Protein AF-A0A9D5TC18-F1 (afdb_monomer)

Foldseek 3Di:
DAPVVLLQVVLVQVCQQQVHHSCQQVDQEAAEDEWADGPQHQQPDPPPAAWKWKHQPRYIYIYHHPVCVVLVCCLRVVDDPVCCLPDVSLVVSQVVCVVVQKGWADKKWKWFFHPVQQDADDFPFDKDKDALVPCPVVPDPQCCQQAPPVCSVQWGIKMFTDDVNDTFKMWIWGCSGDAETEIGIGGHPVCPPRCGLLNRRSVVQVVCVVVNHTYMYMDRPVPVVRVVSCVSNRIDGRMMMIGMDRNQVRCVVVVNDPLKDKDWDDLVCCVVCLVVALVQVCVVCCVQPNPPDDSVVVSVVVSVVVNVVSVDPFKIKMFIGRVPHGFWMWIWGDDPLETETEDTTGHPVCPPVCSVLVVVVVVVVPDDPSHFKYKYKDFPRCVPVVVVLVLLVWDFPAAPPVRGITITMGTPVSNVCSSPVD

Solvent-accessible surface area (backbone atoms only — not comparable to full-atom values): 22722 Å² total; per-residue (Å²): 138,52,58,65,58,51,50,52,52,49,36,45,44,55,12,38,56,35,68,57,56,46,65,57,54,72,31,84,53,70,42,81,36,66,40,55,72,48,95,70,18,47,70,82,59,76,58,52,45,54,38,34,37,40,29,58,76,61,18,40,41,31,20,16,31,85,88,39,41,67,65,49,50,53,51,67,71,71,43,59,64,74,48,57,76,32,69,77,45,41,49,57,49,29,63,58,36,46,80,76,50,24,29,72,66,50,57,35,39,29,26,38,60,36,72,90,62,48,50,79,43,74,45,98,50,54,74,43,82,43,49,64,92,68,43,75,89,51,66,42,82,84,28,50,61,18,42,49,74,94,48,56,90,33,45,61,42,32,16,37,31,29,57,98,84,43,80,45,27,38,20,16,29,28,52,39,29,94,60,38,26,43,48,26,63,29,58,44,80,94,56,58,93,54,42,46,68,35,16,30,43,17,44,40,40,54,53,34,44,75,72,73,27,44,42,33,40,70,34,47,73,84,41,55,71,55,49,51,38,43,46,74,27,19,29,40,88,54,36,38,40,43,34,45,40,48,41,67,60,52,28,47,79,69,71,58,60,55,87,49,49,75,44,73,58,57,75,91,48,42,80,81,45,45,64,64,54,44,52,51,44,48,69,62,34,58,83,68,65,67,83,86,69,54,72,67,58,52,47,49,54,50,51,52,53,50,53,56,48,52,74,37,86,56,42,48,40,38,40,33,16,48,81,91,44,83,45,33,37,38,35,34,35,60,55,94,39,29,40,37,47,68,46,81,39,66,42,74,94,50,62,92,64,56,49,68,59,47,51,52,55,56,45,67,75,70,54,74,91,72,54,53,30,34,34,37,66,35,49,71,79,40,60,66,58,49,53,51,44,46,69,42,53,31,41,80,78,51,57,46,96,84,66,57,23,39,28,33,42,28,49,35,68,43,39,53,48,53,70,70,71,116

Mean predicted aligned error: 11.87 Å

pLDDT: mean 93.14, std 7.18, range [53.5, 98.88]

Secondary structure (DSSP, 8-state):
--HHHHHHHHHHHHHHHHTS-GGGGGSSS-EEEE----TTS-TT--SSPSEEEEESSS--EEEE-TTTHHHHHHHHHHS-TGGGGSHHHHHHHHHHHHTTTEEEEEEEEEEEE-TTT------SSEEEEE-GGG-GGG-SGGGTTT--GGGTTTEEEEEEEEETTEEEEEEEEE-SSSSEEEEEEEE-GGGTTSSHHHHHHHHHHHHHHHTT-EEEEEEETT-HHHHHHHHHTTEEEEEEEEEEEEHHHHHHHTT---SSEEEEPPGGGHHHHHHHHHHHHHHHHTTT---SS-HHHHHHHHHHHHHHHHTSTTEEEEEEEETTEEEEEEEEEEETTEEEEEEEEE-GGGTTSSHHHHHHHHHHHHS-TT--EEEEEEETT-HHHHHHHHHTT-EEEEE-TTSSEEEEEEEHHHHHHHHH--

Structure (mmCIF, N/CA/C/O backbone):
data_AF-A0A9D5TC18-F1
#
_entry.id   AF-A0A9D5TC18-F1
#
loop_
_atom_site.group_PDB
_atom_site.id
_atom_site.type_symbol
_atom_site.label_atom_id
_atom_site.label_alt_id
_atom_site.label_comp_id
_atom_site.label_asym_id
_atom_site.label_entity_id
_atom_site.label_seq_id
_atom_site.pdbx_PDB_ins_code
_atom_site.Cartn_x
_atom_site.Cartn_y
_atom_site.Cartn_z
_atom_site.occupancy
_atom_site.B_iso_or_equiv
_atom_site.auth_seq_id
_atom_site.auth_comp_id
_atom_site.auth_asym_id
_atom_site.auth_atom_id
_atom_site.pdbx_PDB_model_num
ATOM 1 N N . MET A 1 1 ? -27.002 2.119 17.961 1.00 93.06 1 MET A N 1
ATOM 2 C CA . MET A 1 1 ? -26.490 1.679 16.656 1.00 93.06 1 MET A CA 1
ATOM 3 C C . MET A 1 1 ? -26.578 0.161 16.604 1.00 93.06 1 MET A C 1
ATOM 5 O O . MET A 1 1 ? -26.135 -0.481 17.551 1.00 93.06 1 MET A O 1
ATOM 9 N N . THR A 1 2 ? -27.214 -0.395 15.579 1.00 97.88 2 THR A N 1
ATOM 10 C CA . THR A 1 2 ? -27.399 -1.839 15.353 1.00 97.88 2 THR A CA 1
ATOM 11 C C . THR A 1 2 ? -26.407 -2.362 14.308 1.00 97.88 2 THR A C 1
ATOM 13 O O . THR A 1 2 ? -25.860 -1.579 13.534 1.00 97.88 2 THR A O 1
ATOM 16 N N . ASN A 1 3 ? -26.211 -3.685 14.229 1.00 98.44 3 ASN A N 1
ATOM 17 C CA . ASN A 1 3 ? -25.367 -4.297 13.189 1.00 98.44 3 ASN A CA 1
ATOM 18 C C . ASN A 1 3 ? -25.829 -3.953 11.764 1.00 98.44 3 ASN A C 1
ATOM 20 O O . ASN A 1 3 ? -24.999 -3.756 10.882 1.00 98.44 3 ASN A O 1
ATOM 24 N N . LYS A 1 4 ? -27.147 -3.847 11.546 1.00 98.31 4 LYS A N 1
ATOM 25 C CA . LYS A 1 4 ? -27.713 -3.463 10.248 1.00 98.31 4 LYS A CA 1
ATOM 26 C C . LYS A 1 4 ? -27.329 -2.027 9.878 1.00 98.31 4 LYS A C 1
ATOM 28 O O . LYS A 1 4 ? -26.817 -1.810 8.789 1.00 98.31 4 LYS A O 1
ATOM 33 N N . GLU A 1 5 ? -27.505 -1.083 10.803 1.00 98.50 5 GLU A N 1
ATOM 34 C CA . GLU A 1 5 ? -27.124 0.324 10.592 1.00 98.50 5 GLU A CA 1
ATOM 35 C C . GLU A 1 5 ? -25.616 0.465 10.325 1.00 98.50 5 GLU A C 1
ATOM 37 O O . GLU A 1 5 ? -25.211 1.225 9.453 1.00 98.50 5 GLU A O 1
ATOM 42 N N . ILE A 1 6 ? -24.776 -0.291 11.043 1.00 98.75 6 ILE A N 1
ATOM 43 C CA . ILE A 1 6 ? -23.318 -0.317 10.829 1.00 98.75 6 ILE A CA 1
ATOM 44 C C . ILE A 1 6 ? -22.975 -0.776 9.412 1.00 98.75 6 ILE A C 1
ATOM 46 O O . ILE A 1 6 ? -22.147 -0.154 8.748 1.00 98.75 6 ILE A O 1
ATOM 50 N N . PHE A 1 7 ? -23.613 -1.852 8.952 1.00 98.62 7 PHE A N 1
ATOM 51 C CA . PHE A 1 7 ? -23.385 -2.394 7.618 1.00 98.62 7 PHE A CA 1
ATOM 52 C C . PHE A 1 7 ? -23.839 -1.424 6.519 1.00 98.62 7 PHE A C 1
ATOM 54 O O . PHE A 1 7 ? -23.101 -1.188 5.568 1.00 98.62 7 PHE A O 1
ATOM 61 N N . GLU A 1 8 ? -25.002 -0.789 6.683 1.00 98.69 8 GLU A N 1
ATOM 62 C CA . GLU A 1 8 ? -25.510 0.232 5.755 1.00 98.69 8 GLU A CA 1
ATOM 63 C C . GLU A 1 8 ? -24.589 1.461 5.685 1.00 98.69 8 GLU A C 1
ATOM 65 O O . GLU A 1 8 ? -24.320 1.966 4.594 1.00 98.69 8 GLU A O 1
ATOM 70 N N . ILE A 1 9 ? -24.043 1.911 6.822 1.00 98.69 9 ILE A N 1
ATOM 71 C CA . ILE A 1 9 ? -23.053 2.998 6.862 1.00 98.69 9 ILE A CA 1
ATOM 72 C C . ILE A 1 9 ? -21.780 2.609 6.098 1.00 98.69 9 ILE A C 1
ATOM 74 O O . ILE A 1 9 ? -21.254 3.430 5.346 1.00 98.69 9 ILE A O 1
ATOM 78 N N . ALA A 1 10 ? -21.296 1.374 6.262 1.00 98.62 10 ALA A N 1
ATOM 79 C CA . ALA A 1 10 ? -20.110 0.890 5.558 1.00 98.62 10 ALA A CA 1
ATOM 80 C C . ALA A 1 10 ? -20.323 0.834 4.038 1.00 98.62 10 ALA A C 1
ATOM 82 O O . ALA A 1 10 ? -19.519 1.395 3.293 1.00 98.62 10 ALA A O 1
ATOM 83 N N . LEU A 1 11 ? -21.446 0.266 3.584 1.00 98.62 11 LEU A N 1
ATOM 84 C CA . LEU A 1 11 ? -21.823 0.252 2.166 1.00 98.62 11 LEU A CA 1
ATOM 85 C C . LEU A 1 11 ? -21.905 1.670 1.594 1.00 98.62 11 LEU A C 1
ATOM 87 O O . LEU A 1 11 ? -21.394 1.939 0.507 1.00 98.62 11 LEU A O 1
ATOM 91 N N . GLN A 1 12 ? -22.508 2.596 2.343 1.00 98.75 12 GLN A N 1
ATOM 92 C CA . GLN A 1 12 ? -22.608 3.992 1.937 1.00 98.75 12 GLN A CA 1
ATOM 93 C C . GLN A 1 12 ? -21.239 4.670 1.834 1.00 98.75 12 GLN A C 1
ATOM 95 O O . GLN A 1 12 ? -21.025 5.466 0.915 1.00 98.75 12 GLN A O 1
ATOM 100 N N . GLN A 1 13 ? -20.310 4.361 2.738 1.00 98.69 13 GLN A N 1
ATOM 101 C CA . GLN A 1 13 ? -18.953 4.888 2.659 1.00 98.69 13 GLN A CA 1
ATOM 102 C C . GLN A 1 13 ? -18.195 4.315 1.457 1.00 98.69 13 GLN A C 1
ATOM 104 O O . GLN A 1 13 ? -17.633 5.090 0.685 1.00 98.69 13 GLN A O 1
ATOM 109 N N . SER A 1 14 ? -18.243 2.998 1.231 1.00 98.44 14 SER A N 1
ATOM 110 C CA . SER A 1 14 ? -17.644 2.377 0.039 1.00 98.44 14 SER A CA 1
ATOM 111 C C . SER A 1 14 ? -18.228 2.946 -1.259 1.00 98.44 14 SER A C 1
ATOM 113 O O . SER A 1 14 ? -17.503 3.133 -2.235 1.00 98.44 14 SER A O 1
ATOM 115 N N . ALA A 1 15 ? -19.519 3.289 -1.263 1.00 98.50 15 ALA A N 1
ATOM 116 C CA . ALA A 1 15 ? -20.179 3.936 -2.392 1.00 98.50 15 ALA A CA 1
ATOM 117 C C . ALA A 1 15 ? -19.634 5.348 -2.661 1.00 98.50 15 ALA A C 1
ATOM 119 O O . ALA A 1 15 ? -19.402 5.710 -3.816 1.00 98.50 15 ALA A O 1
ATOM 120 N N . TYR A 1 16 ? -19.354 6.130 -1.611 1.00 98.44 16 TYR A N 1
ATOM 121 C CA . TYR A 1 16 ? -18.661 7.412 -1.762 1.00 98.44 16 TYR A CA 1
ATOM 122 C C . TYR A 1 16 ? -17.236 7.238 -2.289 1.00 98.44 16 TYR A C 1
ATOM 124 O O . TYR A 1 16 ? -16.839 7.976 -3.192 1.00 98.44 16 TYR A O 1
ATOM 132 N N . ASP A 1 17 ? -16.501 6.253 -1.774 1.00 97.88 17 ASP A N 1
ATOM 133 C CA . ASP A 1 17 ? -15.125 5.968 -2.187 1.00 97.88 17 ASP A CA 1
ATOM 134 C C . ASP A 1 17 ? -15.030 5.552 -3.664 1.00 97.88 17 ASP A C 1
ATOM 136 O O . ASP A 1 17 ? -14.086 5.937 -4.352 1.00 97.88 17 ASP A O 1
ATOM 140 N N . CYS A 1 18 ? -16.017 4.797 -4.160 1.00 97.88 18 CYS A N 1
ATOM 141 C CA . CYS A 1 18 ? -16.047 4.274 -5.529 1.00 97.88 18 CYS A CA 1
ATOM 142 C C . CYS A 1 18 ? -16.856 5.138 -6.511 1.00 97.88 18 CYS A C 1
ATOM 144 O O . CYS A 1 18 ? -16.842 4.861 -7.706 1.00 97.88 18 CYS A O 1
ATOM 146 N N . ASN A 1 19 ? -17.557 6.179 -6.046 1.00 96.94 19 ASN A N 1
ATOM 147 C CA . ASN A 1 19 ? -18.537 6.943 -6.836 1.00 96.94 19 ASN A CA 1
ATOM 148 C C . ASN A 1 19 ? -19.651 6.059 -7.438 1.00 96.94 19 ASN A C 1
ATOM 150 O O . ASN A 1 19 ? -20.006 6.187 -8.612 1.00 96.94 19 ASN A O 1
ATOM 154 N N . CYS A 1 20 ? -20.201 5.153 -6.632 1.00 98.12 20 CYS A N 1
ATOM 155 C CA . CYS A 1 20 ? -21.289 4.251 -7.016 1.00 98.12 20 CYS A CA 1
ATOM 156 C C . CYS A 1 20 ? -22.471 4.345 -6.033 1.00 98.12 20 CYS A C 1
ATOM 158 O O . CYS A 1 20 ? -22.503 5.239 -5.186 1.00 98.12 20 CYS A O 1
ATOM 160 N N . ASN A 1 21 ? -23.460 3.456 -6.164 1.00 98.25 21 ASN A N 1
ATOM 161 C CA . ASN A 1 21 ? -24.562 3.340 -5.210 1.00 98.25 21 ASN A CA 1
ATOM 162 C C . ASN A 1 21 ? -24.294 2.198 -4.211 1.00 98.25 21 ASN A C 1
ATOM 164 O O . ASN A 1 21 ? -23.689 1.197 -4.595 1.00 98.25 21 ASN A O 1
ATOM 168 N N . PRO A 1 22 ? -24.777 2.282 -2.957 1.00 98.38 22 PRO A N 1
ATOM 169 C CA . PRO A 1 22 ? -24.607 1.215 -1.963 1.00 98.38 22 PRO A CA 1
ATOM 170 C C . PRO A 1 22 ? -25.120 -0.154 -2.433 1.00 98.38 22 PRO A C 1
ATOM 172 O O . PRO A 1 22 ? -24.504 -1.183 -2.160 1.00 98.38 22 PRO A O 1
ATOM 175 N N . GLU A 1 23 ? -26.225 -0.175 -3.178 1.00 98.12 23 GLU A N 1
ATOM 176 C CA . GLU A 1 23 ? -26.854 -1.395 -3.694 1.00 98.12 23 GLU A CA 1
ATOM 177 C C . GLU A 1 23 ? -25.984 -2.116 -4.728 1.00 98.12 23 GLU A C 1
ATOM 179 O O . GLU A 1 23 ? -26.157 -3.316 -4.941 1.00 98.12 23 GLU A O 1
ATOM 184 N N . ASP A 1 24 ? -25.019 -1.421 -5.338 1.00 98.25 24 ASP A N 1
ATOM 185 C CA . ASP A 1 24 ? -24.104 -2.028 -6.302 1.00 98.25 24 ASP A CA 1
ATOM 186 C C . ASP A 1 24 ? -23.248 -3.121 -5.655 1.00 98.25 24 ASP A C 1
ATOM 188 O O . ASP A 1 24 ? -22.933 -4.100 -6.321 1.00 98.25 24 ASP A O 1
ATOM 192 N N . PHE A 1 25 ? -22.930 -3.010 -4.363 1.00 98.25 25 PHE A N 1
ATOM 193 C CA . PHE A 1 25 ? -22.188 -4.025 -3.598 1.00 98.25 25 PHE A CA 1
ATOM 194 C C . PHE A 1 25 ? -23.042 -5.224 -3.160 1.00 98.25 25 PHE A C 1
ATOM 196 O O . PHE A 1 25 ? -22.522 -6.193 -2.609 1.00 98.25 25 PHE A O 1
ATOM 203 N N . LEU A 1 26 ? -24.361 -5.140 -3.348 1.00 97.06 26 LEU A N 1
ATOM 204 C CA . LEU A 1 26 ? -25.319 -6.197 -3.018 1.00 97.06 26 LEU A CA 1
ATOM 205 C C . LEU A 1 26 ? -25.827 -6.923 -4.272 1.00 97.06 26 LEU A C 1
ATOM 207 O O . LEU A 1 26 ? -26.656 -7.828 -4.166 1.00 97.06 26 LEU A O 1
ATOM 211 N N . SER A 1 27 ? -25.340 -6.524 -5.450 1.00 96.81 27 SER A N 1
ATOM 212 C CA . SER A 1 27 ? -25.652 -7.153 -6.731 1.00 96.81 27 SER A CA 1
ATOM 213 C C . SER A 1 27 ? -24.997 -8.533 -6.864 1.00 96.81 27 SER A C 1
ATOM 215 O O . SER A 1 27 ? -24.034 -8.856 -6.173 1.00 96.81 27 SER A O 1
ATOM 217 N N . ASN A 1 28 ? -25.499 -9.332 -7.808 1.00 95.00 28 ASN A N 1
ATOM 218 C CA . ASN A 1 28 ? -24.861 -10.579 -8.248 1.00 95.00 28 ASN A CA 1
ATOM 219 C C . ASN A 1 28 ? -23.950 -10.376 -9.472 1.00 95.00 28 ASN A C 1
ATOM 221 O O . ASN A 1 28 ? -23.344 -11.327 -9.957 1.00 95.00 28 ASN A O 1
ATOM 225 N N . GLU A 1 29 ? -23.886 -9.155 -10.004 1.00 96.56 29 GLU A N 1
ATOM 226 C CA . GLU A 1 29 ? -23.077 -8.809 -11.170 1.00 96.56 29 GLU A CA 1
ATOM 227 C C . GLU A 1 29 ? -21.968 -7.833 -10.782 1.00 96.56 29 GLU A C 1
ATOM 229 O O . GLU A 1 29 ? -22.181 -6.888 -10.014 1.00 96.56 29 GLU A O 1
ATOM 234 N N . ASN A 1 30 ? -20.775 -8.054 -11.334 1.00 98.31 30 ASN A N 1
ATOM 235 C CA . ASN A 1 30 ? -19.653 -7.136 -11.183 1.00 98.31 30 ASN A CA 1
ATOM 236 C C . ASN A 1 30 ? -19.980 -5.787 -11.834 1.00 98.31 30 ASN A C 1
ATOM 238 O O . ASN A 1 30 ? -20.622 -5.728 -12.883 1.00 98.31 30 ASN A O 1
ATOM 242 N N . LYS A 1 31 ? -19.503 -4.698 -11.231 1.00 98.19 31 LYS A N 1
ATOM 243 C CA . LYS A 1 31 ? -19.734 -3.339 -11.718 1.00 98.19 31 LYS A CA 1
ATOM 244 C C . LYS A 1 31 ? -18.424 -2.608 -11.934 1.00 98.19 31 LYS A C 1
ATOM 246 O O . LYS A 1 31 ? -17.537 -2.646 -11.090 1.00 98.19 31 LYS A O 1
ATOM 251 N N . ILE A 1 32 ? -18.341 -1.884 -13.045 1.00 98.44 32 ILE A N 1
ATOM 252 C CA . ILE A 1 32 ? -17.234 -0.972 -13.323 1.00 98.44 32 ILE A CA 1
ATOM 253 C C . ILE A 1 32 ? -17.742 0.455 -13.252 1.00 98.44 32 ILE A C 1
ATOM 255 O O . ILE A 1 32 ? -18.751 0.801 -13.871 1.00 98.44 32 ILE A O 1
ATOM 259 N N . VAL A 1 33 ? -17.014 1.285 -12.520 1.00 98.25 33 VAL A N 1
ATOM 260 C CA . VAL A 1 33 ? -17.284 2.713 -12.362 1.00 98.25 33 VAL A CA 1
ATOM 261 C C . VAL A 1 33 ? -16.022 3.513 -12.661 1.00 98.25 33 VAL A C 1
ATOM 263 O O . VAL A 1 33 ? -14.904 3.027 -12.494 1.00 98.25 33 VAL A O 1
ATOM 266 N N . LEU A 1 34 ? -16.187 4.738 -13.156 1.00 98.25 34 LEU A N 1
ATOM 267 C CA . LEU A 1 34 ? -15.047 5.619 -13.390 1.00 98.25 34 LEU A CA 1
ATOM 268 C C . LEU A 1 34 ? -14.619 6.261 -12.072 1.00 98.25 34 LEU A C 1
ATOM 270 O O . LEU A 1 34 ? -15.455 6.772 -11.327 1.00 98.25 34 LEU A O 1
ATOM 274 N N . SER A 1 35 ? -13.318 6.239 -11.789 1.00 97.69 35 SER A N 1
ATOM 275 C CA . SER A 1 35 ? -12.789 6.848 -10.574 1.00 97.69 35 SER A CA 1
ATOM 276 C C . SER A 1 35 ? -12.775 8.370 -10.691 1.00 97.69 35 SER A C 1
ATOM 278 O O . SER A 1 35 ? -12.256 8.950 -11.650 1.00 97.69 35 SER A O 1
ATOM 280 N N . HIS A 1 36 ? -13.332 9.024 -9.676 1.00 96.38 36 HIS A N 1
ATOM 281 C CA . HIS A 1 36 ? -13.388 10.471 -9.546 1.00 96.38 36 HIS A CA 1
ATOM 282 C C . HIS A 1 36 ? -13.079 10.877 -8.107 1.00 96.38 36 HIS A C 1
ATOM 284 O O . HIS A 1 36 ? -13.278 10.115 -7.160 1.00 96.38 36 HIS A O 1
ATOM 290 N N . LYS A 1 37 ? -12.608 12.112 -7.927 1.00 96.38 37 LYS A N 1
ATOM 291 C CA . LYS A 1 37 ? -12.467 12.682 -6.588 1.00 96.38 37 LYS A CA 1
ATOM 292 C C . LYS A 1 37 ? -13.852 12.876 -5.965 1.00 96.38 37 LYS A C 1
ATOM 294 O O . LYS A 1 37 ? -14.714 13.495 -6.581 1.00 96.38 37 LYS A O 1
ATOM 299 N N . ASN A 1 38 ? -14.017 12.423 -4.726 1.00 96.31 38 ASN A N 1
ATOM 300 C CA . ASN A 1 38 ? -15.214 12.645 -3.923 1.00 96.31 38 ASN A CA 1
ATOM 301 C C . ASN A 1 38 ? -14.811 13.177 -2.544 1.00 96.31 38 ASN A C 1
ATOM 303 O O . ASN A 1 38 ? -13.980 12.583 -1.866 1.00 96.31 38 ASN A O 1
ATOM 307 N N . GLU A 1 39 ? -15.387 14.302 -2.125 1.00 95.44 39 GLU A N 1
ATOM 308 C CA . GLU A 1 39 ? -15.076 14.935 -0.833 1.00 95.44 39 GLU A CA 1
ATOM 309 C C . GLU A 1 39 ? -15.543 14.108 0.370 1.00 95.44 39 GLU A C 1
ATOM 311 O O . GLU A 1 39 ? -15.039 14.295 1.474 1.00 95.44 39 GLU A O 1
ATOM 316 N N . LYS A 1 40 ? -16.490 13.187 0.154 1.00 97.31 40 LYS A N 1
ATOM 317 C CA . LYS A 1 40 ? -16.988 12.260 1.176 1.00 97.31 40 LYS A CA 1
ATOM 318 C C . LYS A 1 40 ? -16.212 10.944 1.233 1.00 97.31 40 LYS A C 1
ATOM 320 O O . LYS A 1 40 ? -16.490 10.132 2.113 1.00 97.31 40 LYS A O 1
ATOM 325 N N . ALA A 1 41 ? -15.291 10.705 0.299 1.00 97.38 41 ALA A N 1
ATOM 326 C CA . ALA A 1 41 ? -14.455 9.513 0.334 1.00 97.38 41 ALA A CA 1
ATOM 327 C C . ALA A 1 41 ? -13.483 9.549 1.523 1.00 97.38 41 ALA A C 1
ATOM 329 O O . ALA A 1 41 ? -13.208 10.613 2.088 1.00 97.38 41 ALA A O 1
ATOM 330 N N . ARG A 1 42 ? -12.930 8.388 1.885 1.00 96.38 42 ARG A N 1
ATOM 331 C CA . ARG A 1 42 ? -11.912 8.290 2.939 1.00 96.38 42 ARG A CA 1
ATOM 332 C C . ARG A 1 42 ? -10.723 9.215 2.646 1.00 96.38 42 ARG A C 1
ATOM 334 O O . ARG A 1 42 ? -10.093 9.145 1.594 1.00 96.38 42 ARG A O 1
ATOM 341 N N . ALA A 1 43 ? -10.369 10.050 3.618 1.00 93.94 43 ALA A N 1
ATOM 342 C CA . ALA A 1 43 ? -9.429 11.162 3.500 1.00 93.94 43 ALA A CA 1
ATOM 343 C C . ALA A 1 43 ? -7.993 10.749 3.139 1.00 93.94 43 ALA A C 1
ATOM 345 O O . ALA A 1 43 ? -7.209 11.576 2.670 1.00 93.94 43 ALA A O 1
ATOM 346 N N . TYR A 1 44 ? -7.617 9.489 3.372 1.00 89.62 44 TYR A N 1
ATOM 347 C CA . TYR A 1 44 ? -6.302 8.973 2.998 1.00 89.62 44 TYR A CA 1
ATOM 348 C C . TYR A 1 44 ? -6.225 8.461 1.555 1.00 89.62 44 TYR A C 1
ATOM 350 O O . TYR A 1 44 ? -5.114 8.184 1.096 1.00 89.62 44 TYR A O 1
ATOM 358 N N . MET A 1 45 ? -7.356 8.308 0.856 1.00 92.62 45 MET A N 1
ATOM 359 C CA . MET A 1 45 ? -7.377 7.776 -0.504 1.00 92.62 45 MET A CA 1
ATOM 360 C C . MET A 1 45 ? -6.864 8.823 -1.503 1.00 92.62 45 MET A C 1
ATOM 362 O O . MET A 1 45 ? -7.384 9.941 -1.547 1.00 92.62 45 MET A O 1
ATOM 366 N N . PRO A 1 46 ? -5.876 8.483 -2.350 1.00 92.19 46 PRO A N 1
ATOM 367 C CA . PRO A 1 46 ? -5.343 9.397 -3.353 1.00 92.19 46 PRO A CA 1
ATOM 368 C C . PRO A 1 46 ? -6.229 9.407 -4.610 1.00 92.19 46 PRO A C 1
ATOM 370 O O . PRO A 1 46 ? -5.773 9.063 -5.693 1.00 92.19 46 PRO A O 1
ATOM 373 N N . LEU A 1 47 ? -7.512 9.757 -4.469 1.00 93.44 47 LEU A N 1
ATOM 374 C CA . LEU A 1 47 ? -8.449 9.778 -5.596 1.00 93.44 47 LEU A CA 1
ATOM 375 C C . LEU A 1 47 ? -8.100 10.880 -6.621 1.00 93.44 47 LEU A C 1
ATOM 377 O O . LEU A 1 47 ? -7.755 11.999 -6.218 1.00 93.44 47 LEU A O 1
ATOM 381 N N . PRO A 1 48 ? -8.291 10.627 -7.932 1.00 95.81 48 PRO A N 1
ATOM 382 C CA . PRO A 1 48 ? -8.815 9.389 -8.523 1.00 95.81 48 PRO A CA 1
ATOM 383 C C . PRO A 1 48 ? -7.777 8.254 -8.571 1.00 95.81 48 PRO A C 1
ATOM 385 O O . PRO A 1 48 ? -6.586 8.494 -8.747 1.00 95.81 48 PRO A O 1
ATOM 388 N N . LEU A 1 49 ? -8.253 7.015 -8.451 1.00 95.88 49 LEU A N 1
ATOM 389 C CA . LEU A 1 49 ? -7.456 5.794 -8.569 1.00 95.88 49 LEU A CA 1
ATOM 390 C C . LEU A 1 49 ? -7.535 5.226 -9.991 1.00 95.88 49 LEU A C 1
ATOM 392 O O . LEU A 1 49 ? -8.547 5.339 -10.679 1.00 95.88 49 LEU A O 1
ATOM 396 N N . GLU A 1 50 ? -6.459 4.580 -10.431 1.00 96.00 50 GLU A N 1
ATOM 397 C CA . GLU A 1 50 ? -6.397 3.973 -11.765 1.00 96.00 50 GLU A CA 1
ATOM 398 C C . GLU A 1 50 ? -7.064 2.596 -11.819 1.00 96.00 50 GLU A C 1
ATOM 400 O O . GLU A 1 50 ? -7.733 2.281 -12.804 1.00 96.00 50 GLU A O 1
ATOM 405 N N . CYS A 1 51 ? -6.939 1.809 -10.748 1.00 98.12 51 CYS A N 1
ATOM 406 C CA . CYS A 1 51 ? -7.611 0.525 -10.582 1.00 98.12 51 CYS A CA 1
ATOM 407 C C . CYS A 1 51 ? -7.710 0.178 -9.093 1.00 98.12 51 CYS A C 1
ATOM 409 O O . CYS A 1 51 ? -6.691 0.043 -8.411 1.00 98.12 51 CYS A O 1
ATOM 411 N N . ASP A 1 52 ? -8.933 0.013 -8.604 1.00 98.44 52 ASP A N 1
ATOM 412 C CA . ASP A 1 52 ? -9.229 -0.386 -7.231 1.00 98.44 52 ASP A CA 1
ATOM 413 C C . ASP A 1 52 ? -10.513 -1.218 -7.186 1.00 98.44 52 ASP A C 1
ATOM 415 O O . ASP A 1 52 ? -11.506 -0.877 -7.833 1.00 98.44 52 ASP A O 1
ATOM 419 N N . PHE A 1 53 ? -10.463 -2.346 -6.483 1.00 98.56 53 PHE A N 1
ATOM 420 C CA . PHE A 1 53 ? -11.551 -3.311 -6.370 1.00 98.56 53 PHE A CA 1
ATOM 421 C C . PHE A 1 53 ? -12.036 -3.354 -4.936 1.00 98.56 53 PHE A C 1
ATOM 423 O O . PHE A 1 53 ? -11.233 -3.529 -4.023 1.00 98.56 53 PHE A O 1
ATOM 430 N N . VAL A 1 54 ? -13.351 -3.305 -4.760 1.00 98.62 54 VAL A N 1
ATOM 431 C CA . VAL 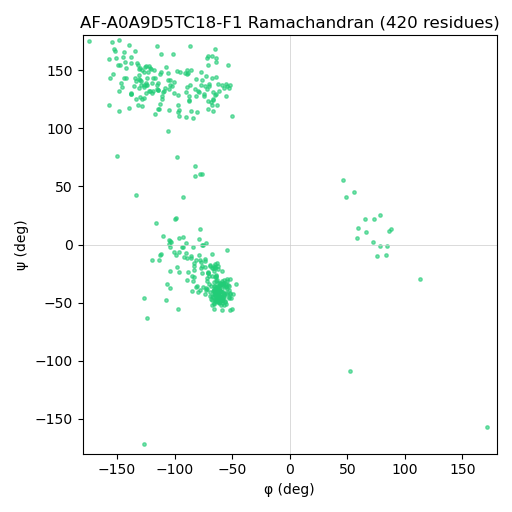A 1 54 ? -14.012 -3.474 -3.469 1.00 98.62 54 VAL A CA 1
ATOM 432 C C . VAL A 1 54 ? -15.034 -4.599 -3.597 1.00 98.62 54 VAL A C 1
ATOM 434 O O . VAL A 1 54 ? -15.846 -4.608 -4.527 1.00 98.62 54 VAL A O 1
ATOM 437 N N . SER A 1 55 ? -15.002 -5.558 -2.671 1.00 98.44 55 SER A N 1
ATOM 438 C CA . SER A 1 55 ? -15.962 -6.664 -2.644 1.00 98.44 55 SER A CA 1
ATOM 439 C C . SER A 1 55 ? -16.446 -6.973 -1.235 1.00 98.44 55 SER A C 1
ATOM 441 O O . SER A 1 55 ? -15.655 -7.205 -0.324 1.00 98.44 55 SER A O 1
ATOM 443 N N . TYR A 1 56 ? -17.768 -7.047 -1.092 1.00 98.00 56 TYR A N 1
ATOM 444 C CA . TYR A 1 56 ? -18.459 -7.545 0.100 1.00 98.00 56 TYR A CA 1
ATOM 445 C C . TYR A 1 56 ? -18.779 -9.052 0.004 1.00 98.00 56 TYR A C 1
ATOM 447 O O . TYR A 1 56 ? -19.464 -9.597 0.866 1.00 98.00 56 TYR A O 1
ATOM 455 N N . GLY A 1 57 ? -18.291 -9.733 -1.042 1.00 95.00 57 GLY A N 1
ATOM 456 C CA . GLY A 1 57 ? -18.380 -11.186 -1.221 1.00 95.00 57 GLY A CA 1
ATOM 457 C C . GLY A 1 57 ? -19.259 -11.656 -2.385 1.00 95.00 57 GLY A C 1
ATOM 458 O O . GLY A 1 57 ? -18.958 -12.694 -2.963 1.00 95.00 57 GLY A O 1
ATOM 459 N N . ASN A 1 58 ? -20.301 -10.908 -2.768 1.00 94.25 58 ASN A N 1
ATOM 460 C CA . ASN A 1 58 ? -21.210 -11.320 -3.855 1.00 94.25 58 ASN A CA 1
ATOM 461 C C . ASN A 1 58 ? -20.699 -10.927 -5.246 1.00 94.25 58 ASN A C 1
ATOM 463 O O . ASN A 1 58 ? -20.845 -11.680 -6.205 1.00 94.25 58 ASN A O 1
ATOM 467 N N . ASN A 1 59 ? -20.125 -9.731 -5.352 1.00 98.25 59 ASN A N 1
ATOM 468 C CA . ASN A 1 59 ? -19.631 -9.144 -6.589 1.00 98.25 59 ASN A CA 1
ATOM 469 C C . ASN A 1 59 ? -18.420 -8.239 -6.320 1.00 98.25 59 ASN A C 1
ATOM 471 O O . ASN A 1 59 ? -18.026 -8.012 -5.172 1.00 98.25 59 ASN A O 1
ATOM 475 N N . ILE A 1 60 ? -17.828 -7.718 -7.389 1.00 98.75 60 ILE A N 1
ATOM 476 C CA . ILE A 1 60 ? -16.772 -6.708 -7.362 1.00 98.75 60 ILE A CA 1
ATOM 477 C C . ILE A 1 60 ? -17.336 -5.406 -7.917 1.00 98.75 60 ILE A C 1
ATOM 479 O O . ILE A 1 60 ? -17.836 -5.375 -9.043 1.00 98.75 60 ILE A O 1
ATOM 483 N N . VAL A 1 61 ? -17.180 -4.321 -7.163 1.00 98.75 61 VAL A N 1
ATOM 484 C CA . VAL A 1 61 ? -17.240 -2.969 -7.719 1.00 98.75 61 VAL A CA 1
ATOM 485 C C . VAL A 1 61 ? -15.803 -2.523 -7.959 1.00 98.75 61 VAL A C 1
ATOM 487 O O . VAL A 1 61 ? -15.018 -2.386 -7.021 1.00 98.75 61 VAL A O 1
ATOM 490 N N . ALA A 1 62 ? -15.453 -2.336 -9.226 1.00 98.56 62 ALA A N 1
ATOM 491 C CA . ALA A 1 62 ? -14.142 -1.879 -9.649 1.00 98.56 62 ALA A CA 1
ATOM 492 C C . ALA A 1 62 ? -14.216 -0.409 -10.072 1.00 98.56 62 ALA A C 1
ATOM 494 O O . ALA A 1 62 ? -14.878 -0.076 -11.061 1.00 98.56 62 ALA A O 1
ATOM 495 N N . GLN A 1 63 ? -13.518 0.467 -9.351 1.00 98.19 63 GLN A N 1
ATOM 496 C CA . GLN A 1 63 ? -13.294 1.838 -9.797 1.00 98.19 63 GLN A CA 1
ATOM 497 C C . GLN A 1 63 ? -12.010 1.917 -10.627 1.00 98.19 63 GLN A C 1
ATOM 499 O O . GLN A 1 63 ? -10.963 1.390 -10.240 1.00 98.19 63 GLN A O 1
ATOM 504 N N . VAL A 1 64 ? -12.094 2.550 -11.795 1.00 98.31 64 VAL A N 1
ATOM 505 C CA . VAL A 1 64 ? -11.002 2.549 -12.778 1.00 98.31 64 VAL A CA 1
ATOM 506 C C . VAL A 1 64 ? -10.864 3.879 -13.501 1.00 98.31 64 VAL A C 1
ATOM 508 O O . VAL A 1 64 ? -11.827 4.636 -13.649 1.00 98.31 64 VAL A O 1
ATOM 511 N N . SER A 1 65 ? -9.675 4.147 -14.033 1.00 97.31 65 SER A N 1
ATOM 512 C CA . SER A 1 65 ? -9.509 5.190 -15.044 1.00 97.31 65 SER A CA 1
ATOM 513 C C . SER A 1 65 ? -10.110 4.757 -16.394 1.00 97.31 65 SER A C 1
ATOM 515 O O . SER A 1 65 ? -10.252 3.558 -16.665 1.00 97.31 65 SER A O 1
ATOM 517 N N . PRO A 1 66 ? -10.402 5.702 -17.313 1.00 96.75 66 PRO A N 1
ATOM 518 C CA . PRO A 1 66 ? -10.912 5.361 -18.641 1.00 96.75 66 PRO A CA 1
ATOM 519 C C . PRO A 1 66 ? -10.017 4.388 -19.424 1.00 96.75 66 PRO A C 1
ATOM 521 O O . PRO A 1 66 ? -10.533 3.526 -20.129 1.00 96.75 66 PRO A O 1
ATOM 524 N N . ARG A 1 67 ? -8.686 4.495 -19.282 1.00 95.31 67 ARG A N 1
ATOM 525 C CA . ARG A 1 67 ? -7.724 3.638 -19.999 1.00 95.31 67 ARG A CA 1
ATOM 526 C C . ARG A 1 67 ? -7.606 2.226 -19.421 1.00 95.31 67 ARG A C 1
ATOM 528 O O . ARG A 1 67 ? -7.219 1.320 -20.147 1.00 95.31 67 ARG A O 1
ATOM 535 N N . MET A 1 68 ? -7.932 2.031 -18.141 1.00 96.06 68 MET A N 1
ATOM 536 C CA . MET A 1 68 ? -7.876 0.714 -17.494 1.00 96.06 68 MET A CA 1
ATOM 537 C C . MET A 1 68 ? -9.176 -0.080 -17.622 1.00 96.06 68 MET A C 1
ATOM 539 O O . MET A 1 68 ? -9.175 -1.282 -17.357 1.00 96.06 68 MET A O 1
ATOM 543 N N . LYS A 1 69 ? -10.266 0.562 -18.063 1.00 97.44 69 LYS A N 1
ATOM 544 C CA . LYS A 1 69 ? -11.600 -0.039 -18.132 1.00 97.44 69 LYS A CA 1
ATOM 545 C C . LYS A 1 69 ? -11.619 -1.396 -18.834 1.00 97.44 69 LYS A C 1
ATOM 547 O O . LYS A 1 69 ? -12.059 -2.361 -18.226 1.00 97.44 69 LYS A O 1
ATOM 552 N N . GLU A 1 70 ? -11.126 -1.481 -20.068 1.00 96.69 70 GLU A N 1
ATOM 553 C CA . GLU A 1 70 ? -11.175 -2.724 -20.857 1.00 96.69 70 GLU A CA 1
ATOM 554 C C . GLU A 1 70 ? -10.361 -3.852 -20.203 1.00 96.69 70 GLU A C 1
ATOM 556 O O . GLU A 1 70 ? -10.823 -4.988 -20.100 1.00 96.69 70 GLU A O 1
ATOM 561 N N . THR A 1 71 ? -9.170 -3.527 -19.689 1.00 96.62 71 THR A N 1
ATOM 562 C CA . THR A 1 71 ? -8.306 -4.474 -18.97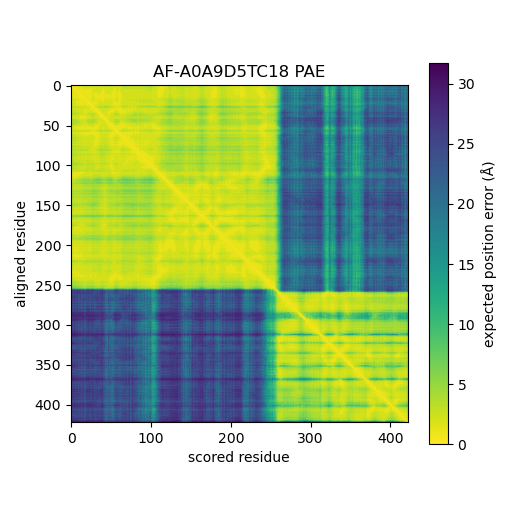0 1.00 96.62 71 THR A CA 1
ATOM 563 C C . THR A 1 71 ? -8.999 -5.048 -17.737 1.00 96.62 71 THR A C 1
ATOM 565 O O . THR A 1 71 ? -8.951 -6.256 -17.498 1.00 96.62 71 THR A O 1
ATOM 568 N N . VAL A 1 72 ? -9.646 -4.188 -16.950 1.00 98.06 72 VAL A N 1
ATOM 569 C CA . VAL A 1 72 ? -10.341 -4.591 -15.725 1.00 98.06 72 VAL A CA 1
ATOM 570 C C . VAL A 1 72 ? -11.635 -5.340 -16.038 1.00 98.06 72 VAL A C 1
ATOM 572 O O . VAL A 1 72 ? -11.912 -6.344 -15.389 1.00 98.06 72 VAL A O 1
ATOM 575 N N . GLU A 1 73 ? -12.383 -4.922 -17.060 1.00 98.19 73 GLU A N 1
ATOM 576 C CA . GLU A 1 73 ? -13.591 -5.606 -17.541 1.00 98.19 73 GLU A CA 1
ATOM 577 C C . GLU A 1 73 ? -13.299 -7.028 -17.995 1.00 98.19 73 GLU A C 1
ATOM 579 O O . GLU A 1 73 ? -13.977 -7.968 -17.577 1.00 98.19 73 GLU A O 1
ATOM 584 N N . TRP A 1 74 ? -12.221 -7.210 -18.758 1.00 96.81 74 TRP A N 1
ATOM 585 C CA . TRP A 1 74 ? -11.720 -8.535 -19.090 1.00 96.81 74 TRP A CA 1
ATOM 586 C C . TRP A 1 74 ? -11.397 -9.356 -17.836 1.00 96.81 74 TRP A C 1
ATOM 588 O O . TRP A 1 74 ? -11.759 -10.530 -17.769 1.00 96.81 74 TRP A O 1
ATOM 598 N N . PHE A 1 75 ? -10.723 -8.763 -16.848 1.00 98.25 75 PHE A N 1
ATOM 599 C CA . PHE A 1 75 ? -10.270 -9.484 -15.660 1.00 98.25 75 PHE A CA 1
ATOM 600 C C . PHE A 1 75 ? -11.440 -9.977 -14.801 1.00 98.25 75 PHE A C 1
ATOM 602 O O . PHE A 1 75 ? -11.567 -11.181 -14.570 1.00 98.25 75 PHE A O 1
ATOM 609 N N . ILE A 1 76 ? -12.324 -9.066 -14.384 1.00 97.94 76 ILE A N 1
ATOM 610 C CA . ILE A 1 76 ? -13.452 -9.389 -13.498 1.00 97.94 76 ILE A CA 1
ATOM 611 C C . ILE A 1 76 ? -14.568 -10.153 -14.224 1.00 97.94 76 ILE A C 1
ATOM 613 O O . ILE A 1 76 ? -15.396 -10.783 -13.578 1.00 97.94 76 ILE A O 1
ATOM 617 N N . GLY A 1 77 ? -14.620 -10.105 -15.560 1.00 97.06 77 GLY A N 1
ATOM 618 C CA . GLY A 1 77 ? -15.535 -10.922 -16.364 1.00 97.06 77 GLY A CA 1
ATOM 619 C C . GLY A 1 77 ? -15.019 -12.340 -16.632 1.00 97.06 77 GLY A C 1
ATOM 620 O O . GLY A 1 77 ? -15.793 -13.223 -16.999 1.00 97.06 77 GLY A O 1
ATOM 621 N N . ARG A 1 78 ? -13.712 -12.581 -16.465 1.00 96.62 78 ARG A N 1
ATOM 622 C CA . ARG A 1 78 ? -13.073 -13.873 -16.761 1.00 96.62 78 ARG A CA 1
ATOM 623 C C . ARG A 1 78 ? -13.075 -14.836 -15.580 1.00 96.62 78 ARG A C 1
ATOM 625 O O . ARG A 1 78 ? -13.057 -16.048 -15.802 1.00 96.62 78 ARG A O 1
ATOM 632 N N . PHE A 1 79 ? -13.033 -14.325 -14.355 1.00 96.12 79 PHE A N 1
ATOM 633 C CA . PHE A 1 79 ? -12.847 -15.133 -13.155 1.00 96.12 79 PHE A CA 1
ATOM 634 C C . PHE A 1 79 ? -13.992 -14.927 -12.155 1.00 96.12 79 PHE A C 1
ATOM 636 O O . PHE A 1 79 ? -14.529 -13.823 -12.077 1.00 96.12 79 PHE A O 1
ATOM 643 N N . PRO A 1 80 ? -14.351 -15.959 -11.368 1.00 95.19 80 PRO A N 1
ATOM 644 C CA . PRO A 1 80 ? -15.203 -15.791 -10.193 1.00 95.19 80 PRO A CA 1
ATOM 645 C C . PRO A 1 80 ? -14.654 -14.726 -9.235 1.00 95.19 80 PRO A C 1
ATOM 647 O O . PRO A 1 80 ? -13.445 -14.472 -9.205 1.00 95.19 80 PRO A O 1
ATOM 650 N N . VAL A 1 81 ? -15.543 -14.120 -8.448 1.00 95.00 81 VAL A N 1
ATOM 651 C CA . VAL A 1 81 ? -15.229 -13.002 -7.543 1.00 95.00 81 VAL A CA 1
ATOM 652 C C . VAL A 1 81 ? -14.114 -13.376 -6.575 1.00 95.00 81 VAL A C 1
ATOM 654 O O . VAL A 1 81 ? -13.125 -12.659 -6.470 1.00 95.00 81 VAL A O 1
ATOM 657 N N . GLU A 1 82 ? -14.235 -14.526 -5.923 1.00 90.75 82 GLU A N 1
ATOM 658 C CA . GLU A 1 82 ? -13.266 -15.043 -4.964 1.00 90.75 82 GLU A CA 1
ATOM 659 C C . GLU A 1 82 ? -11.888 -15.264 -5.603 1.00 90.75 82 GLU A C 1
ATOM 661 O O . GLU A 1 82 ? -10.870 -14.873 -5.033 1.00 90.75 82 GLU A O 1
ATOM 666 N N . HIS A 1 83 ? -11.848 -15.777 -6.837 1.00 96.12 83 HIS A N 1
ATOM 667 C CA . HIS A 1 83 ? -10.597 -16.024 -7.552 1.00 96.12 83 HIS A CA 1
ATOM 668 C C . HIS A 1 83 ? -9.918 -14.726 -7.997 1.00 96.12 83 HIS A C 1
ATOM 670 O O . HIS A 1 83 ? -8.703 -14.707 -8.156 1.00 96.12 83 HIS A O 1
ATOM 676 N N . CYS A 1 84 ? -10.647 -13.618 -8.166 1.00 97.25 84 CYS A N 1
ATOM 677 C CA . CYS A 1 84 ? -10.048 -12.326 -8.524 1.00 97.25 84 CYS A CA 1
ATOM 678 C C . CYS A 1 84 ? -9.069 -11.793 -7.461 1.00 97.25 84 CYS A C 1
ATOM 680 O O . CYS A 1 84 ? -8.236 -10.946 -7.784 1.00 97.25 84 CYS A O 1
ATOM 682 N N . PHE A 1 85 ? -9.141 -12.302 -6.227 1.00 96.50 85 PHE A N 1
ATOM 683 C CA . PHE A 1 85 ? -8.244 -11.955 -5.120 1.00 96.50 85 PHE A CA 1
ATOM 684 C C . PHE A 1 85 ? -7.204 -13.053 -4.820 1.00 96.50 85 PHE A C 1
ATOM 686 O O . PHE A 1 85 ? -6.403 -12.917 -3.893 1.00 96.50 85 PHE A O 1
ATOM 693 N N . GLU A 1 86 ? -7.168 -14.135 -5.604 1.00 95.19 86 GLU A N 1
ATOM 694 C CA . GLU A 1 86 ? -6.193 -15.218 -5.452 1.00 95.19 86 GLU A CA 1
ATOM 695 C C . GLU A 1 86 ? -4.917 -14.969 -6.259 1.00 95.19 86 GLU A C 1
ATOM 697 O O . GLU A 1 86 ? -4.925 -14.361 -7.331 1.00 95.19 86 GLU A O 1
ATOM 702 N N . SER A 1 87 ? -3.789 -15.490 -5.767 1.00 96.12 87 SER A N 1
ATOM 703 C CA . SER A 1 87 ? -2.467 -15.203 -6.334 1.00 96.12 87 SER A CA 1
ATOM 704 C C . SER A 1 87 ? -2.346 -15.438 -7.848 1.00 96.12 87 SER A C 1
ATOM 706 O O . SER A 1 87 ? -1.823 -14.544 -8.510 1.00 96.12 87 SER A O 1
ATOM 708 N N . PRO A 1 88 ? -2.815 -16.558 -8.442 1.00 96.94 88 PRO A N 1
ATOM 709 C CA . PRO A 1 88 ? -2.668 -16.778 -9.885 1.00 96.94 88 PRO A CA 1
ATOM 710 C C . PRO A 1 88 ? -3.336 -15.683 -10.725 1.00 96.94 88 PRO A C 1
ATOM 712 O O . PRO A 1 88 ? -2.780 -15.210 -11.716 1.00 96.94 88 PRO A O 1
ATOM 715 N N . ASN A 1 89 ? -4.520 -15.248 -10.306 1.00 97.81 89 ASN A N 1
ATOM 716 C CA . ASN A 1 89 ? -5.318 -14.258 -11.013 1.00 97.81 89 ASN A CA 1
ATOM 717 C C . ASN A 1 89 ? -4.805 -12.846 -10.739 1.00 97.81 89 ASN A C 1
ATOM 719 O O . ASN A 1 89 ? -4.665 -12.062 -11.672 1.00 97.81 89 ASN A O 1
ATOM 723 N N . VAL A 1 90 ? -4.429 -12.541 -9.498 1.00 97.50 90 VAL A N 1
ATOM 724 C CA . VAL A 1 90 ? -3.782 -11.270 -9.147 1.00 97.50 90 VAL A CA 1
ATOM 725 C C . VAL A 1 90 ? -2.479 -11.079 -9.931 1.00 97.50 90 VAL A C 1
ATOM 727 O O . VAL A 1 90 ? -2.211 -9.973 -10.398 1.00 97.50 90 VAL A O 1
ATOM 730 N N . ILE A 1 91 ? -1.695 -12.140 -10.155 1.00 97.19 91 ILE A N 1
ATOM 731 C CA . ILE A 1 91 ? -0.504 -12.092 -11.021 1.00 97.19 91 ILE A CA 1
ATOM 732 C C . ILE A 1 91 ? -0.900 -11.756 -12.465 1.00 97.19 91 ILE A C 1
ATOM 734 O O . ILE A 1 91 ? -0.316 -10.848 -13.054 1.00 97.19 91 ILE A O 1
ATOM 738 N N . ALA A 1 92 ? -1.926 -12.415 -13.014 1.00 96.69 92 ALA A N 1
ATOM 739 C CA . ALA A 1 92 ? -2.412 -12.126 -14.364 1.00 96.69 92 ALA A CA 1
ATOM 740 C C . ALA A 1 92 ? -2.923 -10.678 -14.513 1.00 96.69 92 ALA A C 1
ATOM 742 O O . ALA A 1 92 ? -2.669 -10.035 -15.532 1.00 96.69 92 ALA A O 1
ATOM 743 N N . LEU A 1 93 ? -3.609 -10.141 -13.496 1.00 98.00 93 LEU A N 1
ATOM 744 C CA . LEU A 1 93 ? -3.987 -8.728 -13.441 1.00 98.00 93 LEU A CA 1
ATOM 745 C C . LEU A 1 93 ? -2.742 -7.838 -13.433 1.00 98.00 93 LEU A C 1
ATOM 747 O O . LEU A 1 93 ? -2.641 -6.918 -14.240 1.00 98.00 93 LEU A O 1
ATOM 751 N N . ASN A 1 94 ? -1.776 -8.128 -12.561 1.00 97.12 94 ASN A N 1
ATOM 752 C CA . ASN A 1 94 ? -0.551 -7.347 -12.422 1.00 97.12 94 ASN A CA 1
ATOM 753 C C . ASN A 1 94 ? 0.249 -7.268 -13.736 1.00 97.12 94 ASN A C 1
ATOM 755 O O . ASN A 1 94 ? 0.715 -6.192 -14.104 1.00 97.12 94 ASN A O 1
ATOM 759 N N . GLU A 1 95 ? 0.358 -8.368 -14.485 1.00 93.62 95 GLU A N 1
ATOM 760 C CA . GLU A 1 95 ? 1.002 -8.392 -15.809 1.00 93.62 95 GLU A CA 1
ATOM 761 C C . GLU A 1 95 ? 0.299 -7.487 -16.832 1.00 93.62 95 GLU A C 1
ATOM 763 O O . GLU A 1 95 ? 0.950 -6.860 -17.672 1.00 93.62 95 GLU A O 1
ATOM 768 N N . LYS A 1 96 ? -1.033 -7.387 -16.771 1.00 92.81 96 LYS A N 1
ATOM 769 C CA . LYS A 1 96 ? -1.795 -6.468 -17.626 1.00 92.81 96 LYS A CA 1
ATOM 770 C C . LYS A 1 96 ? -1.626 -5.016 -17.191 1.00 92.81 96 LYS A C 1
ATOM 772 O O . LYS A 1 96 ? -1.424 -4.156 -18.045 1.00 92.81 96 LYS A O 1
ATOM 777 N N . LEU A 1 97 ? -1.654 -4.746 -15.886 1.00 92.81 97 LEU A N 1
ATOM 778 C CA . LEU A 1 97 ? -1.456 -3.403 -15.330 1.00 92.81 97 LEU A CA 1
ATOM 779 C C . LEU A 1 97 ? -0.053 -2.849 -15.616 1.00 92.81 97 LEU A C 1
ATOM 781 O O . LEU A 1 97 ? 0.093 -1.644 -15.834 1.00 92.81 97 LEU A O 1
ATOM 785 N N . ALA A 1 98 ? 0.960 -3.716 -15.709 1.00 87.88 98 ALA A N 1
ATOM 786 C CA . ALA A 1 98 ? 2.335 -3.318 -16.007 1.00 87.88 98 ALA A CA 1
ATOM 787 C C . ALA A 1 98 ? 2.463 -2.552 -17.337 1.00 87.88 98 ALA A C 1
ATOM 789 O O . ALA A 1 98 ? 3.283 -1.642 -17.444 1.00 87.88 98 ALA A O 1
ATOM 790 N N . GLN A 1 99 ? 1.604 -2.844 -18.321 1.00 85.88 99 GLN A N 1
ATOM 791 C CA . GLN A 1 99 ? 1.563 -2.148 -19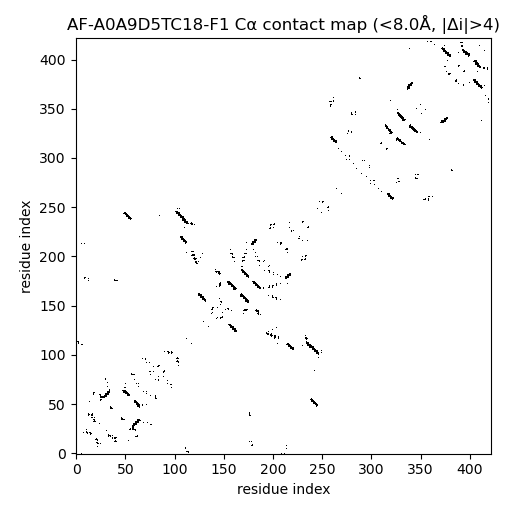.618 1.00 85.88 99 GLN A CA 1
ATOM 792 C C . GLN A 1 99 ? 1.165 -0.670 -19.489 1.00 85.88 99 GLN A C 1
ATOM 794 O O . GLN A 1 99 ? 1.441 0.131 -20.379 1.00 85.88 99 GLN A O 1
ATOM 799 N N . PHE A 1 100 ? 0.544 -0.303 -18.368 1.00 81.94 100 PHE A N 1
ATOM 800 C CA . PHE A 1 100 ? 0.125 1.057 -18.042 1.00 81.94 100 PHE A CA 1
ATOM 801 C C . PHE A 1 100 ? 1.056 1.735 -17.027 1.00 81.94 100 PHE A C 1
ATOM 803 O O . PHE A 1 100 ? 0.795 2.875 -16.644 1.00 81.94 100 PHE A O 1
ATOM 810 N N . GLY A 1 101 ? 2.128 1.059 -16.592 1.00 84.44 101 GLY A N 1
ATOM 811 C CA . GLY A 1 101 ? 3.032 1.550 -15.549 1.00 84.44 101 GLY A CA 1
ATOM 812 C C . GLY A 1 101 ? 2.491 1.386 -14.124 1.00 84.44 101 GLY A C 1
ATOM 813 O O . GLY A 1 101 ? 2.883 2.152 -13.247 1.00 84.44 101 GLY A O 1
ATOM 814 N N . TYR A 1 102 ? 1.597 0.418 -13.890 1.00 92.50 102 TYR A N 1
ATOM 815 C CA . TYR A 1 102 ? 0.999 0.139 -12.579 1.00 92.50 102 TYR A CA 1
ATOM 816 C C . TYR A 1 102 ? 1.258 -1.300 -12.127 1.00 92.50 102 TYR A C 1
ATOM 818 O O . TYR A 1 102 ? 1.408 -2.210 -12.943 1.00 92.50 102 TYR A O 1
ATOM 826 N N . LYS A 1 103 ? 1.259 -1.504 -10.809 1.00 95.00 103 LYS A N 1
ATOM 827 C CA . LYS A 1 103 ? 1.339 -2.816 -10.156 1.00 95.00 103 LYS A CA 1
ATOM 828 C C . LYS A 1 103 ? 0.254 -2.929 -9.093 1.00 95.00 103 LYS A C 1
ATOM 830 O O . LYS A 1 103 ? -0.144 -1.930 -8.488 1.00 95.00 103 LYS A O 1
ATOM 835 N N . VAL A 1 104 ? -0.209 -4.148 -8.835 1.00 96.75 104 VAL A N 1
ATOM 836 C CA . VAL A 1 104 ? -1.025 -4.425 -7.645 1.00 96.75 104 VAL A CA 1
ATOM 837 C C . VAL A 1 104 ? -0.183 -4.107 -6.408 1.00 96.75 104 VAL A C 1
ATOM 839 O O . VAL A 1 104 ? 0.979 -4.502 -6.334 1.00 96.75 104 VAL A O 1
ATOM 842 N N . CYS A 1 105 ? -0.751 -3.364 -5.457 1.00 95.69 105 CYS A N 1
ATOM 843 C CA . CYS A 1 105 ? 0.000 -2.794 -4.341 1.00 95.69 105 CYS A CA 1
ATOM 844 C C . CYS A 1 105 ? -0.577 -3.201 -2.987 1.00 95.69 105 CYS A C 1
ATOM 846 O O . CYS A 1 105 ? 0.088 -3.869 -2.198 1.00 95.69 105 CYS A O 1
ATOM 848 N N . PHE A 1 106 ? -1.813 -2.792 -2.706 1.00 95.25 106 PHE A N 1
ATOM 849 C CA . PHE A 1 106 ? -2.451 -3.042 -1.418 1.00 95.25 106 PHE A CA 1
ATOM 850 C C . PHE A 1 106 ? -3.546 -4.082 -1.579 1.00 95.25 106 PHE A C 1
ATOM 852 O O . PHE A 1 106 ? -4.340 -4.004 -2.510 1.00 95.25 106 PHE A O 1
ATOM 859 N N . MET A 1 107 ? -3.577 -5.048 -0.665 1.00 95.38 107 MET A N 1
ATOM 860 C CA . MET A 1 107 ? -4.645 -6.035 -0.571 1.00 95.38 107 MET A CA 1
ATOM 861 C C . MET A 1 107 ? -4.965 -6.262 0.902 1.00 95.38 107 MET A C 1
ATOM 863 O O . MET A 1 107 ? -4.094 -6.679 1.677 1.00 95.38 107 MET A O 1
ATOM 867 N N . ALA A 1 108 ? -6.189 -5.935 1.299 1.00 96.00 108 ALA A N 1
ATOM 868 C CA . ALA A 1 108 ? -6.572 -5.874 2.702 1.00 96.00 108 ALA A CA 1
ATOM 869 C C . ALA A 1 108 ? -7.990 -6.386 2.944 1.00 96.00 108 ALA A C 1
ATOM 871 O O . ALA A 1 108 ? -8.866 -6.294 2.086 1.00 96.00 108 ALA A O 1
ATOM 872 N N . GLU A 1 109 ? -8.191 -6.896 4.153 1.00 97.50 109 GLU A N 1
ATOM 873 C CA . GLU A 1 109 ? -9.492 -7.222 4.713 1.00 97.50 109 GLU A CA 1
ATOM 874 C C . GLU A 1 109 ? -9.918 -6.107 5.665 1.00 97.50 109 GLU A C 1
ATOM 876 O O . GLU A 1 109 ? -9.125 -5.593 6.467 1.00 97.50 109 GLU A O 1
ATOM 881 N N . TYR A 1 110 ? -11.199 -5.780 5.608 1.00 98.38 110 TYR A N 1
ATOM 882 C CA . TYR A 1 110 ? -11.829 -4.800 6.467 1.00 98.38 110 TYR A CA 1
ATOM 883 C C . TYR A 1 110 ? -12.894 -5.460 7.324 1.00 98.38 110 TYR A C 1
ATOM 885 O O . TYR A 1 110 ? -13.600 -6.377 6.898 1.00 98.38 110 TYR A O 1
ATOM 893 N N . PHE A 1 111 ? -12.998 -4.984 8.559 1.00 98.75 111 PHE A N 1
ATOM 894 C CA . PHE A 1 111 ? -13.813 -5.598 9.587 1.00 98.75 111 PHE A CA 1
ATOM 895 C C . PHE A 1 111 ? -14.725 -4.568 10.247 1.00 98.75 111 PHE A C 1
ATOM 897 O O . PHE A 1 111 ? -14.301 -3.453 10.570 1.00 98.75 111 PHE A O 1
ATOM 904 N N . LEU A 1 112 ? -15.956 -4.991 10.523 1.00 98.75 112 LEU A N 1
ATOM 905 C CA . LEU A 1 112 ? -16.958 -4.223 11.260 1.00 98.75 112 LEU A CA 1
ATOM 906 C C . LEU A 1 112 ? -17.231 -4.870 12.622 1.00 98.75 112 LEU A C 1
ATOM 908 O O . LEU A 1 112 ? -17.117 -6.093 12.748 1.00 98.75 112 LEU A O 1
ATOM 912 N N . PRO A 1 113 ? -17.571 -4.084 13.655 1.00 98.31 113 PRO A N 1
ATOM 913 C CA . PRO A 1 113 ? -17.924 -4.616 14.961 1.00 98.31 113 PRO A CA 1
ATOM 914 C C . PRO A 1 113 ? -19.282 -5.318 14.891 1.00 98.31 113 PRO A C 1
ATOM 916 O O . PRO A 1 113 ? -20.234 -4.792 14.318 1.00 98.31 113 PRO A O 1
ATOM 919 N N . ASP A 1 114 ? -19.389 -6.470 15.543 1.00 98.44 114 ASP A N 1
ATOM 920 C CA . ASP A 1 114 ? -20.679 -7.035 15.918 1.00 98.44 114 ASP A CA 1
ATOM 921 C C . ASP A 1 114 ? -21.047 -6.502 17.305 1.00 98.44 114 ASP A C 1
ATOM 923 O O . ASP A 1 114 ? -20.420 -6.858 18.305 1.00 98.44 114 ASP A O 1
ATOM 927 N N . VAL A 1 115 ? -22.055 -5.632 17.385 1.00 97.44 115 VAL A N 1
ATOM 928 C CA . VAL A 1 115 ? -22.440 -4.968 18.643 1.00 97.44 115 VAL A CA 1
ATOM 929 C C . VAL A 1 115 ? -22.961 -5.937 19.704 1.00 97.44 115 VAL A C 1
ATOM 931 O O . VAL A 1 115 ? -23.004 -5.567 20.874 1.00 97.44 115 VAL A O 1
ATOM 934 N N . ASN A 1 116 ? -23.339 -7.161 19.323 1.00 97.44 116 ASN A N 1
ATOM 935 C CA . ASN A 1 116 ? -23.753 -8.193 20.275 1.00 97.44 116 ASN A CA 1
ATOM 936 C C . ASN A 1 116 ? -22.555 -8.934 20.889 1.00 97.44 116 ASN A C 1
ATOM 938 O O . ASN A 1 116 ? -22.678 -9.510 21.968 1.00 97.44 116 ASN A O 1
ATOM 942 N N . GLU A 1 117 ? -21.403 -8.916 20.217 1.00 96.69 117 GLU A N 1
ATOM 943 C CA . GLU A 1 117 ? -20.173 -9.593 20.650 1.00 96.69 117 GLU A CA 1
ATOM 944 C C . GLU A 1 117 ? -19.136 -8.615 21.219 1.00 96.69 117 GLU A C 1
ATOM 946 O O . GLU A 1 117 ? -18.255 -9.010 21.993 1.00 96.69 117 GLU A O 1
ATOM 951 N N . LEU A 1 118 ? -19.228 -7.336 20.844 1.00 95.88 118 LEU A N 1
ATOM 952 C CA . LEU A 1 118 ? -18.335 -6.288 21.312 1.00 95.88 118 LEU A CA 1
ATOM 953 C C . LEU A 1 118 ? -18.473 -6.113 22.827 1.00 95.88 118 LEU A C 1
ATOM 955 O O . LEU A 1 118 ? -19.525 -5.757 23.356 1.00 95.88 118 LEU A O 1
ATOM 959 N N . LYS A 1 119 ? -17.361 -6.315 23.526 1.00 95.69 119 LYS A N 1
ATOM 960 C CA . LYS A 1 119 ? -17.259 -6.143 24.973 1.00 95.69 119 LYS A CA 1
ATOM 961 C C . LYS A 1 119 ? -15.872 -5.673 25.351 1.00 95.69 119 LYS A C 1
ATOM 963 O O . LYS A 1 119 ? -14.897 -5.975 24.664 1.00 95.69 119 LYS A O 1
ATOM 968 N N . GLU A 1 120 ? -15.788 -4.989 26.481 1.00 94.56 120 GLU A N 1
ATOM 969 C CA . GLU A 1 120 ? -14.510 -4.594 27.048 1.00 94.56 120 GLU A CA 1
ATOM 970 C C . GLU A 1 120 ? -13.700 -5.836 27.443 1.00 94.56 120 GLU A C 1
ATOM 972 O O . GLU A 1 120 ? -14.202 -6.754 28.099 1.00 94.56 120 GLU A O 1
ATOM 977 N N . LEU A 1 121 ? -12.442 -5.880 27.004 1.00 97.88 121 LEU A N 1
ATOM 978 C CA . LEU A 1 121 ? -11.522 -6.970 27.307 1.00 97.88 121 LEU A CA 1
ATOM 979 C C . LEU A 1 121 ? -10.485 -6.532 28.337 1.00 97.88 121 LEU A C 1
ATOM 981 O O . LEU A 1 121 ? -10.044 -5.389 28.361 1.00 97.88 121 LEU A O 1
ATOM 985 N N . PHE A 1 122 ? -10.069 -7.483 29.168 1.00 96.56 122 PHE A N 1
ATOM 986 C CA . PHE A 1 122 ? -9.159 -7.242 30.281 1.00 96.56 122 PHE A CA 1
ATOM 987 C C . PHE A 1 122 ? -7.679 -7.427 29.899 1.00 96.56 122 PHE A C 1
ATOM 989 O O . PHE A 1 122 ? -7.330 -8.306 29.101 1.00 96.56 122 PHE A O 1
ATOM 996 N N . CYS A 1 123 ? -6.807 -6.639 30.531 1.00 97.44 123 CYS A N 1
ATOM 997 C CA . CYS A 1 123 ? -5.379 -6.918 30.685 1.00 97.44 123 CYS A CA 1
ATOM 998 C C . CYS A 1 123 ? -4.884 -6.401 32.044 1.00 97.44 123 CYS A C 1
ATOM 1000 O O . CYS A 1 123 ? -5.512 -5.521 32.624 1.00 97.44 123 CYS A O 1
ATOM 1002 N N . ASP A 1 124 ? -3.733 -6.889 32.508 1.00 97.88 124 ASP A N 1
ATOM 1003 C CA . ASP A 1 124 ? -3.178 -6.567 33.836 1.00 97.88 124 ASP A CA 1
ATOM 1004 C C . ASP A 1 124 ? -2.609 -5.138 33.972 1.00 97.88 124 ASP A C 1
ATOM 1006 O O . ASP A 1 124 ? -2.061 -4.780 35.012 1.00 97.88 124 ASP A O 1
ATOM 1010 N N . TYR A 1 125 ? -2.699 -4.329 32.916 1.00 98.38 125 TYR A N 1
ATOM 1011 C CA . TYR A 1 125 ? -2.102 -2.999 32.833 1.00 98.38 125 TYR A CA 1
ATOM 1012 C C . TYR A 1 125 ? -3.159 -1.903 32.917 1.00 98.38 125 TYR A C 1
ATOM 1014 O O . TYR A 1 125 ? -4.308 -2.092 32.520 1.00 98.38 125 TYR A O 1
ATOM 1022 N N . GLU A 1 126 ? -2.752 -0.732 33.403 1.00 98.25 126 GLU A N 1
ATOM 1023 C CA . GLU A 1 126 ? -3.627 0.433 33.490 1.00 98.25 126 GLU A CA 1
ATOM 1024 C C . GLU A 1 126 ? -4.019 0.900 32.081 1.00 98.25 126 GLU A C 1
ATOM 1026 O O . GLU A 1 126 ? -3.150 1.127 31.241 1.00 98.25 126 GLU A O 1
ATOM 1031 N N . ILE A 1 127 ? -5.318 1.070 31.825 1.00 98.38 127 ILE A N 1
ATOM 1032 C CA . ILE A 1 127 ? -5.844 1.548 30.541 1.00 98.38 127 ILE A CA 1
ATOM 1033 C C . ILE A 1 127 ? -6.391 2.964 30.706 1.00 98.38 127 ILE A C 1
ATOM 1035 O O . ILE A 1 127 ? -7.174 3.229 31.619 1.00 98.38 127 ILE A O 1
ATOM 1039 N N . LYS A 1 128 ? -6.020 3.870 29.796 1.00 98.31 128 LYS A N 1
ATOM 1040 C CA . LYS A 1 128 ? -6.508 5.256 29.761 1.00 98.31 128 LYS A CA 1
ATOM 1041 C C . LYS A 1 128 ? -7.020 5.623 28.381 1.00 98.31 128 LYS A C 1
ATOM 1043 O O . LYS A 1 128 ? -6.374 5.323 27.380 1.00 98.31 128 LYS A O 1
ATOM 1048 N N . VAL A 1 129 ? -8.155 6.316 28.345 1.00 98.44 129 VAL A N 1
ATOM 1049 C CA . VAL A 1 129 ? -8.624 7.024 27.149 1.00 98.44 129 VAL A CA 1
ATOM 1050 C C . VAL A 1 129 ? -7.848 8.335 27.050 1.00 98.44 129 VAL A C 1
ATOM 1052 O O . VAL A 1 129 ? -7.726 9.049 28.042 1.00 98.44 129 VAL A O 1
ATOM 1055 N N . LEU A 1 130 ? -7.315 8.622 25.869 1.00 98.50 130 LEU A N 1
ATOM 1056 C CA . LEU A 1 130 ? -6.492 9.785 25.563 1.00 98.50 130 LEU A CA 1
ATOM 1057 C C . LEU A 1 130 ? -7.177 10.629 24.486 1.00 98.50 130 LEU A C 1
ATOM 1059 O O . LEU A 1 130 ? -7.755 10.099 23.529 1.00 98.50 130 LEU A O 1
ATOM 1063 N N . HIS A 1 131 ? -7.057 11.946 24.609 1.00 97.75 131 HIS A N 1
ATOM 1064 C CA . HIS A 1 131 ? -7.624 12.920 23.678 1.00 97.75 131 HIS A CA 1
ATOM 1065 C C . HIS A 1 131 ? -6.534 13.661 2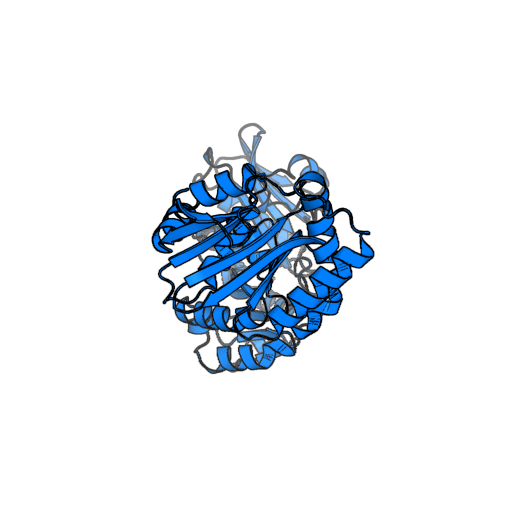2.886 1.00 97.75 131 HIS A C 1
ATOM 1067 O O . HIS A 1 131 ? -5.379 13.682 23.307 1.00 97.75 131 HIS A O 1
ATOM 1073 N N . PRO A 1 132 ? -6.873 14.350 21.774 1.00 96.69 132 PRO A N 1
ATOM 1074 C CA . PRO A 1 132 ? -5.881 14.933 20.861 1.00 96.69 132 PRO A CA 1
ATOM 1075 C C . PRO A 1 132 ? -4.811 15.830 21.496 1.00 96.69 132 PRO A C 1
ATOM 1077 O O . PRO A 1 132 ? -3.682 15.881 21.016 1.00 96.69 132 PRO A O 1
ATOM 1080 N N . LYS A 1 133 ? -5.133 16.511 22.604 1.00 96.31 133 LYS A N 1
ATOM 1081 C CA . LYS A 1 133 ? -4.178 17.353 23.349 1.00 96.31 133 LYS A CA 1
ATOM 1082 C C . LYS A 1 133 ? -3.025 16.558 23.978 1.00 96.31 133 LYS A C 1
ATOM 1084 O O . LYS A 1 133 ? -1.996 17.143 24.292 1.00 96.31 133 LYS A O 1
ATOM 1089 N N . GLU A 1 134 ? -3.192 15.253 24.158 1.00 97.31 134 GLU A N 1
ATOM 1090 C CA . GLU A 1 134 ? -2.234 14.352 24.806 1.00 97.31 134 GLU A CA 1
ATOM 1091 C C . GLU A 1 134 ? -1.377 13.577 23.789 1.00 97.31 134 GLU A C 1
ATOM 1093 O O . GLU A 1 134 ? -0.410 12.923 24.177 1.00 97.31 134 GLU A O 1
ATOM 1098 N N . PHE A 1 135 ? -1.697 13.650 22.489 1.00 97.31 135 PHE A N 1
ATOM 1099 C CA . PHE A 1 135 ? -1.054 12.831 21.451 1.00 97.31 135 PHE A CA 1
ATOM 1100 C C . PHE A 1 135 ? 0.341 13.311 21.058 1.00 97.31 135 PHE A C 1
ATOM 1102 O O . PHE A 1 135 ? 1.099 12.530 20.493 1.00 97.31 135 PHE A O 1
ATOM 1109 N N . GLU A 1 136 ? 0.696 14.574 21.325 1.00 96.94 136 GLU A N 1
ATOM 1110 C CA . GLU A 1 136 ? 1.889 15.200 20.733 1.00 96.94 136 GLU A CA 1
ATOM 1111 C C . GLU A 1 136 ? 3.176 14.399 20.990 1.00 96.94 136 GLU A C 1
ATOM 1113 O O . GLU A 1 136 ? 3.970 14.188 20.076 1.00 96.94 136 GLU A O 1
ATOM 1118 N N . GLN A 1 137 ? 3.334 13.877 22.207 1.00 96.12 137 GLN A N 1
ATOM 1119 C CA . GLN A 1 137 ? 4.480 13.054 22.609 1.00 96.12 137 GLN A CA 1
ATOM 1120 C C . GLN A 1 137 ? 4.473 11.626 22.033 1.00 96.12 137 GLN A C 1
ATOM 1122 O O . GLN A 1 137 ? 5.488 10.939 22.101 1.00 96.12 137 GLN A O 1
ATOM 1127 N N . TYR A 1 138 ? 3.348 11.166 21.481 1.00 97.75 138 TYR A N 1
ATOM 1128 C CA . TYR A 1 138 ? 3.155 9.800 20.987 1.00 97.75 138 TYR A CA 1
ATOM 1129 C C . TYR A 1 138 ? 3.202 9.686 19.457 1.00 97.75 138 TYR A C 1
ATOM 1131 O O . TYR A 1 138 ? 3.074 8.586 18.932 1.00 97.75 138 TYR A O 1
ATOM 1139 N N . TYR A 1 139 ? 3.460 10.775 18.723 1.00 97.25 139 TYR A N 1
ATOM 1140 C CA . TYR A 1 139 ? 3.748 10.719 17.280 1.00 97.25 139 TYR A CA 1
ATOM 1141 C C . TYR A 1 139 ? 5.178 10.226 16.995 1.00 97.25 139 TYR A C 1
ATOM 1143 O O . TYR A 1 139 ? 6.000 10.939 16.402 1.00 97.25 139 TYR A O 1
ATOM 1151 N N . THR A 1 140 ? 5.472 9.004 17.430 1.00 95.44 140 THR A N 1
ATOM 1152 C CA . THR A 1 140 ? 6.767 8.331 17.278 1.00 95.44 140 THR A CA 1
ATOM 1153 C C . THR A 1 140 ? 6.644 7.096 16.381 1.00 95.44 140 THR A C 1
ATOM 1155 O O . THR A 1 140 ? 5.547 6.698 15.988 1.00 95.44 140 THR A O 1
ATOM 1158 N N . ALA A 1 141 ? 7.778 6.504 15.999 1.00 93.44 141 ALA A N 1
ATOM 1159 C CA . ALA A 1 141 ? 7.798 5.377 15.065 1.00 93.44 141 ALA A CA 1
ATOM 1160 C C . ALA A 1 141 ? 7.129 4.118 15.647 1.00 93.44 141 ALA A C 1
ATOM 1162 O O . ALA A 1 141 ? 6.495 3.359 14.914 1.00 93.44 141 ALA A O 1
ATOM 1163 N N . GLU A 1 142 ? 7.232 3.924 16.962 1.00 96.06 142 GLU A N 1
ATOM 1164 C CA . GLU A 1 142 ? 6.671 2.789 17.698 1.00 96.06 142 GLU A CA 1
ATOM 1165 C C . GLU A 1 142 ? 5.138 2.755 17.688 1.00 96.06 142 GLU A C 1
ATOM 1167 O O . GLU A 1 142 ? 4.565 1.686 17.880 1.00 96.06 142 GLU A O 1
ATOM 1172 N N . TRP A 1 143 ? 4.494 3.905 17.462 1.00 98.12 143 TRP A N 1
ATOM 1173 C CA . TRP A 1 143 ? 3.037 4.085 17.491 1.00 98.12 143 TRP A CA 1
ATOM 1174 C C . TRP A 1 143 ? 2.460 4.477 16.126 1.00 98.12 143 TRP A C 1
ATOM 1176 O O . TRP A 1 143 ? 1.371 5.044 16.041 1.00 98.12 143 TRP A O 1
ATOM 1186 N N . SER A 1 144 ? 3.215 4.231 15.054 1.00 95.19 144 SER A N 1
ATOM 1187 C CA . SER A 1 144 ? 2.901 4.701 13.702 1.00 95.19 144 SER A CA 1
ATOM 1188 C C . SER A 1 144 ? 1.689 4.026 13.054 1.00 95.19 144 SER A C 1
ATOM 1190 O O . SER A 1 144 ? 1.134 4.592 12.112 1.00 95.19 144 SER A O 1
ATOM 1192 N N . ASN A 1 145 ? 1.248 2.863 13.549 1.00 95.88 145 ASN A N 1
ATOM 1193 C CA . ASN A 1 145 ? -0.029 2.277 13.139 1.00 95.88 145 ASN A CA 1
ATOM 1194 C C . ASN A 1 145 ? -1.188 2.874 13.941 1.00 95.88 145 ASN A C 1
ATOM 1196 O O . ASN A 1 145 ? -2.290 2.969 13.416 1.00 95.88 145 ASN A O 1
ATOM 1200 N N . ALA A 1 146 ? -0.961 3.261 15.198 1.00 97.44 146 ALA A N 1
ATOM 1201 C CA . ALA A 1 146 ? -1.993 3.824 16.066 1.00 97.44 146 ALA A CA 1
ATOM 1202 C C . ALA A 1 146 ? -2.278 5.315 15.813 1.00 97.44 146 ALA A C 1
ATOM 1204 O O . ALA A 1 146 ? -3.427 5.729 15.940 1.00 97.44 146 ALA A O 1
ATOM 1205 N N . LEU A 1 147 ? -1.262 6.120 15.479 1.00 97.62 147 LEU A N 1
ATOM 1206 C CA . LEU A 1 147 ? -1.385 7.565 15.248 1.00 97.62 147 LEU A CA 1
ATOM 1207 C C . LEU A 1 147 ? -0.668 8.000 13.967 1.00 97.62 147 LEU A C 1
ATOM 1209 O O . LEU A 1 147 ? 0.457 7.583 13.681 1.00 97.62 147 LEU A O 1
ATOM 1213 N N . CYS A 1 148 ? -1.277 8.923 13.220 1.00 94.81 148 CYS A N 1
ATOM 1214 C CA . CYS A 1 148 ? -0.773 9.353 11.920 1.00 94.81 148 CYS A CA 1
ATOM 1215 C C . CYS A 1 148 ? -0.143 10.752 11.985 1.00 94.81 148 CYS A C 1
ATOM 1217 O O . CYS A 1 148 ? -0.810 11.778 11.842 1.00 94.81 148 CYS A O 1
ATOM 1219 N N . LYS A 1 149 ? 1.191 10.819 12.100 1.00 92.44 149 LYS A N 1
ATOM 1220 C CA . LYS A 1 149 ? 1.927 12.096 12.209 1.00 92.44 149 LYS A CA 1
ATOM 1221 C C . LYS A 1 149 ? 1.679 13.071 11.047 1.00 92.44 149 LYS A C 1
ATOM 1223 O O . LYS A 1 149 ? 1.695 14.279 11.268 1.00 92.44 149 LYS A O 1
ATOM 1228 N N . SER A 1 150 ? 1.459 12.582 9.826 1.00 90.88 150 SER A N 1
ATOM 1229 C CA . SER A 1 150 ? 1.176 13.434 8.659 1.00 90.88 150 SER A CA 1
ATOM 1230 C C . SER A 1 150 ? -0.257 13.978 8.640 1.00 90.88 150 SER A C 1
ATOM 1232 O O . SER A 1 150 ? -0.524 14.969 7.963 1.00 90.88 150 SER A O 1
ATOM 1234 N N . ARG A 1 151 ? -1.180 13.369 9.396 1.00 92.44 151 ARG A N 1
ATOM 1235 C CA . ARG A 1 151 ? -2.611 13.706 9.429 1.00 92.44 151 ARG A CA 1
ATOM 1236 C C . ARG A 1 151 ? -3.144 13.807 10.862 1.00 92.44 151 ARG A C 1
ATOM 1238 O O . ARG A 1 151 ? -4.270 13.412 11.130 1.00 92.44 151 ARG A O 1
ATOM 1245 N N . LYS A 1 152 ? -2.374 14.436 11.760 1.00 95.12 152 LYS A N 1
ATOM 1246 C CA . LYS A 1 152 ? -2.711 14.608 13.192 1.00 95.12 152 LYS A CA 1
ATOM 1247 C C . LYS A 1 152 ? -4.141 15.098 13.459 1.00 95.12 152 LYS A C 1
ATOM 1249 O O . LYS A 1 152 ? -4.743 14.762 14.467 1.00 95.12 152 LYS A O 1
ATOM 1254 N N . HIS A 1 153 ? -4.681 15.938 12.572 1.00 95.12 153 HIS A N 1
ATOM 1255 C CA . HIS A 1 153 ? -6.025 16.503 12.713 1.00 95.12 153 HIS A CA 1
ATOM 1256 C C . HIS A 1 153 ? -7.149 15.466 12.530 1.00 95.12 153 HIS A C 1
ATOM 1258 O O . HIS A 1 153 ? -8.285 15.731 12.936 1.00 95.12 153 HIS A O 1
ATOM 1264 N N . LEU A 1 154 ? -6.855 14.310 11.926 1.00 96.81 154 LEU A N 1
ATOM 1265 C CA . LEU A 1 154 ? -7.787 13.196 11.779 1.00 96.81 154 LEU A CA 1
ATOM 1266 C C . LEU A 1 154 ? -7.797 12.286 13.008 1.00 96.81 154 LEU A C 1
ATOM 1268 O O . LEU A 1 154 ? -8.849 11.723 13.283 1.00 96.81 154 LEU A O 1
ATOM 1272 N N . ASP A 1 155 ? -6.713 12.193 13.781 1.00 97.50 155 ASP A N 1
ATOM 1273 C CA . ASP A 1 155 ? -6.670 11.384 15.005 1.00 97.50 155 ASP A CA 1
ATOM 1274 C C . ASP A 1 155 ? -7.612 11.982 16.065 1.00 97.50 155 ASP A C 1
ATOM 1276 O O . ASP A 1 155 ? -7.429 13.113 16.527 1.00 97.50 155 ASP A O 1
ATOM 1280 N N . LYS A 1 156 ? -8.673 11.251 16.435 1.00 97.81 156 LYS A N 1
ATOM 1281 C CA . LYS A 1 156 ? -9.754 11.779 17.295 1.00 97.81 156 LYS A CA 1
ATOM 1282 C C . LYS A 1 156 ? -9.737 11.253 18.716 1.00 97.81 156 LYS A C 1
ATOM 1284 O O . LYS A 1 156 ? -10.126 11.979 19.632 1.00 97.81 156 LYS A O 1
ATOM 1289 N N . LEU A 1 157 ? -9.335 10.003 18.896 1.00 98.00 157 LEU A N 1
ATOM 1290 C CA . LEU A 1 157 ? -9.346 9.331 20.186 1.00 98.00 157 LEU A CA 1
ATOM 1291 C C . LEU A 1 157 ? -8.280 8.242 20.191 1.00 98.00 157 LEU A C 1
ATOM 1293 O O . LEU A 1 157 ? -8.036 7.618 19.161 1.00 98.00 157 LEU A O 1
ATOM 1297 N N . ALA A 1 158 ? -7.673 8.000 21.345 1.00 98.69 158 ALA A N 1
ATOM 1298 C CA . ALA A 1 158 ? -6.797 6.859 21.535 1.00 98.69 158 ALA A CA 1
ATOM 1299 C C . ALA A 1 158 ? -7.045 6.199 22.891 1.00 98.69 158 ALA A C 1
ATOM 1301 O O . ALA A 1 158 ? -7.622 6.792 23.800 1.00 98.69 158 ALA A O 1
ATOM 1302 N N . VAL A 1 159 ? -6.610 4.954 23.024 1.00 98.81 159 VAL A N 1
ATOM 1303 C CA . VAL A 1 159 ? -6.599 4.203 24.273 1.00 98.81 159 VAL A CA 1
ATOM 1304 C C . VAL A 1 159 ? -5.199 3.641 24.471 1.00 98.81 159 VAL A C 1
ATOM 1306 O O . VAL A 1 159 ? -4.703 2.872 23.645 1.00 98.81 159 VAL A O 1
ATOM 1309 N N . GLY A 1 160 ? -4.556 4.050 25.561 1.00 98.62 160 GLY A N 1
ATOM 1310 C CA . GLY A 1 160 ? -3.212 3.623 25.935 1.00 98.62 160 GLY A CA 1
ATOM 1311 C C . GLY A 1 160 ? -3.232 2.629 27.091 1.00 98.62 160 GLY A C 1
ATOM 1312 O O . GLY A 1 160 ? -4.009 2.793 28.032 1.00 98.62 160 GLY A O 1
ATOM 1313 N N . ALA A 1 161 ? -2.360 1.626 27.036 1.00 98.75 161 ALA A N 1
ATOM 1314 C CA . ALA A 1 161 ? -2.027 0.758 28.161 1.00 98.75 161 ALA A CA 1
ATOM 1315 C C . ALA A 1 161 ? -0.681 1.174 28.764 1.00 98.75 161 ALA A C 1
ATOM 1317 O O . ALA A 1 161 ? 0.277 1.416 28.022 1.00 98.75 161 ALA A O 1
ATOM 1318 N N . PHE A 1 162 ? -0.599 1.220 30.093 1.00 98.62 162 PHE A N 1
ATOM 1319 C CA . PHE A 1 162 ? 0.546 1.748 30.826 1.00 98.62 162 PHE A CA 1
ATOM 1320 C C . PHE A 1 162 ? 1.093 0.750 31.853 1.00 98.62 162 PHE A C 1
ATOM 1322 O O . PHE A 1 162 ? 0.340 0.125 32.600 1.00 98.62 162 PHE A O 1
ATOM 1329 N N . ASP A 1 163 ? 2.420 0.652 31.920 1.00 98.38 163 ASP A N 1
ATOM 1330 C CA . ASP A 1 163 ? 3.160 -0.044 32.977 1.00 98.38 163 ASP A CA 1
ATOM 1331 C C . ASP A 1 163 ? 4.013 0.979 33.729 1.00 98.38 163 ASP A C 1
ATOM 1333 O O . ASP A 1 163 ? 4.923 1.574 33.149 1.00 98.38 163 ASP A O 1
ATOM 1337 N N . ASN A 1 164 ? 3.684 1.234 34.999 1.00 96.44 164 ASN A N 1
ATOM 1338 C CA . ASN A 1 164 ? 4.381 2.209 35.846 1.00 96.44 164 ASN A CA 1
ATOM 1339 C C . ASN A 1 164 ? 4.570 3.587 35.166 1.00 96.44 164 ASN A C 1
ATOM 1341 O O . ASN A 1 164 ? 5.629 4.205 35.247 1.00 96.44 164 ASN A O 1
ATOM 1345 N N . GLY A 1 165 ? 3.543 4.055 34.447 1.00 95.50 165 GLY A N 1
ATOM 1346 C CA . GLY A 1 165 ? 3.550 5.328 33.716 1.00 95.50 165 GLY A CA 1
ATOM 1347 C C . GLY A 1 165 ? 4.179 5.287 32.316 1.00 95.50 165 GLY A C 1
ATOM 1348 O O . GLY A 1 165 ? 4.015 6.241 31.557 1.00 95.50 165 GLY A O 1
ATOM 1349 N N . LYS A 1 166 ? 4.837 4.190 31.918 1.00 97.62 166 LYS A N 1
ATOM 1350 C CA . LYS A 1 166 ? 5.332 3.986 30.547 1.00 97.62 166 LYS A CA 1
ATOM 1351 C C . LYS A 1 166 ? 4.193 3.503 29.648 1.00 97.62 166 LYS A C 1
ATOM 1353 O O . LYS A 1 166 ? 3.562 2.500 29.964 1.00 97.62 166 LYS A O 1
ATOM 1358 N N . LEU A 1 167 ? 3.973 4.158 28.506 1.00 98.62 167 LEU A N 1
ATOM 1359 C CA . LEU A 1 167 ? 3.062 3.662 27.468 1.00 98.62 167 LEU A CA 1
ATOM 1360 C C . LEU A 1 167 ? 3.648 2.389 26.830 1.00 98.62 167 LEU A C 1
ATOM 1362 O O . LEU A 1 167 ? 4.772 2.403 26.325 1.00 98.62 167 LEU A O 1
ATOM 1366 N N . ILE A 1 168 ? 2.896 1.290 26.870 1.00 98.69 168 ILE A N 1
ATOM 1367 C CA . ILE A 1 168 ? 3.327 -0.039 26.394 1.00 98.69 168 ILE A CA 1
ATOM 1368 C C . ILE A 1 168 ? 2.449 -0.600 25.267 1.00 98.69 168 ILE A C 1
ATOM 1370 O O . ILE A 1 168 ? 2.838 -1.550 24.582 1.00 98.69 168 ILE A O 1
ATOM 1374 N N . GLY A 1 169 ? 1.284 0.002 25.047 1.00 98.75 169 GLY A N 1
ATOM 1375 C CA . GLY A 1 169 ? 0.404 -0.270 23.919 1.00 98.75 169 GLY A CA 1
ATOM 1376 C C . GLY A 1 169 ? -0.485 0.933 23.648 1.00 98.75 169 GLY A C 1
ATOM 1377 O O . GLY A 1 169 ? -0.920 1.585 24.595 1.00 98.75 169 GLY A O 1
ATOM 1378 N N . LEU A 1 170 ? -0.760 1.213 22.380 1.00 98.88 170 LEU A N 1
ATOM 1379 C CA . LEU A 1 170 ? -1.609 2.316 21.952 1.00 98.88 170 LEU A CA 1
ATOM 1380 C C . LEU A 1 170 ? -2.525 1.842 20.828 1.00 98.88 170 LEU A C 1
ATOM 1382 O O . LEU A 1 170 ? -2.055 1.257 19.858 1.00 98.88 170 LEU A O 1
ATOM 1386 N N . ALA A 1 171 ? -3.822 2.099 20.957 1.00 98.81 171 ALA A N 1
ATOM 1387 C CA . ALA A 1 171 ? -4.759 2.049 19.845 1.00 98.81 171 ALA A CA 1
ATOM 1388 C C . ALA A 1 171 ? -5.292 3.457 19.607 1.00 98.81 171 ALA A C 1
ATOM 1390 O O . ALA A 1 171 ? -5.680 4.118 20.566 1.00 98.81 171 ALA A O 1
ATOM 1391 N N . GLY A 1 172 ? -5.321 3.915 18.362 1.00 98.56 172 GLY A N 1
ATOM 1392 C CA . GLY A 1 172 ? -5.890 5.207 17.983 1.00 98.56 172 GLY A CA 1
ATOM 1393 C C . GLY A 1 172 ? -6.949 5.037 16.908 1.00 98.56 172 GLY A C 1
ATOM 1394 O O . GLY A 1 172 ? -6.940 4.041 16.179 1.00 98.56 172 GLY A O 1
ATOM 1395 N N . CYS A 1 173 ? -7.897 5.977 16.854 1.00 98.00 173 CYS A N 1
ATOM 1396 C CA . CYS A 1 173 ? -8.862 6.041 15.770 1.00 98.00 173 CYS A CA 1
ATOM 1397 C C . CYS A 1 173 ? -8.853 7.377 15.025 1.00 98.00 173 CYS A C 1
ATOM 1399 O O . CYS A 1 173 ? -8.923 8.454 15.636 1.00 98.00 173 CYS A O 1
ATOM 1401 N N . SER A 1 174 ? -8.828 7.287 13.698 1.00 97.31 174 SER A N 1
ATOM 1402 C CA . SER A 1 174 ? -8.799 8.408 12.763 1.00 97.31 174 SER A CA 1
ATOM 1403 C C . SER A 1 174 ? -10.163 8.625 12.116 1.00 97.31 174 SER A C 1
ATOM 1405 O O . SER A 1 174 ? -10.831 7.682 11.696 1.00 97.31 174 SER A O 1
ATOM 1407 N N . ALA A 1 175 ? -10.580 9.886 12.004 1.00 97.12 175 ALA A N 1
ATOM 1408 C CA . ALA A 1 175 ? -11.762 10.298 11.249 1.00 97.12 175 ALA A CA 1
ATOM 1409 C C . ALA A 1 175 ? -11.476 10.324 9.746 1.00 97.12 175 ALA A C 1
ATOM 1411 O O . ALA A 1 175 ? -11.548 11.378 9.113 1.00 97.12 175 ALA A O 1
ATOM 1412 N N . ASP A 1 176 ? -11.120 9.170 9.187 1.00 92.94 176 ASP A N 1
ATOM 1413 C CA . ASP A 1 176 ? -10.845 9.052 7.756 1.00 92.94 176 ASP A CA 1
ATOM 1414 C C . ASP A 1 176 ? -12.093 9.335 6.925 1.00 92.94 176 ASP A C 1
ATOM 1416 O O . ASP A 1 176 ? -11.982 9.831 5.815 1.00 92.94 176 ASP A O 1
ATOM 1420 N N . CYS A 1 177 ? -13.285 9.113 7.474 1.00 95.38 177 CYS A N 1
ATOM 1421 C CA . CYS A 1 177 ? -14.527 9.615 6.906 1.00 95.38 177 CYS A CA 1
ATOM 1422 C C . CYS A 1 177 ? -15.466 10.116 8.012 1.00 95.38 177 CYS A C 1
ATOM 1424 O O . CYS A 1 177 ? -15.206 9.954 9.208 1.00 95.38 177 CYS A O 1
ATOM 1426 N N . GLU A 1 178 ? -16.563 10.765 7.621 1.00 96.00 178 GLU A N 1
ATOM 1427 C CA . GLU A 1 178 ? -17.462 11.427 8.569 1.00 96.00 178 GLU A CA 1
ATOM 1428 C C . GLU A 1 178 ? -18.144 10.437 9.525 1.00 96.00 178 GLU A C 1
ATOM 1430 O O . GLU A 1 178 ? -18.282 10.725 10.718 1.00 96.00 178 GLU A O 1
ATOM 1435 N N . ALA A 1 179 ? -18.589 9.285 9.016 1.00 97.69 179 ALA A N 1
ATOM 1436 C CA . ALA A 1 179 ? -19.414 8.334 9.760 1.00 97.69 179 ALA A CA 1
ATOM 1437 C C . ALA A 1 179 ? -18.615 7.191 10.409 1.00 97.69 179 ALA A C 1
ATOM 1439 O O . ALA A 1 179 ? -19.082 6.618 11.398 1.00 97.69 179 ALA A O 1
ATOM 1440 N N . MET A 1 180 ? -17.423 6.874 9.892 1.00 98.12 180 MET A N 1
ATOM 1441 C CA . MET A 1 180 ? -16.622 5.732 10.339 1.00 98.12 180 MET A CA 1
ATOM 1442 C C . MET A 1 180 ? -15.204 6.146 10.717 1.00 98.12 180 MET A C 1
ATOM 1444 O O . MET A 1 180 ? -14.552 6.889 9.981 1.00 98.12 180 MET A O 1
ATOM 1448 N N . TYR A 1 181 ? -14.713 5.640 11.848 1.00 98.38 181 TYR A N 1
ATOM 1449 C CA . TYR A 1 181 ? -13.353 5.894 12.316 1.00 98.38 181 TYR A CA 1
ATOM 1450 C C . TYR A 1 181 ? -12.513 4.620 12.240 1.00 98.38 181 TYR A C 1
ATOM 1452 O O . TYR A 1 181 ? -12.896 3.587 12.797 1.00 98.38 181 TYR A O 1
ATOM 1460 N N . GLN A 1 182 ? -11.371 4.695 11.560 1.00 98.06 182 GLN A N 1
ATOM 1461 C CA . GLN A 1 182 ? -10.471 3.555 11.404 1.00 98.06 182 GLN A CA 1
ATOM 1462 C C . GLN A 1 182 ? -9.693 3.345 12.690 1.00 98.06 182 GLN A C 1
ATOM 1464 O O . GLN A 1 182 ? -9.214 4.315 13.262 1.00 98.06 182 GLN A O 1
ATOM 1469 N N . ILE A 1 183 ? -9.530 2.101 13.131 1.00 98.56 183 ILE A N 1
ATOM 1470 C CA . ILE A 1 183 ? -8.687 1.756 14.274 1.00 98.56 183 ILE A CA 1
ATOM 1471 C C . ILE A 1 183 ? -7.342 1.216 13.793 1.00 98.56 183 ILE A C 1
ATOM 1473 O O . ILE A 1 183 ? -7.283 0.278 12.996 1.00 98.56 183 ILE A O 1
ATOM 1477 N N . GLY A 1 184 ? -6.271 1.764 14.360 1.00 98.00 184 GLY A N 1
ATOM 1478 C CA . GLY A 1 184 ? -4.923 1.217 14.293 1.00 98.00 184 GLY A CA 1
ATOM 1479 C C . GLY A 1 184 ? -4.371 0.943 15.691 1.00 98.00 184 GLY A C 1
ATOM 1480 O O . GLY A 1 184 ? -4.784 1.573 16.666 1.00 98.00 184 GLY A O 1
ATOM 1481 N N . VAL A 1 185 ? -3.470 -0.035 15.818 1.00 98.50 185 VAL A N 1
ATOM 1482 C CA . VAL A 1 185 ? -2.966 -0.489 17.122 1.00 98.50 185 VAL A CA 1
ATOM 1483 C C . VAL A 1 185 ? -1.513 -0.940 17.063 1.00 98.50 185 VAL A C 1
ATOM 1485 O O . VAL A 1 185 ? -1.108 -1.684 16.171 1.00 98.50 185 VAL A O 1
ATOM 1488 N N . ASP A 1 186 ? -0.763 -0.556 18.089 1.00 98.50 186 ASP A N 1
ATOM 1489 C CA . ASP A 1 186 ? 0.623 -0.930 18.323 1.00 98.50 186 ASP A CA 1
ATOM 1490 C C . ASP A 1 186 ? 0.814 -1.414 19.766 1.00 98.50 186 ASP A C 1
ATOM 1492 O O . ASP A 1 186 ? 0.234 -0.892 20.717 1.00 98.50 186 ASP A O 1
ATOM 1496 N N . VAL A 1 187 ? 1.657 -2.433 19.944 1.00 98.44 187 VAL A N 1
ATOM 1497 C CA . VAL A 1 187 ? 2.092 -2.923 21.261 1.00 98.44 187 VAL A CA 1
ATOM 1498 C C . VAL A 1 187 ? 3.581 -3.216 21.203 1.00 98.44 187 VAL A C 1
ATOM 1500 O O . VAL A 1 187 ? 4.039 -3.945 20.304 1.00 98.44 187 VAL A O 1
ATOM 1503 N N . LEU A 1 188 ? 4.314 -2.694 22.192 1.00 98.12 188 LEU A N 1
ATOM 1504 C CA . LEU A 1 188 ? 5.755 -2.893 22.309 1.00 98.12 188 LEU A CA 1
ATOM 1505 C C . LEU A 1 188 ? 6.095 -4.393 22.308 1.00 98.12 188 LEU A C 1
ATOM 1507 O O . LEU A 1 188 ? 5.392 -5.174 22.963 1.00 98.12 188 LEU A O 1
ATOM 1511 N N . PRO A 1 189 ? 7.136 -4.831 21.573 1.00 97.06 189 PRO A N 1
ATOM 1512 C CA . PRO A 1 189 ? 7.451 -6.246 21.386 1.00 97.06 189 PRO A CA 1
ATOM 1513 C C . PRO A 1 189 ? 7.486 -7.080 22.671 1.00 97.06 189 PRO A C 1
ATOM 1515 O O . PRO A 1 189 ? 6.912 -8.171 22.698 1.00 97.06 189 PRO A O 1
ATOM 1518 N N . GLU A 1 190 ? 8.084 -6.551 23.735 1.00 97.44 190 GLU A N 1
ATOM 1519 C CA . GLU A 1 190 ? 8.268 -7.205 25.033 1.00 97.44 190 GLU A CA 1
ATOM 1520 C C . GLU A 1 190 ? 6.978 -7.318 25.874 1.00 97.44 190 GLU A C 1
ATOM 1522 O O . GLU A 1 190 ? 6.913 -8.088 26.835 1.00 97.44 190 GLU A O 1
ATOM 1527 N N . TYR A 1 191 ? 5.914 -6.611 25.480 1.00 97.75 191 TYR A N 1
ATOM 1528 C CA . TYR A 1 191 ? 4.594 -6.645 26.125 1.00 97.75 191 TYR A CA 1
ATOM 1529 C C . TYR A 1 191 ? 3.551 -7.451 25.337 1.00 97.75 191 TYR A C 1
ATOM 1531 O O . TYR A 1 191 ? 2.413 -7.632 25.779 1.00 97.75 191 TYR A O 1
ATOM 1539 N N . ARG A 1 192 ? 3.913 -7.989 24.169 1.00 96.00 192 ARG A N 1
ATOM 1540 C CA . ARG A 1 192 ? 2.986 -8.773 23.341 1.00 96.00 192 ARG A CA 1
ATOM 1541 C C . ARG A 1 192 ? 2.536 -10.050 24.053 1.00 96.00 192 ARG A C 1
ATOM 1543 O O . ARG A 1 192 ? 3.210 -10.583 24.925 1.00 96.00 192 ARG A O 1
ATOM 1550 N N . ARG A 1 193 ? 1.377 -10.570 23.628 1.00 94.81 193 ARG A N 1
ATOM 1551 C CA . ARG A 1 193 ? 0.726 -11.786 24.168 1.00 94.81 193 ARG A CA 1
ATOM 1552 C C . ARG A 1 193 ? 0.222 -11.682 25.616 1.00 94.81 193 ARG A C 1
ATOM 1554 O O . ARG A 1 193 ? -0.266 -12.679 26.129 1.00 94.81 193 ARG A O 1
ATOM 1561 N N . LYS A 1 194 ? 0.203 -10.483 26.205 1.00 97.12 194 LYS A N 1
ATOM 1562 C CA . LYS A 1 194 ? -0.361 -10.193 27.539 1.00 97.12 194 LYS A CA 1
ATOM 1563 C C . LYS A 1 194 ? -1.784 -9.601 27.509 1.00 97.12 194 LYS A C 1
ATOM 1565 O O . LYS A 1 194 ? -2.179 -8.859 28.393 1.00 97.12 194 LYS A O 1
ATOM 1570 N N . GLY A 1 195 ? -2.540 -9.825 26.431 1.00 97.69 195 GLY A N 1
ATOM 1571 C CA . GLY A 1 195 ? -3.917 -9.316 26.287 1.00 97.69 195 GLY A CA 1
ATOM 1572 C C . GLY A 1 195 ? -4.072 -7.818 25.967 1.00 97.69 195 GLY A C 1
ATOM 1573 O O . GLY A 1 195 ? -5.163 -7.423 25.567 1.00 97.69 195 GLY A O 1
ATOM 1574 N N . ILE A 1 196 ? -2.996 -7.023 26.040 1.00 98.62 196 ILE A N 1
ATOM 1575 C CA . ILE A 1 196 ? -3.012 -5.555 25.874 1.00 98.62 196 ILE A CA 1
ATOM 1576 C C . ILE A 1 196 ? -3.712 -5.098 24.594 1.00 98.62 196 ILE A C 1
ATOM 1578 O O . ILE A 1 196 ? -4.674 -4.346 24.686 1.00 98.62 196 ILE A O 1
ATOM 1582 N N . ALA A 1 197 ? -3.275 -5.578 23.419 1.00 98.50 197 ALA A N 1
ATOM 1583 C CA . ALA A 1 197 ? -3.833 -5.147 22.130 1.00 98.50 197 ALA A CA 1
ATOM 1584 C C . ALA A 1 197 ? -5.361 -5.295 22.101 1.00 98.50 197 ALA A C 1
ATOM 1586 O O . ALA A 1 197 ? -6.071 -4.364 21.729 1.00 98.50 197 ALA A O 1
ATOM 1587 N N . SER A 1 198 ? -5.865 -6.436 22.580 1.00 98.44 198 SER A N 1
ATOM 1588 C CA . SER A 1 198 ? -7.298 -6.710 22.575 1.00 98.44 198 SER A CA 1
ATOM 1589 C C . SER A 1 198 ? -8.071 -5.848 23.579 1.00 98.44 198 SER A C 1
ATOM 1591 O O . SER A 1 198 ? -9.196 -5.435 23.299 1.00 98.44 198 SER A O 1
ATOM 1593 N N . ALA A 1 199 ? -7.460 -5.531 24.722 1.00 98.75 199 ALA A N 1
ATOM 1594 C CA . ALA A 1 199 ? -8.055 -4.670 25.738 1.00 98.75 199 ALA A CA 1
ATOM 1595 C C . ALA A 1 199 ? -8.201 -3.225 25.236 1.00 98.75 199 ALA A C 1
ATOM 1597 O O . ALA A 1 199 ? -9.307 -2.692 25.202 1.00 98.75 199 ALA A O 1
ATOM 1598 N N . ILE A 1 200 ? -7.119 -2.629 24.726 1.00 98.81 200 ILE A N 1
ATOM 1599 C CA . ILE A 1 200 ? -7.148 -1.246 24.226 1.00 98.81 200 ILE A CA 1
ATOM 1600 C C . ILE A 1 200 ? -7.982 -1.096 22.944 1.00 98.81 200 ILE A C 1
ATOM 1602 O O . ILE A 1 200 ? -8.696 -0.109 22.803 1.00 98.81 200 ILE A O 1
ATOM 1606 N N . THR A 1 201 ? -7.970 -2.094 22.048 1.00 98.81 201 THR A N 1
ATOM 1607 C CA . THR A 1 201 ? -8.770 -2.076 20.805 1.00 98.81 201 THR A CA 1
ATOM 1608 C C . THR A 1 201 ? -10.269 -2.164 21.102 1.00 98.81 201 THR A C 1
ATOM 1610 O O . THR A 1 201 ? -11.044 -1.369 20.576 1.00 98.81 201 THR A O 1
ATOM 1613 N N . SER A 1 202 ? -10.693 -3.107 21.957 1.00 98.56 202 SER A N 1
ATOM 1614 C CA . SER A 1 202 ? -12.115 -3.251 22.315 1.00 98.56 202 SER A CA 1
ATOM 1615 C C . SER A 1 202 ? -12.636 -2.028 23.068 1.00 98.56 202 SER A C 1
ATOM 1617 O O . SER A 1 202 ? -13.717 -1.530 22.751 1.00 98.56 202 SER A O 1
ATOM 1619 N N . ARG A 1 203 ? -11.836 -1.484 23.997 1.00 98.62 203 ARG A N 1
ATOM 1620 C CA . ARG A 1 203 ? -12.170 -0.243 24.697 1.00 98.62 203 ARG A CA 1
ATOM 1621 C C . ARG A 1 203 ? -12.334 0.918 23.720 1.00 98.62 203 ARG A C 1
ATOM 1623 O O . ARG A 1 203 ? -13.347 1.607 23.784 1.00 98.62 203 ARG A O 1
ATOM 1630 N N . LEU A 1 204 ? -11.382 1.106 22.803 1.00 98.81 204 LEU A N 1
ATOM 1631 C CA . LEU A 1 204 ? -11.446 2.171 21.803 1.00 98.81 204 LEU A CA 1
ATOM 1632 C C . LEU A 1 204 ? -12.693 2.043 20.923 1.00 98.81 204 LEU A C 1
ATOM 1634 O O . LEU A 1 204 ? -13.413 3.021 20.774 1.00 98.81 204 LEU A O 1
ATOM 1638 N N . ALA A 1 205 ? -13.000 0.844 20.420 1.00 98.56 205 ALA A N 1
ATOM 1639 C CA . ALA A 1 205 ? -14.190 0.607 19.604 1.00 98.56 205 ALA A CA 1
ATOM 1640 C C . ALA A 1 205 ? -15.491 0.999 20.331 1.00 98.56 205 ALA A C 1
ATOM 1642 O O . ALA A 1 205 ? -16.364 1.644 19.748 1.00 98.56 205 ALA A O 1
ATOM 1643 N N . MET A 1 206 ? -15.609 0.672 21.622 1.00 98.31 206 MET A N 1
ATOM 1644 C CA . MET A 1 206 ? -16.758 1.084 22.433 1.00 98.31 206 MET A CA 1
ATOM 1645 C C . MET A 1 206 ? -16.824 2.605 22.615 1.00 98.31 206 MET A C 1
ATOM 1647 O O . MET A 1 206 ? -17.910 3.176 22.531 1.00 98.31 206 MET A O 1
ATOM 1651 N N . GLU A 1 207 ? -15.694 3.276 22.852 1.00 98.38 207 GLU A N 1
ATOM 1652 C CA . GLU A 1 207 ? -15.670 4.741 22.939 1.00 98.38 207 GLU A CA 1
ATOM 1653 C C . GLU A 1 207 ? -16.020 5.399 21.590 1.00 98.38 207 GLU A C 1
ATOM 1655 O O . GLU A 1 207 ? -16.782 6.364 21.562 1.00 98.38 207 GLU A O 1
ATOM 1660 N N . THR A 1 208 ? -15.569 4.844 20.462 1.00 98.31 208 THR A N 1
ATOM 1661 C CA . THR A 1 208 ? -15.942 5.309 19.116 1.00 98.31 208 THR A CA 1
ATOM 1662 C C . THR A 1 208 ? -17.453 5.206 18.877 1.00 98.31 208 THR A C 1
ATOM 1664 O O . THR A 1 208 ? -18.062 6.166 18.402 1.00 98.31 208 THR A O 1
ATOM 1667 N N . LEU A 1 209 ? -18.090 4.102 19.285 1.00 97.94 209 LEU A N 1
ATOM 1668 C CA . LEU A 1 209 ? -19.550 3.955 19.200 1.00 97.94 209 LEU A CA 1
ATOM 1669 C C . LEU A 1 209 ? -20.297 4.963 20.082 1.00 97.94 209 LEU A C 1
ATOM 1671 O O . LEU A 1 209 ? -21.332 5.483 19.663 1.00 97.94 209 LEU A O 1
ATOM 1675 N N . LYS A 1 210 ? -19.781 5.291 21.276 1.00 97.38 210 LYS A N 1
ATOM 1676 C CA . LYS A 1 210 ? -20.365 6.341 22.138 1.00 97.38 210 LYS A CA 1
ATOM 1677 C C . LYS A 1 210 ? -20.297 7.729 21.498 1.00 97.38 210 LYS A C 1
ATOM 1679 O O . LYS A 1 210 ? -21.159 8.557 21.778 1.00 97.38 210 LYS A O 1
ATOM 1684 N N . LEU A 1 211 ? -19.322 7.975 20.619 1.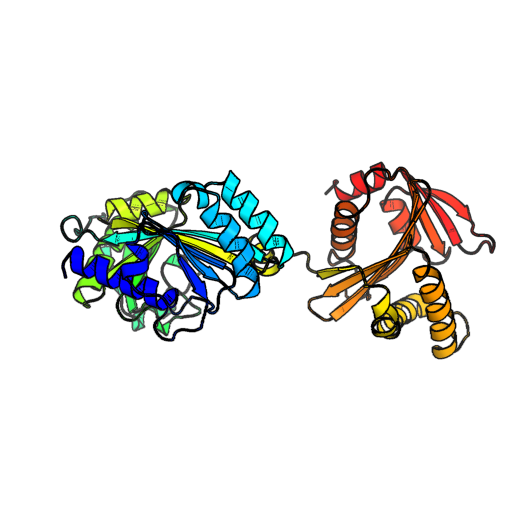00 96.81 211 LEU A N 1
ATOM 1685 C CA . LEU A 1 211 ? -19.254 9.187 19.791 1.00 96.81 211 LEU A CA 1
ATOM 1686 C C . LEU A 1 211 ? -20.248 9.171 18.614 1.00 96.81 211 LEU A C 1
ATOM 1688 O O . LEU A 1 211 ? -20.281 10.119 17.831 1.00 96.81 211 LEU A O 1
ATOM 1692 N N . GLY A 1 212 ? -21.040 8.105 18.461 1.00 97.38 212 GLY A N 1
ATOM 1693 C CA . GLY A 1 212 ? -21.969 7.929 17.347 1.00 97.38 212 GLY A CA 1
ATOM 1694 C C . GLY A 1 212 ? -21.275 7.604 16.023 1.00 97.38 212 GLY A C 1
ATOM 1695 O O . GLY A 1 212 ? -21.849 7.857 14.966 1.00 97.38 212 GLY A O 1
ATOM 1696 N N . LYS A 1 213 ? -20.041 7.087 16.067 1.00 98.50 213 LYS A N 1
ATOM 1697 C CA . LYS A 1 213 ? -19.238 6.731 14.889 1.00 98.50 213 LYS A CA 1
ATOM 1698 C C . LYS A 1 213 ? -19.055 5.221 14.810 1.00 98.50 213 LYS A C 1
ATOM 1700 O O . LYS A 1 213 ? -18.949 4.558 15.838 1.00 98.50 213 LYS A O 1
ATOM 1705 N N . VAL A 1 214 ? -18.999 4.678 13.597 1.00 98.62 214 VAL A N 1
ATOM 1706 C CA . VAL A 1 214 ? -18.718 3.253 13.371 1.00 98.62 214 VAL A CA 1
ATOM 1707 C C . VAL A 1 214 ? -17.206 3.031 13.471 1.00 98.62 214 VAL A C 1
ATOM 1709 O O . VAL A 1 214 ? -16.478 3.547 12.624 1.00 98.62 214 VAL A O 1
ATOM 1712 N N . PRO A 1 215 ? -16.682 2.288 14.460 1.00 98.44 215 PRO A N 1
ATOM 1713 C CA . PRO A 1 215 ? -15.292 1.867 14.403 1.00 98.44 215 PRO A CA 1
ATOM 1714 C C . PRO A 1 215 ? -15.145 0.816 13.304 1.00 98.44 215 PRO A C 1
ATOM 1716 O O . PRO A 1 215 ? -15.959 -0.100 13.219 1.00 98.44 215 PRO A O 1
ATOM 1719 N N . PHE A 1 216 ? -14.103 0.903 12.491 1.00 98.50 216 PHE A N 1
ATOM 1720 C CA . PHE A 1 216 ? -13.754 -0.165 11.558 1.00 98.50 216 PHE A CA 1
ATOM 1721 C C . PHE A 1 216 ? -12.272 -0.489 11.659 1.00 98.50 216 PHE A C 1
ATOM 1723 O O . PHE A 1 216 ? -11.463 0.331 12.095 1.00 98.50 216 PHE A O 1
ATOM 1730 N N . TYR A 1 217 ? -11.920 -1.713 11.298 1.00 98.25 217 TYR A N 1
ATOM 1731 C CA . TYR A 1 217 ? -10.564 -2.225 11.432 1.00 98.25 217 TYR A CA 1
ATOM 1732 C C . TYR A 1 217 ? -10.084 -2.720 10.071 1.00 98.25 217 TYR A C 1
ATOM 1734 O O . TYR A 1 217 ? -10.851 -3.346 9.345 1.00 98.25 217 TYR A O 1
ATOM 1742 N N . CYS A 1 218 ? -8.829 -2.454 9.724 1.00 97.12 218 CYS A N 1
ATOM 1743 C CA . CYS A 1 218 ? -8.220 -2.901 8.474 1.00 97.12 218 CYS A CA 1
ATOM 1744 C C . CYS A 1 218 ? -6.950 -3.694 8.779 1.00 97.12 218 CYS A C 1
ATOM 1746 O O . CYS A 1 218 ? -6.153 -3.316 9.644 1.00 97.12 218 CYS A O 1
ATOM 1748 N N . ALA A 1 219 ? -6.758 -4.807 8.081 1.00 97.12 219 ALA A N 1
ATOM 1749 C CA . ALA A 1 219 ? -5.526 -5.572 8.144 1.00 97.12 219 ALA A CA 1
ATOM 1750 C C . ALA A 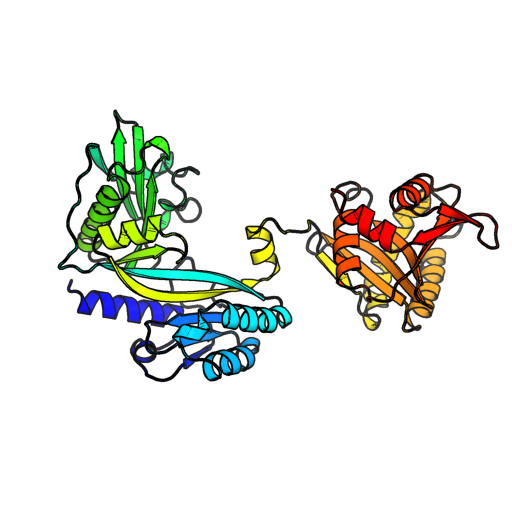1 219 ? -5.198 -6.159 6.773 1.00 97.12 219 ALA A C 1
ATOM 1752 O O . ALA A 1 219 ? -6.074 -6.644 6.064 1.00 97.12 219 ALA A O 1
ATOM 1753 N N . ALA A 1 220 ? -3.910 -6.200 6.430 1.00 95.19 220 ALA A N 1
ATOM 1754 C CA . ALA A 1 220 ? -3.459 -7.104 5.381 1.00 95.19 220 ALA A CA 1
ATOM 1755 C C . ALA A 1 220 ? -3.859 -8.539 5.762 1.00 95.19 220 ALA A C 1
ATOM 1757 O O . ALA A 1 220 ? -3.622 -8.951 6.902 1.00 95.19 220 ALA A O 1
ATOM 1758 N N . TRP A 1 221 ? -4.406 -9.297 4.811 1.00 90.75 221 TRP A N 1
ATOM 1759 C CA . TRP A 1 221 ? -4.893 -10.669 5.029 1.00 90.75 221 TRP A CA 1
ATOM 1760 C C . TRP A 1 221 ? -3.819 -11.592 5.645 1.00 90.75 221 TRP A C 1
ATOM 1762 O O . TRP A 1 221 ? -4.098 -12.472 6.457 1.00 90.75 221 TRP A O 1
ATOM 1772 N N . SER A 1 222 ? -2.544 -11.347 5.319 1.00 93.88 222 SER A N 1
ATOM 1773 C CA . SER A 1 222 ? -1.391 -12.092 5.835 1.00 93.88 222 SER A CA 1
ATOM 1774 C C . SER A 1 222 ? -0.992 -11.707 7.268 1.00 93.88 222 SER A C 1
ATOM 1776 O O . SER A 1 222 ? -0.262 -12.449 7.936 1.00 93.88 222 SER A O 1
ATOM 1778 N N . ASN A 1 223 ? -1.481 -10.583 7.803 1.00 96.25 223 ASN A N 1
ATOM 1779 C CA . ASN A 1 223 ? -1.219 -10.153 9.175 1.00 96.25 223 ASN A CA 1
ATOM 1780 C C . ASN A 1 223 ? -2.155 -10.863 10.165 1.00 96.25 223 ASN A C 1
ATOM 1782 O O . ASN A 1 223 ? -2.980 -10.255 10.852 1.00 96.25 223 ASN A O 1
ATOM 1786 N N . ILE A 1 224 ? -1.956 -12.176 10.302 1.00 97.19 224 ILE A N 1
ATOM 1787 C CA . ILE A 1 224 ? -2.757 -13.066 11.158 1.00 97.19 224 ILE A CA 1
ATOM 1788 C C . ILE A 1 224 ? -2.832 -12.581 12.612 1.00 97.19 224 ILE A C 1
ATOM 1790 O O . ILE A 1 224 ? -3.812 -12.833 13.312 1.00 97.19 224 ILE A O 1
ATOM 1794 N N . ARG A 1 225 ? -1.802 -11.882 13.106 1.00 95.75 225 ARG A N 1
ATOM 1795 C CA . ARG A 1 225 ? -1.800 -11.327 14.469 1.00 95.75 225 ARG A CA 1
ATOM 1796 C C . ARG A 1 225 ? -2.834 -10.211 14.613 1.00 95.75 225 ARG A C 1
ATOM 1798 O O . ARG A 1 225 ? -3.560 -10.210 15.603 1.00 95.75 225 ARG A O 1
ATOM 1805 N N . SER A 1 226 ? -2.897 -9.310 13.634 1.00 97.50 226 SER A N 1
ATOM 1806 C CA . SER A 1 226 ? -3.865 -8.212 13.599 1.00 97.50 226 SER A CA 1
ATOM 1807 C C . SER A 1 226 ? -5.285 -8.730 13.357 1.00 97.50 226 SER A C 1
ATOM 1809 O O . SER A 1 226 ? 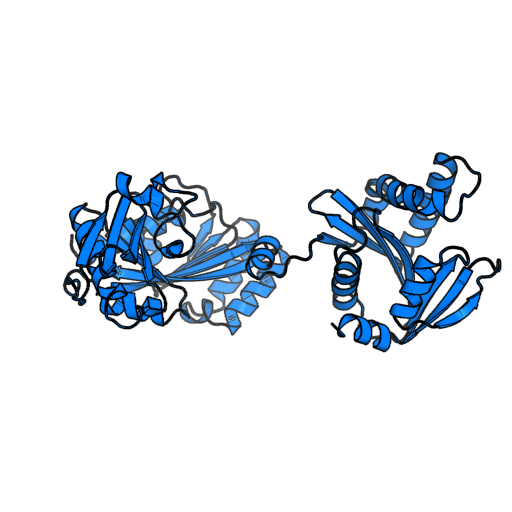-6.189 -8.390 14.116 1.00 97.50 226 SER A O 1
ATOM 1811 N N . VAL A 1 227 ? -5.461 -9.666 12.416 1.00 98.19 227 VAL A N 1
ATOM 1812 C CA . VAL A 1 227 ? -6.757 -10.322 12.150 1.00 98.19 227 VAL A CA 1
ATOM 1813 C C . VAL A 1 227 ? -7.299 -11.015 13.407 1.00 98.19 227 VAL A C 1
ATOM 1815 O O . VAL A 1 227 ? -8.441 -10.798 13.808 1.00 98.19 227 VAL A O 1
ATOM 1818 N N . ARG A 1 228 ? -6.465 -11.793 14.114 1.00 97.75 228 ARG A N 1
ATOM 1819 C CA . ARG A 1 228 ? -6.862 -12.429 15.386 1.00 97.75 228 ARG A CA 1
ATOM 1820 C C . ARG A 1 228 ? -7.207 -11.414 16.474 1.00 97.75 228 ARG A C 1
ATOM 1822 O O . ARG A 1 228 ? -8.057 -11.713 17.308 1.00 97.75 228 ARG A O 1
ATOM 1829 N N . ASN A 1 229 ? -6.543 -10.257 16.497 1.00 98.12 229 ASN A N 1
ATOM 1830 C CA . ASN A 1 229 ? -6.873 -9.185 17.432 1.00 98.12 229 ASN A CA 1
ATOM 1831 C C . ASN A 1 229 ? -8.269 -8.620 17.141 1.00 98.12 229 ASN A C 1
ATOM 1833 O O . ASN A 1 229 ? -9.095 -8.605 18.049 1.00 98.12 229 ASN A O 1
ATOM 1837 N N . ALA A 1 230 ? -8.551 -8.255 15.886 1.00 98.25 230 ALA A N 1
ATOM 1838 C CA . ALA A 1 230 ? -9.857 -7.751 15.462 1.00 98.25 230 ALA A CA 1
ATOM 1839 C C . ALA A 1 230 ? -10.986 -8.733 15.826 1.00 98.25 230 ALA A C 1
ATOM 1841 O O . ALA A 1 230 ? -11.921 -8.362 16.537 1.00 98.25 230 ALA A O 1
ATOM 1842 N N . ILE A 1 231 ? -10.843 -10.011 15.453 1.00 98.25 231 ILE A N 1
ATOM 1843 C CA . ILE A 1 231 ? -11.833 -11.058 15.765 1.00 98.25 231 ILE A CA 1
ATOM 1844 C C . ILE A 1 231 ? -12.041 -11.198 17.274 1.00 98.25 231 ILE A C 1
ATOM 1846 O O . ILE A 1 231 ? -13.175 -11.239 17.749 1.00 98.25 231 ILE A O 1
ATOM 1850 N N . LYS A 1 232 ? -10.954 -11.239 18.056 1.00 98.06 232 LYS A N 1
ATOM 1851 C CA . LYS A 1 232 ? -11.045 -11.340 19.518 1.00 98.06 232 LYS A CA 1
ATOM 1852 C C . LYS A 1 232 ? -11.785 -10.146 20.130 1.00 98.06 232 LYS A C 1
ATOM 1854 O O . LYS A 1 232 ? -12.465 -10.323 21.136 1.00 98.06 232 LYS A O 1
ATOM 1859 N N . CYS A 1 233 ? -11.657 -8.961 19.538 1.00 98.44 233 CYS A N 1
ATOM 1860 C CA . CYS A 1 233 ? -12.347 -7.740 19.950 1.00 98.44 233 CYS A CA 1
ATOM 1861 C C . CYS A 1 233 ? -13.809 -7.656 19.486 1.00 98.44 233 CYS A C 1
ATOM 1863 O O . CYS A 1 233 ? -14.433 -6.630 19.727 1.00 98.44 233 CYS A O 1
ATOM 1865 N N . GLY A 1 234 ? -14.359 -8.694 18.848 1.00 98.19 234 GLY A N 1
ATOM 1866 C CA . GLY A 1 234 ? -15.751 -8.708 18.390 1.00 98.19 234 GLY A CA 1
ATOM 1867 C C . GLY A 1 234 ? -15.957 -8.128 16.990 1.00 98.19 234 GLY A C 1
ATOM 1868 O O . GLY A 1 234 ? -17.093 -7.865 16.608 1.00 98.19 234 GLY A O 1
ATOM 1869 N N . PHE A 1 235 ? -14.890 -7.930 16.210 1.00 98.62 235 PHE A N 1
ATOM 1870 C CA . PHE A 1 235 ? -15.009 -7.558 14.801 1.00 98.62 235 PHE A CA 1
ATOM 1871 C C . PHE A 1 235 ? -15.176 -8.794 13.907 1.00 98.62 235 PHE A C 1
ATOM 1873 O O . PHE A 1 235 ? -14.658 -9.875 14.200 1.00 98.62 235 PHE A O 1
ATOM 1880 N N . ARG A 1 236 ? -15.874 -8.634 12.783 1.00 98.25 236 ARG A N 1
ATOM 1881 C CA . ARG A 1 236 ? -16.099 -9.666 11.761 1.00 98.25 236 ARG A CA 1
ATOM 1882 C C . ARG A 1 236 ? -15.622 -9.162 10.396 1.00 98.25 236 ARG A C 1
ATOM 1884 O O . ARG A 1 236 ? -15.795 -7.970 10.140 1.00 98.25 236 ARG A O 1
ATOM 1891 N N . PRO A 1 237 ? -15.039 -10.025 9.538 1.00 97.75 237 PRO A N 1
ATOM 1892 C CA . PRO A 1 237 ? -14.749 -9.657 8.154 1.00 97.75 237 PRO A CA 1
ATOM 1893 C C . PRO A 1 237 ? -16.013 -9.120 7.481 1.00 97.75 237 PRO A C 1
ATOM 1895 O O . PRO A 1 237 ? -17.088 -9.694 7.660 1.00 97.75 237 PRO A O 1
ATOM 1898 N N . ALA A 1 238 ? -15.881 -8.016 6.757 1.00 98.06 238 ALA A N 1
ATOM 1899 C CA . ALA A 1 238 ? -17.003 -7.309 6.151 1.00 98.06 238 ALA A CA 1
ATOM 1900 C C . ALA A 1 238 ? -16.799 -7.080 4.649 1.00 98.06 238 ALA A C 1
ATOM 1902 O O . ALA A 1 238 ? -17.711 -7.353 3.876 1.00 98.06 238 ALA A O 1
ATOM 1903 N N . TRP A 1 239 ? -15.614 -6.627 4.234 1.00 98.38 239 TRP A N 1
ATOM 1904 C CA . TRP A 1 239 ? -15.260 -6.503 2.819 1.00 98.38 239 TRP A CA 1
ATOM 1905 C C . TRP A 1 239 ? -13.753 -6.653 2.606 1.00 98.38 239 TRP A C 1
ATOM 1907 O O . TRP A 1 239 ? -12.964 -6.607 3.555 1.00 98.38 239 TRP A O 1
ATOM 1917 N N . VAL A 1 240 ? -13.358 -6.835 1.351 1.00 98.12 240 VAL A N 1
ATOM 1918 C CA . VAL A 1 240 ? -11.963 -6.863 0.904 1.00 98.12 240 VAL A CA 1
ATOM 1919 C C . VAL A 1 240 ? -11.715 -5.776 -0.127 1.00 98.12 240 VAL A C 1
ATOM 1921 O O . VAL A 1 240 ? -12.622 -5.400 -0.876 1.00 98.12 240 VAL A O 1
ATOM 1924 N N . GLU A 1 241 ? -10.477 -5.290 -0.172 1.00 97.62 241 GLU A N 1
ATOM 1925 C CA . GLU A 1 241 ? -10.029 -4.345 -1.192 1.00 97.62 241 GLU A CA 1
ATOM 1926 C C . GLU A 1 241 ? -8.714 -4.787 -1.831 1.00 97.62 241 GLU A C 1
ATOM 1928 O O . GLU A 1 241 ? -7.840 -5.351 -1.161 1.00 97.62 241 GLU A O 1
ATOM 1933 N N . LEU A 1 242 ? -8.573 -4.491 -3.123 1.00 98.00 242 LEU A N 1
ATOM 1934 C CA . LEU A 1 242 ? -7.335 -4.619 -3.887 1.00 98.00 242 LEU A CA 1
ATOM 1935 C C . LEU A 1 242 ? -7.102 -3.332 -4.676 1.00 98.00 242 LEU A C 1
ATOM 1937 O O . LEU A 1 242 ? -7.892 -2.989 -5.550 1.00 98.00 242 LEU A O 1
ATOM 1941 N N . THR A 1 243 ? -5.980 -2.664 -4.423 1.00 97.75 243 THR A N 1
ATOM 1942 C CA . THR A 1 243 ? -5.629 -1.387 -5.056 1.00 97.75 243 THR A CA 1
ATOM 1943 C C . THR A 1 243 ? -4.333 -1.513 -5.850 1.00 97.75 243 THR A C 1
ATOM 1945 O O . THR A 1 243 ? -3.312 -1.987 -5.332 1.00 97.75 243 THR A O 1
ATOM 1948 N N . ALA A 1 244 ? -4.338 -1.029 -7.091 1.00 97.69 244 ALA A N 1
ATOM 1949 C CA . ALA A 1 244 ? -3.133 -0.843 -7.891 1.00 97.69 244 ALA A CA 1
ATOM 1950 C C . ALA A 1 244 ? -2.524 0.550 -7.677 1.00 97.69 244 ALA A C 1
ATOM 1952 O O . ALA A 1 244 ? -3.241 1.532 -7.481 1.00 97.69 244 ALA A O 1
ATOM 1953 N N . ARG A 1 245 ? -1.194 0.648 -7.742 1.00 95.38 245 ARG A N 1
ATOM 1954 C CA . ARG A 1 245 ? -0.434 1.904 -7.633 1.00 95.38 245 ARG A CA 1
ATOM 1955 C C . ARG A 1 245 ? 0.644 1.983 -8.706 1.00 95.38 245 ARG A C 1
ATOM 1957 O O . ARG A 1 245 ? 0.929 0.988 -9.373 1.00 95.38 245 ARG A O 1
ATOM 1964 N N . GLU A 1 246 ? 1.209 3.173 -8.885 1.00 89.62 246 GLU A N 1
ATOM 1965 C CA . GLU A 1 246 ? 2.306 3.407 -9.822 1.00 89.62 246 GLU A CA 1
ATOM 1966 C C . GLU A 1 246 ? 3.439 2.407 -9.567 1.00 89.62 246 GLU A C 1
ATOM 1968 O O . GLU A 1 246 ? 3.812 2.180 -8.414 1.00 89.62 246 GLU A O 1
ATOM 1973 N N . SER A 1 247 ? 4.018 1.841 -10.628 1.00 86.50 247 SER A N 1
ATOM 1974 C CA . SER A 1 247 ? 5.145 0.908 -10.512 1.00 86.50 247 SER A CA 1
ATOM 1975 C C . SER A 1 247 ? 6.277 1.481 -9.659 1.00 86.50 247 SER A C 1
ATOM 1977 O O . SER A 1 247 ? 6.780 0.777 -8.793 1.00 86.50 247 SER A O 1
ATOM 1979 N N . GLU A 1 248 ? 6.613 2.761 -9.849 1.00 80.38 248 GLU A N 1
ATOM 1980 C CA . GLU A 1 248 ? 7.652 3.461 -9.079 1.00 80.38 248 GLU A CA 1
ATOM 1981 C C . GLU A 1 248 ? 7.314 3.536 -7.585 1.00 80.38 248 GLU A C 1
ATOM 1983 O O . GLU A 1 248 ? 8.161 3.248 -6.747 1.00 80.38 248 GLU A O 1
ATOM 1988 N N . PHE A 1 249 ? 6.060 3.846 -7.239 1.00 82.00 249 PHE A N 1
ATOM 1989 C CA . PHE A 1 249 ? 5.610 3.861 -5.845 1.00 82.00 249 PHE A CA 1
ATOM 1990 C C . PHE A 1 249 ? 5.706 2.466 -5.214 1.00 82.00 249 PHE A C 1
ATOM 1992 O O . PHE A 1 249 ? 6.145 2.323 -4.073 1.00 82.00 249 PHE A O 1
ATOM 1999 N N . VAL A 1 250 ? 5.305 1.427 -5.954 1.00 87.38 250 VAL A N 1
ATOM 2000 C CA . VAL A 1 250 ? 5.394 0.034 -5.491 1.00 87.38 250 VAL A CA 1
ATOM 2001 C C . VAL A 1 250 ? 6.854 -0.407 -5.334 1.00 87.38 250 VAL A C 1
ATOM 2003 O O . VAL A 1 250 ? 7.185 -1.143 -4.405 1.00 87.38 250 VAL A O 1
ATOM 2006 N N . ASP A 1 251 ? 7.749 0.057 -6.198 1.00 81.06 251 ASP A N 1
ATOM 2007 C CA . ASP A 1 251 ? 9.176 -0.245 -6.097 1.00 81.06 251 ASP A CA 1
ATOM 2008 C C . ASP A 1 251 ? 9.823 0.493 -4.915 1.00 81.06 251 ASP A C 1
ATOM 2010 O O . ASP A 1 251 ? 10.601 -0.115 -4.176 1.00 81.06 251 ASP A O 1
ATOM 2014 N N . GLU A 1 252 ? 9.430 1.739 -4.636 1.00 77.62 252 GLU A N 1
ATOM 2015 C CA . GLU A 1 252 ? 9.881 2.504 -3.467 1.00 77.62 252 GLU A CA 1
ATOM 2016 C C . GLU A 1 252 ? 9.536 1.798 -2.148 1.00 77.62 252 GLU A C 1
ATOM 2018 O O . GLU A 1 252 ? 10.423 1.580 -1.318 1.00 77.62 252 GLU A O 1
ATOM 2023 N N . ILE A 1 253 ? 8.279 1.375 -1.960 1.00 82.25 253 ILE A N 1
ATOM 2024 C CA . ILE A 1 253 ? 7.857 0.686 -0.724 1.00 82.25 253 ILE A CA 1
ATOM 2025 C C . ILE A 1 253 ? 8.549 -0.670 -0.539 1.00 82.25 253 ILE A C 1
ATOM 2027 O O . ILE A 1 253 ? 8.737 -1.115 0.592 1.00 82.25 253 ILE A O 1
ATOM 2031 N N . ASN A 1 254 ? 8.943 -1.318 -1.638 1.00 80.00 254 ASN A N 1
ATOM 2032 C CA . ASN A 1 254 ? 9.680 -2.578 -1.616 1.00 80.00 254 ASN A CA 1
ATOM 2033 C C . ASN A 1 254 ? 11.194 -2.374 -1.436 1.00 80.00 254 ASN A C 1
ATOM 2035 O O . ASN A 1 254 ? 11.935 -3.356 -1.381 1.00 80.00 254 ASN A O 1
ATOM 2039 N N . GLY A 1 255 ? 11.673 -1.126 -1.362 1.00 71.81 255 GLY A N 1
ATOM 2040 C CA . GLY A 1 255 ? 13.104 -0.813 -1.340 1.00 71.81 255 GLY A CA 1
ATOM 2041 C C . GLY A 1 255 ? 13.819 -1.193 -2.642 1.00 71.81 255 GLY A C 1
ATOM 2042 O O . GLY A 1 255 ? 15.028 -1.413 -2.636 1.00 71.81 255 GLY A O 1
ATOM 2043 N N . MET A 1 256 ? 13.071 -1.305 -3.741 1.00 64.50 256 MET A N 1
ATOM 2044 C CA . MET A 1 256 ? 13.542 -1.673 -5.077 1.00 64.50 256 MET A CA 1
ATOM 2045 C C . MET A 1 256 ? 13.811 -0.464 -5.972 1.00 64.50 256 MET A C 1
ATOM 2047 O O . MET A 1 256 ? 14.133 -0.659 -7.142 1.00 64.50 256 MET A O 1
ATOM 2051 N N . ASN A 1 257 ? 13.710 0.765 -5.449 1.00 58.12 257 ASN A N 1
ATOM 2052 C CA . ASN A 1 257 ? 14.147 1.951 -6.176 1.00 58.12 257 ASN A CA 1
ATOM 2053 C C . ASN A 1 257 ? 15.570 1.728 -6.698 1.00 58.12 257 ASN A C 1
ATOM 2055 O O . ASN A 1 257 ? 16.540 1.698 -5.939 1.00 58.12 257 ASN A O 1
ATOM 2059 N N . THR A 1 258 ? 15.700 1.603 -8.016 1.00 56.72 258 THR A N 1
ATOM 2060 C CA . THR A 1 258 ? 16.919 2.050 -8.664 1.00 56.72 258 THR A CA 1
ATOM 2061 C C . THR A 1 258 ? 16.917 3.560 -8.488 1.00 56.72 258 THR A C 1
ATOM 2063 O O . THR A 1 258 ? 15.952 4.212 -8.874 1.00 56.72 258 THR A O 1
ATOM 2066 N N . ASP A 1 259 ? 17.976 4.135 -7.918 1.00 64.00 259 ASP A N 1
ATOM 2067 C CA . ASP A 1 259 ? 18.125 5.593 -7.741 1.00 64.00 259 ASP A CA 1
ATOM 2068 C C . ASP A 1 259 ? 17.971 6.388 -9.069 1.00 64.00 259 ASP A C 1
ATOM 2070 O O . ASP A 1 259 ? 17.981 7.616 -9.076 1.00 64.00 259 ASP A O 1
ATOM 2074 N N . PHE A 1 260 ? 17.824 5.691 -10.204 1.00 79.25 260 PHE A N 1
ATOM 2075 C CA . PHE A 1 260 ? 17.710 6.222 -11.554 1.00 79.25 260 PHE A CA 1
ATOM 2076 C C . PHE A 1 260 ? 16.576 5.549 -12.332 1.00 79.25 260 PHE A C 1
ATOM 2078 O O . PHE A 1 260 ? 16.383 4.336 -12.251 1.00 79.25 260 PHE A O 1
ATOM 2085 N N . CYS A 1 261 ? 15.888 6.338 -13.151 1.00 85.81 261 CYS A N 1
ATOM 2086 C CA . CYS A 1 261 ? 14.956 5.889 -14.176 1.00 85.81 261 CYS A CA 1
ATOM 2087 C C . CYS A 1 261 ? 15.733 5.620 -15.474 1.00 85.81 261 CYS A C 1
ATOM 2089 O O . CYS A 1 261 ? 16.446 6.497 -15.975 1.00 85.81 261 CYS A O 1
ATOM 2091 N N . LEU A 1 262 ? 15.618 4.402 -16.010 1.00 90.56 262 LEU A N 1
ATOM 2092 C CA . LEU A 1 262 ? 16.262 3.997 -17.259 1.00 90.56 262 LEU A CA 1
ATOM 2093 C C . LEU A 1 262 ? 15.218 3.689 -18.323 1.00 90.56 262 LEU A C 1
ATOM 2095 O O . LEU A 1 262 ? 14.249 2.976 -18.069 1.00 90.56 262 LEU A O 1
ATOM 2099 N N . SER A 1 263 ? 15.428 4.208 -19.528 1.00 92.38 263 SER A N 1
ATOM 2100 C CA . SER A 1 263 ? 14.537 3.958 -20.658 1.00 92.38 263 SER A CA 1
ATOM 2101 C C . SER A 1 263 ? 15.287 3.970 -21.981 1.00 92.38 263 SER A C 1
ATOM 2103 O O . SER A 1 263 ? 16.329 4.610 -22.120 1.00 92.38 263 SER A O 1
ATOM 2105 N N . TYR A 1 264 ? 14.754 3.265 -22.976 1.00 94.06 264 TYR A N 1
ATOM 2106 C CA . TYR A 1 264 ? 15.250 3.376 -24.342 1.00 94.06 264 TYR A CA 1
ATOM 2107 C C . TYR A 1 264 ? 14.847 4.722 -24.947 1.00 94.06 264 TYR A C 1
ATOM 2109 O O . TYR A 1 264 ? 13.693 5.141 -24.848 1.00 94.06 264 TYR A O 1
ATOM 2117 N N . LEU A 1 265 ? 15.797 5.388 -25.599 1.00 93.12 265 LEU A N 1
ATOM 2118 C CA . LEU A 1 265 ? 15.520 6.540 -26.444 1.00 93.12 265 LEU A CA 1
ATOM 2119 C C . LEU A 1 265 ? 14.711 6.080 -27.661 1.00 93.12 265 LEU A C 1
ATOM 2121 O O . LEU A 1 265 ? 15.168 5.244 -28.444 1.00 93.12 265 LEU A O 1
ATOM 2125 N N . ILE A 1 266 ? 13.548 6.689 -27.874 1.00 91.94 266 ILE A N 1
ATOM 2126 C CA . ILE A 1 266 ? 12.799 6.520 -29.117 1.00 91.94 266 ILE A CA 1
ATOM 2127 C C . ILE A 1 266 ? 13.606 7.190 -30.236 1.00 91.94 266 ILE A C 1
ATOM 2129 O O . ILE A 1 266 ? 13.882 8.386 -30.180 1.00 91.94 266 ILE A O 1
ATOM 2133 N N . LYS A 1 267 ? 14.003 6.432 -31.266 1.00 89.81 267 LYS A N 1
ATOM 2134 C CA . LYS A 1 267 ? 14.944 6.905 -32.304 1.00 89.81 267 LYS A CA 1
ATOM 2135 C C . LYS A 1 267 ? 14.504 8.211 -32.980 1.00 89.81 267 LYS A C 1
ATOM 2137 O O . LYS A 1 267 ? 15.334 9.085 -33.218 1.00 89.81 267 LYS A O 1
ATOM 2142 N N . SER A 1 268 ? 13.204 8.378 -33.234 1.00 87.44 268 SER A N 1
ATOM 2143 C CA . SER A 1 268 ? 12.635 9.607 -33.811 1.00 87.44 268 SER A CA 1
ATOM 2144 C C . SER A 1 268 ? 12.757 10.835 -32.901 1.00 87.44 268 SER A C 1
ATOM 2146 O O . SER A 1 268 ? 12.656 11.962 -33.377 1.00 87.44 268 SER A O 1
ATOM 2148 N N . GLU A 1 269 ? 12.995 10.642 -31.605 1.00 92.50 269 GLU A N 1
ATOM 2149 C CA . GLU A 1 269 ? 13.171 11.708 -30.616 1.00 92.50 269 GLU A CA 1
ATOM 2150 C C . GLU A 1 269 ? 14.638 12.107 -30.422 1.00 92.50 269 GLU A C 1
ATOM 2152 O O . GLU A 1 269 ? 14.914 13.040 -29.671 1.00 92.50 269 GLU A O 1
ATOM 2157 N N . PHE A 1 270 ? 15.597 11.462 -31.102 1.00 94.19 270 PHE A N 1
ATOM 2158 C CA . PHE A 1 270 ? 17.028 11.730 -30.904 1.00 94.19 270 PHE A CA 1
ATOM 2159 C C . PHE A 1 270 ? 17.385 13.216 -31.002 1.00 94.19 270 PHE A C 1
ATOM 2161 O O . PHE A 1 270 ? 18.118 13.722 -30.157 1.00 94.19 270 PHE A O 1
ATOM 2168 N N . ILE A 1 271 ? 16.811 13.939 -31.967 1.00 92.44 271 ILE A N 1
ATOM 2169 C CA . ILE A 1 271 ? 17.054 15.377 -32.162 1.00 92.44 271 ILE A CA 1
ATOM 2170 C C . ILE A 1 271 ? 16.671 16.201 -30.917 1.00 92.44 271 ILE A C 1
ATOM 2172 O O . ILE A 1 271 ? 17.299 17.219 -30.637 1.00 92.44 271 ILE A O 1
ATOM 2176 N N . GLN A 1 272 ? 15.669 15.768 -30.145 1.00 92.56 272 GLN A N 1
ATOM 2177 C CA . GLN A 1 272 ? 15.245 16.455 -28.920 1.00 92.56 272 GLN A CA 1
ATOM 2178 C C . GLN A 1 272 ? 16.264 16.279 -27.785 1.00 92.56 272 GLN A C 1
ATOM 2180 O O . GLN A 1 272 ? 16.441 17.177 -26.964 1.00 92.56 272 GLN A O 1
ATOM 2185 N N . TYR A 1 273 ? 16.959 15.138 -27.757 1.00 93.75 273 TYR A N 1
ATOM 2186 C CA . TYR A 1 273 ? 17.926 14.787 -26.716 1.00 93.75 273 TYR A CA 1
ATOM 2187 C C . TYR A 1 273 ? 19.382 15.077 -27.105 1.00 93.75 273 TYR A C 1
ATOM 2189 O O . TYR A 1 273 ? 20.230 15.186 -26.220 1.00 93.75 273 TYR A O 1
ATOM 2197 N N . SER A 1 274 ? 19.694 15.220 -28.396 1.00 94.56 274 SER A N 1
ATOM 2198 C CA . SER A 1 274 ? 21.064 15.236 -28.929 1.00 94.56 274 SER A CA 1
ATOM 2199 C C . SER A 1 274 ? 21.960 16.278 -28.261 1.00 94.56 274 SER A C 1
ATOM 2201 O O . SER A 1 274 ? 23.096 15.967 -27.911 1.00 94.56 274 SER A O 1
ATOM 2203 N N . LYS A 1 275 ? 21.452 17.493 -28.021 1.00 94.19 275 LYS A N 1
ATOM 2204 C CA . LYS A 1 275 ? 22.210 18.550 -27.332 1.00 94.19 275 LYS A CA 1
ATOM 2205 C C . LYS A 1 275 ? 22.548 18.168 -25.894 1.00 94.19 275 LYS A C 1
ATOM 2207 O O . LYS A 1 275 ? 23.707 18.256 -25.509 1.00 94.19 275 LYS A O 1
ATOM 2212 N N . ALA A 1 276 ? 21.569 17.689 -25.128 1.00 94.81 276 ALA A N 1
ATOM 2213 C CA . ALA A 1 276 ? 21.771 17.306 -23.732 1.00 94.81 276 ALA A CA 1
ATOM 2214 C C . ALA A 1 276 ? 22.711 16.093 -23.599 1.00 94.81 276 ALA A C 1
ATOM 2216 O O . ALA A 1 276 ? 23.572 16.058 -22.722 1.00 94.81 276 ALA A O 1
ATOM 2217 N N . LEU A 1 277 ? 22.591 15.115 -24.502 1.00 96.25 277 LEU A N 1
ATOM 2218 C CA . LEU A 1 277 ? 23.510 13.977 -24.585 1.00 96.25 277 LEU A CA 1
ATOM 2219 C C . LEU A 1 277 ? 24.939 14.449 -24.887 1.00 96.25 277 LEU A C 1
ATOM 2221 O O . LEU A 1 277 ? 25.883 14.070 -24.191 1.00 96.25 277 LEU A O 1
ATOM 2225 N N . PHE A 1 278 ? 25.097 15.319 -25.886 1.00 95.06 278 PHE A N 1
ATOM 2226 C CA . PHE A 1 278 ? 26.402 15.850 -26.258 1.00 95.06 278 PHE A CA 1
ATOM 2227 C C . PHE A 1 278 ? 27.020 16.717 -25.160 1.00 95.06 278 PHE A C 1
ATOM 2229 O O . PHE A 1 278 ? 28.227 16.660 -24.957 1.00 95.06 278 PHE A O 1
ATOM 2236 N N . GLU A 1 279 ? 26.229 17.488 -24.415 1.00 93.50 279 GLU A N 1
ATOM 2237 C CA . GLU A 1 279 ? 26.725 18.255 -23.269 1.00 93.50 279 GLU A CA 1
ATOM 2238 C C . GLU A 1 279 ? 27.373 17.347 -22.220 1.00 93.50 279 GLU A C 1
ATOM 2240 O O . GLU A 1 279 ? 28.488 17.631 -21.782 1.00 93.50 279 GLU A O 1
ATOM 2245 N N . ILE A 1 280 ? 26.736 16.222 -21.877 1.00 93.75 280 ILE A N 1
ATOM 2246 C CA . ILE A 1 280 ? 27.300 15.243 -20.934 1.00 93.75 280 ILE A CA 1
ATOM 2247 C C . ILE A 1 280 ? 28.598 14.642 -21.494 1.00 93.75 280 ILE A C 1
ATOM 2249 O O . ILE A 1 280 ? 29.604 14.584 -20.784 1.00 93.75 280 ILE A O 1
ATOM 2253 N N . LEU A 1 281 ? 28.594 14.227 -22.767 1.00 92.12 281 LEU A N 1
ATOM 2254 C CA . LEU A 1 281 ? 29.774 13.675 -23.441 1.00 92.12 281 LEU A CA 1
ATOM 2255 C C . LEU A 1 281 ? 30.935 14.675 -23.465 1.00 92.12 281 LEU A C 1
ATOM 2257 O O . LEU A 1 281 ? 32.047 14.344 -23.061 1.00 92.12 281 LEU A O 1
ATOM 2261 N N . SER A 1 282 ? 30.675 15.895 -23.929 1.00 89.12 282 SER A N 1
ATOM 2262 C CA . SER A 1 282 ? 31.660 16.962 -24.085 1.00 89.12 282 SER A CA 1
ATOM 2263 C C . SER A 1 282 ? 32.295 17.311 -22.740 1.00 89.12 282 SER A C 1
ATOM 2265 O O . SER A 1 282 ? 33.520 17.298 -22.636 1.00 89.12 282 SER A O 1
ATOM 2267 N N . CYS A 1 283 ? 31.493 17.490 -21.682 1.00 85.94 283 CYS A N 1
ATOM 2268 C CA . CYS A 1 283 ? 32.005 17.759 -20.334 1.00 85.94 283 CYS A CA 1
ATOM 2269 C C . CYS A 1 283 ? 32.902 16.636 -19.789 1.00 85.94 283 CYS A C 1
ATOM 2271 O O . CYS A 1 283 ? 33.867 16.908 -19.070 1.00 85.94 283 CYS A O 1
ATOM 2273 N N . ASN A 1 284 ? 32.601 15.379 -20.119 1.00 84.38 284 ASN A N 1
ATOM 2274 C CA . ASN A 1 284 ? 33.404 14.237 -19.688 1.00 84.38 284 ASN A CA 1
ATOM 2275 C C . ASN A 1 284 ? 34.688 14.079 -20.518 1.00 84.38 284 ASN A C 1
ATOM 2277 O O . ASN A 1 284 ? 35.741 13.752 -19.966 1.00 84.38 284 ASN A O 1
ATOM 2281 N N . MET A 1 285 ? 34.620 14.320 -21.828 1.00 79.56 285 MET A N 1
ATOM 2282 C CA . MET A 1 285 ? 35.711 14.045 -22.766 1.00 79.56 285 MET A CA 1
ATOM 2283 C C . MET A 1 285 ? 36.705 15.194 -22.932 1.00 79.56 285 MET A C 1
ATOM 2285 O O . MET A 1 285 ? 37.866 14.919 -23.242 1.00 79.56 285 MET A O 1
ATOM 2289 N N . GLU A 1 286 ? 36.319 16.443 -22.657 1.00 77.44 286 GLU A N 1
ATOM 2290 C CA . GLU A 1 286 ? 37.202 17.621 -22.742 1.00 77.44 286 GLU A CA 1
ATOM 2291 C C . GLU A 1 286 ? 38.492 17.443 -21.922 1.00 77.44 286 GLU A C 1
ATOM 2293 O O . GLU A 1 286 ? 39.578 17.833 -22.349 1.00 77.44 286 GLU A O 1
ATOM 2298 N N . LYS A 1 287 ? 38.400 16.760 -20.775 1.00 70.44 287 LYS A N 1
ATOM 2299 C CA . LYS A 1 287 ? 39.543 16.480 -19.889 1.00 70.44 287 LYS A CA 1
ATOM 2300 C C . LYS A 1 287 ? 40.376 15.262 -20.307 1.00 70.44 287 LYS A C 1
ATOM 2302 O O . LYS A 1 287 ? 41.479 15.087 -19.800 1.00 70.44 287 LYS A O 1
ATOM 2307 N N . ILE A 1 288 ? 39.852 14.405 -21.185 1.00 66.12 288 ILE A N 1
ATOM 2308 C CA . ILE A 1 288 ? 40.417 13.080 -21.493 1.00 66.12 288 ILE A CA 1
ATOM 2309 C C . ILE A 1 288 ? 41.060 13.062 -22.883 1.00 66.12 288 ILE A C 1
ATOM 2311 O O . ILE A 1 288 ? 42.178 12.570 -23.054 1.00 66.12 288 ILE A O 1
ATOM 2315 N N . ALA A 1 289 ? 40.355 13.575 -23.889 1.00 67.38 289 ALA A N 1
ATOM 2316 C CA . ALA A 1 289 ? 40.793 13.565 -25.278 1.00 67.38 289 ALA A CA 1
ATOM 2317 C C . ALA A 1 289 ? 40.222 14.782 -26.025 1.00 67.38 289 ALA A C 1
ATOM 2319 O O . ALA A 1 289 ? 39.272 14.629 -26.793 1.00 67.38 289 ALA A O 1
ATOM 2320 N N . PRO A 1 290 ? 40.780 15.987 -25.806 1.00 75.44 290 PRO A N 1
ATOM 2321 C CA . PRO A 1 290 ? 40.358 17.169 -26.545 1.00 75.44 290 PRO A CA 1
ATOM 2322 C C . PRO A 1 290 ? 40.646 16.991 -28.041 1.00 75.44 290 PRO A C 1
ATOM 2324 O O . PRO A 1 290 ? 41.702 16.486 -28.429 1.00 75.44 290 PRO A O 1
ATOM 2327 N N . THR A 1 291 ? 39.697 17.409 -28.873 1.00 74.25 291 THR A N 1
ATOM 2328 C CA . THR A 1 291 ? 39.748 17.303 -30.341 1.00 74.25 291 THR A CA 1
ATOM 2329 C C . THR A 1 291 ? 40.534 18.450 -30.978 1.00 74.25 291 THR A C 1
ATOM 2331 O O . THR A 1 291 ? 41.121 18.273 -32.042 1.00 74.25 291 THR A O 1
ATOM 2334 N N . GLY A 1 292 ? 40.568 19.613 -30.314 1.00 74.75 292 GLY A N 1
ATOM 2335 C CA . GLY A 1 292 ? 41.102 20.865 -30.858 1.00 74.75 292 GLY A CA 1
ATOM 2336 C C . GLY A 1 292 ? 40.101 21.656 -31.711 1.00 74.75 292 GLY A C 1
ATOM 2337 O O . GLY A 1 292 ? 40.446 22.746 -32.162 1.00 74.75 292 GLY A O 1
ATOM 2338 N N . ASN A 1 293 ? 38.882 21.141 -31.904 1.00 80.94 293 ASN A N 1
ATOM 2339 C CA . ASN A 1 293 ? 37.801 21.816 -32.624 1.00 80.94 293 ASN A CA 1
ATOM 2340 C C . ASN A 1 293 ? 36.984 22.727 -31.695 1.00 80.94 293 ASN A C 1
ATOM 2342 O O . ASN A 1 293 ? 37.100 22.672 -30.467 1.00 80.94 293 ASN A O 1
ATOM 2346 N N . SER A 1 294 ? 36.100 23.539 -32.279 1.00 85.19 294 SER A N 1
ATOM 2347 C CA . SER A 1 294 ? 35.052 24.210 -31.511 1.00 85.19 294 SER A CA 1
ATOM 2348 C C . SER A 1 294 ? 33.974 23.222 -31.042 1.00 85.19 294 SER A C 1
ATOM 2350 O O . SER A 1 294 ? 33.711 22.197 -31.675 1.00 85.19 294 SER A O 1
ATOM 2352 N N . LYS A 1 295 ? 33.288 23.560 -29.942 1.00 85.19 295 LYS A N 1
ATOM 2353 C CA . LYS A 1 295 ? 32.204 22.732 -29.384 1.00 85.19 295 LYS A CA 1
ATOM 2354 C C . LYS A 1 295 ? 31.066 22.491 -30.388 1.00 85.19 295 LYS A C 1
ATOM 2356 O O . LYS A 1 295 ? 30.473 21.416 -30.385 1.00 85.19 295 LYS A O 1
ATOM 2361 N N . ASP A 1 296 ? 30.786 23.466 -31.252 1.00 87.25 296 ASP A N 1
ATOM 2362 C CA . ASP A 1 296 ? 29.742 23.361 -32.277 1.00 87.25 296 ASP A CA 1
ATOM 2363 C C . ASP A 1 296 ? 30.139 22.416 -33.420 1.00 87.25 296 ASP A C 1
ATOM 2365 O O . ASP A 1 296 ? 29.298 21.669 -33.924 1.00 87.25 296 ASP A O 1
ATOM 2369 N N . GLU A 1 297 ? 31.414 22.407 -33.817 1.00 88.00 297 GLU A N 1
ATOM 2370 C CA . GLU A 1 297 ? 31.936 21.467 -34.819 1.00 88.00 297 GLU A CA 1
ATOM 2371 C C . GLU A 1 297 ? 31.905 20.029 -34.298 1.00 88.00 297 GLU A C 1
ATOM 2373 O O . GLU A 1 297 ? 31.424 19.132 -34.996 1.00 88.00 297 GLU A O 1
ATOM 2378 N N . ASP A 1 298 ? 32.335 19.817 -33.052 1.00 89.00 298 ASP A N 1
ATOM 2379 C CA . ASP A 1 298 ? 32.274 18.502 -32.414 1.00 89.00 298 ASP A CA 1
ATOM 2380 C C . ASP A 1 298 ? 30.826 18.027 -32.237 1.00 89.00 298 ASP A C 1
ATOM 2382 O O . ASP A 1 298 ? 30.533 16.860 -32.506 1.00 89.00 298 ASP A O 1
ATOM 2386 N N . TYR A 1 299 ? 29.904 18.921 -31.856 1.00 92.62 299 TYR A N 1
ATOM 2387 C CA . TYR A 1 299 ? 28.479 18.595 -31.757 1.00 92.62 299 TYR A CA 1
ATOM 2388 C C . TYR A 1 299 ? 27.914 18.143 -33.101 1.00 92.62 299 TYR A C 1
ATOM 2390 O O . TYR A 1 299 ? 27.218 17.128 -33.163 1.00 92.62 299 TYR A O 1
ATOM 2398 N N . ARG A 1 300 ? 28.209 18.874 -34.183 1.00 91.69 300 ARG A N 1
ATOM 2399 C CA . ARG A 1 300 ? 27.732 18.526 -35.526 1.00 91.69 300 ARG A CA 1
ATOM 2400 C C . ARG A 1 300 ? 28.263 17.170 -35.972 1.00 91.69 300 ARG A C 1
ATOM 2402 O O . ARG A 1 300 ? 27.466 16.316 -36.346 1.00 91.69 300 ARG A O 1
ATOM 2409 N N . CYS A 1 301 ? 29.573 16.958 -35.861 1.00 90.44 301 CYS A N 1
ATOM 2410 C CA . CYS A 1 301 ? 30.217 15.699 -36.233 1.00 90.44 301 CYS A CA 1
ATOM 2411 C C . CYS A 1 301 ? 29.639 14.516 -35.441 1.00 90.44 301 CYS A C 1
ATOM 2413 O O . CYS A 1 301 ? 29.237 13.503 -36.015 1.00 90.44 301 CYS A O 1
ATOM 2415 N N . TRP A 1 302 ? 29.524 14.668 -34.119 1.00 93.56 302 TRP A N 1
ATOM 2416 C CA . TRP A 1 302 ? 28.958 13.640 -33.251 1.00 93.56 302 TRP A CA 1
ATOM 2417 C C . TRP A 1 302 ? 27.482 13.368 -33.561 1.00 93.56 302 TRP A C 1
ATOM 2419 O O . TRP A 1 302 ? 27.082 12.213 -33.701 1.00 93.56 302 TRP A O 1
ATOM 2429 N N . SER A 1 303 ? 26.665 14.415 -33.699 1.00 93.06 303 SER A N 1
ATOM 2430 C CA . SER A 1 303 ? 25.229 14.272 -33.948 1.00 93.06 303 SER A CA 1
ATOM 2431 C C . SER A 1 303 ? 24.954 13.622 -35.302 1.00 93.06 303 SER A C 1
ATOM 2433 O O . SER A 1 303 ? 24.026 12.820 -35.398 1.00 93.06 303 SER A O 1
ATOM 2435 N N . GLU A 1 304 ? 25.725 13.955 -36.340 1.00 92.38 304 GLU A N 1
ATOM 2436 C CA . GLU A 1 304 ? 25.608 13.333 -37.664 1.00 92.38 304 GLU A CA 1
ATOM 2437 C C . GLU A 1 304 ? 25.967 11.842 -37.591 1.00 92.38 304 GLU A C 1
ATOM 2439 O O . GLU A 1 304 ? 25.180 11.004 -38.034 1.00 92.38 304 GLU A O 1
ATOM 2444 N N . ALA A 1 305 ? 27.080 11.495 -36.935 1.00 90.00 305 ALA A N 1
ATOM 2445 C CA . ALA A 1 305 ? 27.516 10.108 -36.773 1.00 90.00 305 ALA A CA 1
ATOM 2446 C C . ALA A 1 305 ? 26.523 9.253 -35.963 1.00 90.00 305 ALA A C 1
ATOM 2448 O O . ALA A 1 305 ? 26.227 8.117 -36.340 1.00 90.00 305 ALA A O 1
ATOM 2449 N N . VAL A 1 306 ? 25.977 9.785 -34.863 1.00 90.94 306 VAL A N 1
ATOM 2450 C CA . VAL A 1 306 ? 24.979 9.068 -34.052 1.00 90.94 306 VAL A CA 1
ATOM 2451 C C . VAL A 1 306 ? 23.656 8.934 -34.802 1.00 90.94 306 VAL A C 1
ATOM 2453 O O . VAL A 1 306 ? 23.063 7.859 -34.773 1.00 90.94 306 VAL A O 1
ATOM 2456 N N . SER A 1 307 ? 23.214 9.975 -35.514 1.00 91.19 307 SER A N 1
ATOM 2457 C CA . SER A 1 307 ? 21.999 9.922 -36.338 1.00 91.19 307 SER A CA 1
ATOM 2458 C C . SER A 1 307 ? 22.112 8.865 -37.443 1.00 91.19 307 SER A C 1
ATOM 2460 O O . SER A 1 307 ? 21.218 8.031 -37.602 1.00 91.19 307 SER A O 1
ATOM 2462 N N . GLU A 1 308 ? 23.248 8.819 -38.150 1.00 89.81 308 GLU A N 1
ATOM 2463 C CA . GLU A 1 308 ? 23.523 7.773 -39.140 1.00 89.81 308 GLU A CA 1
ATOM 2464 C C . GLU A 1 308 ? 23.545 6.385 -38.482 1.00 89.81 308 GLU A C 1
ATOM 2466 O O . GLU A 1 308 ? 22.928 5.444 -38.982 1.00 89.81 308 GLU A O 1
ATOM 2471 N N . GLY A 1 309 ? 24.196 6.247 -37.326 1.00 87.06 309 GLY A N 1
ATOM 2472 C CA . GLY A 1 309 ? 24.233 4.994 -36.577 1.00 87.06 309 GLY A CA 1
ATOM 2473 C C . GLY A 1 309 ? 22.847 4.511 -36.138 1.00 87.06 309 GLY A C 1
ATOM 2474 O O . GLY A 1 309 ? 22.567 3.317 -36.228 1.00 87.06 309 GLY A O 1
ATOM 2475 N N . LEU A 1 310 ? 21.975 5.422 -35.698 1.00 87.50 310 LEU A N 1
ATOM 2476 C CA . LEU A 1 310 ? 20.602 5.132 -35.273 1.00 87.50 310 LEU A CA 1
ATOM 2477 C C . LEU A 1 310 ? 19.684 4.735 -36.430 1.00 87.50 310 LEU A C 1
ATOM 2479 O O . LEU A 1 310 ? 18.735 3.982 -36.204 1.00 87.50 310 LEU A O 1
ATOM 2483 N N . SER A 1 311 ? 19.974 5.192 -37.653 1.00 83.75 311 SER A N 1
ATOM 2484 C CA . SER A 1 311 ? 19.249 4.763 -38.858 1.00 83.75 311 SER A CA 1
ATOM 2485 C C . SER A 1 311 ? 19.410 3.267 -39.155 1.00 83.75 311 SER A C 1
ATOM 2487 O O . SER A 1 311 ? 18.621 2.699 -39.904 1.00 83.75 311 SER A O 1
ATOM 2489 N N . ARG A 1 312 ? 20.404 2.612 -38.540 1.00 82.00 312 ARG A N 1
ATOM 2490 C CA . ARG A 1 312 ? 20.582 1.158 -38.575 1.00 82.00 312 ARG A CA 1
ATOM 2491 C C . ARG A 1 312 ? 19.765 0.523 -37.445 1.00 82.00 312 ARG A C 1
ATOM 2493 O O . ARG A 1 312 ? 19.769 1.016 -36.313 1.00 82.00 312 ARG A O 1
ATOM 2500 N N . ASP A 1 313 ? 19.076 -0.581 -37.727 1.00 68.62 313 ASP A N 1
ATOM 2501 C CA . ASP A 1 313 ? 18.113 -1.179 -36.786 1.00 68.62 313 ASP A CA 1
ATOM 2502 C C . ASP A 1 313 ? 18.742 -1.603 -35.449 1.00 68.62 313 ASP A C 1
ATOM 2504 O O . ASP A 1 313 ? 18.143 -1.405 -34.392 1.00 68.62 313 ASP A O 1
ATOM 2508 N N . GLU A 1 314 ? 19.988 -2.070 -35.479 1.00 83.88 314 GLU A N 1
ATOM 2509 C CA . GLU A 1 314 ? 20.688 -2.700 -34.351 1.00 83.88 314 GLU A CA 1
ATOM 2510 C C . GLU A 1 314 ? 21.088 -1.739 -33.217 1.00 83.88 314 GLU A C 1
ATOM 2512 O O . GLU A 1 314 ? 21.288 -2.185 -32.085 1.00 83.88 314 GLU A O 1
ATOM 2517 N N . ARG A 1 315 ? 21.246 -0.435 -33.495 1.00 91.31 315 ARG A N 1
ATOM 2518 C CA . ARG A 1 315 ? 21.770 0.524 -32.508 1.00 91.31 315 ARG A CA 1
ATOM 2519 C C . ARG A 1 315 ? 20.683 1.008 -31.557 1.00 91.31 315 ARG A C 1
ATOM 2521 O O . ARG A 1 315 ? 19.610 1.432 -31.988 1.00 91.31 315 ARG A O 1
ATOM 2528 N N . GLN A 1 316 ? 21.009 1.005 -30.270 1.00 93.31 316 GLN A N 1
ATOM 2529 C CA . GLN A 1 316 ? 20.152 1.421 -29.169 1.00 93.31 316 GLN A CA 1
ATOM 2530 C C . GLN A 1 316 ? 20.852 2.475 -28.310 1.00 93.31 316 GLN A C 1
ATOM 2532 O O . GLN A 1 316 ? 22.076 2.468 -28.158 1.00 93.31 316 GLN A O 1
ATOM 2537 N N . ILE A 1 317 ? 20.057 3.373 -27.726 1.00 95.62 317 ILE A N 1
ATOM 2538 C CA . ILE A 1 317 ? 20.518 4.329 -26.717 1.00 95.62 317 ILE A CA 1
ATOM 2539 C C . ILE A 1 317 ? 19.620 4.190 -25.494 1.00 95.62 317 ILE A C 1
ATOM 2541 O O . ILE A 1 317 ? 18.401 4.292 -25.606 1.00 95.62 317 ILE A O 1
ATOM 2545 N N . ILE A 1 318 ? 20.224 3.975 -24.332 1.00 96.56 318 ILE A N 1
ATOM 2546 C CA . ILE A 1 318 ? 19.552 4.013 -23.035 1.00 96.56 318 ILE A CA 1
ATOM 2547 C C . ILE A 1 318 ? 19.786 5.391 -22.426 1.00 96.56 318 ILE A C 1
ATOM 2549 O O . ILE A 1 318 ? 20.925 5.848 -22.335 1.00 96.56 318 ILE A O 1
ATOM 2553 N N . LEU A 1 319 ? 18.711 6.045 -22.005 1.00 96.12 319 LEU A N 1
ATOM 2554 C CA . LEU A 1 319 ? 18.729 7.272 -21.223 1.00 96.12 319 LEU A CA 1
ATOM 2555 C C . LEU A 1 319 ? 18.768 6.913 -19.738 1.00 96.12 319 LEU A C 1
ATOM 2557 O O . LEU A 1 319 ? 18.018 6.047 -19.292 1.00 96.12 319 LEU A O 1
ATOM 2561 N N . ILE A 1 320 ? 19.622 7.595 -18.976 1.00 94.62 320 ILE A N 1
ATOM 2562 C CA . ILE A 1 320 ? 19.728 7.446 -17.523 1.00 94.62 320 ILE A CA 1
ATOM 2563 C C . ILE A 1 320 ? 19.284 8.767 -16.904 1.00 94.62 320 ILE A C 1
ATOM 2565 O O . ILE A 1 320 ? 19.911 9.808 -17.139 1.00 94.62 320 ILE A O 1
ATOM 2569 N N . LYS A 1 321 ? 18.200 8.731 -16.132 1.00 90.94 321 LYS A N 1
ATOM 2570 C CA . LYS A 1 321 ? 17.607 9.913 -15.508 1.00 90.94 321 LYS A CA 1
ATOM 2571 C C . LYS A 1 321 ? 17.592 9.779 -13.990 1.00 90.94 321 LYS A C 1
ATOM 2573 O O . LYS A 1 321 ? 17.277 8.714 -13.478 1.00 90.94 321 LYS A O 1
ATOM 2578 N N . ASP A 1 322 ? 17.906 10.854 -13.277 1.00 87.00 322 ASP A N 1
ATOM 2579 C CA . ASP A 1 322 ? 17.518 10.999 -11.869 1.00 87.00 322 ASP A CA 1
ATOM 2580 C C . ASP A 1 322 ? 16.230 11.823 -11.856 1.00 87.00 322 ASP A C 1
ATOM 2582 O O . ASP A 1 322 ? 16.221 12.996 -12.249 1.00 87.00 322 ASP A O 1
ATOM 2586 N N . LYS A 1 323 ? 15.114 11.177 -11.503 1.00 79.94 323 LYS A N 1
ATOM 2587 C CA . LYS A 1 323 ? 13.760 11.720 -11.678 1.00 79.94 323 LYS A CA 1
ATOM 2588 C C . LYS A 1 323 ? 13.552 12.185 -13.130 1.00 79.94 323 LYS A C 1
ATOM 2590 O O . LYS A 1 323 ? 13.503 11.366 -14.043 1.00 79.94 323 LYS A O 1
ATOM 2595 N N . ASN A 1 324 ? 13.485 13.498 -13.355 1.00 78.19 324 ASN A N 1
ATOM 2596 C CA . ASN A 1 324 ? 13.281 14.104 -14.674 1.00 78.19 324 ASN A CA 1
ATOM 2597 C C . ASN A 1 324 ? 14.575 14.631 -15.319 1.00 78.19 324 ASN A C 1
ATOM 2599 O O . ASN A 1 324 ? 14.547 15.062 -16.472 1.00 78.19 324 ASN A O 1
ATOM 2603 N N . GLU A 1 325 ? 15.702 14.626 -14.606 1.00 89.38 325 GLU A N 1
ATOM 2604 C CA . GLU A 1 325 ? 16.970 15.148 -15.114 1.00 89.38 325 GLU A CA 1
ATOM 2605 C C . GLU A 1 325 ? 17.733 14.062 -15.877 1.00 89.38 325 GLU A C 1
ATOM 2607 O O . GLU A 1 325 ? 17.994 12.989 -15.342 1.00 89.38 325 GLU A O 1
ATOM 2612 N N . LEU A 1 326 ? 18.160 14.348 -17.112 1.00 93.44 326 LEU A N 1
ATOM 2613 C CA . LEU A 1 326 ? 19.095 13.483 -17.831 1.00 93.44 326 LEU A CA 1
ATOM 2614 C C . LEU A 1 326 ? 20.488 13.581 -17.193 1.00 93.44 326 LEU A C 1
ATOM 2616 O O . LEU A 1 326 ? 21.125 14.641 -17.209 1.00 93.44 326 LEU A O 1
ATOM 2620 N N . ILE A 1 327 ? 20.972 12.464 -16.654 1.00 94.50 327 ILE A N 1
ATOM 2621 C CA . ILE A 1 327 ? 22.263 12.385 -15.955 1.00 94.50 327 ILE A CA 1
ATOM 2622 C C . ILE A 1 327 ? 23.294 11.530 -16.689 1.00 94.50 327 ILE A C 1
ATOM 2624 O O . ILE A 1 327 ? 24.482 11.585 -16.370 1.00 94.50 327 ILE A O 1
ATOM 2628 N N . GLY A 1 328 ? 22.865 10.750 -17.677 1.00 95.50 328 GLY A N 1
ATOM 2629 C CA . GLY A 1 328 ? 23.751 9.927 -18.480 1.00 95.50 328 GLY A CA 1
ATOM 2630 C C . GLY A 1 328 ? 23.039 9.230 -19.628 1.00 95.50 328 GLY A C 1
ATOM 2631 O O . GLY A 1 328 ? 21.817 9.296 -19.764 1.00 95.50 328 GLY A O 1
ATOM 2632 N N . PHE A 1 329 ? 23.821 8.552 -20.453 1.00 96.88 329 PHE A N 1
ATOM 2633 C CA . PHE A 1 329 ? 23.327 7.696 -21.515 1.00 96.88 329 PHE A CA 1
ATOM 2634 C C . PHE A 1 329 ? 24.298 6.554 -21.799 1.00 96.88 329 PHE A C 1
ATOM 2636 O O . PHE A 1 329 ? 25.489 6.626 -21.478 1.00 96.88 329 PHE A O 1
ATOM 2643 N N . PHE A 1 330 ? 23.779 5.512 -22.435 1.00 96.62 330 PHE A N 1
ATOM 2644 C CA . PHE A 1 330 ? 24.570 4.396 -22.922 1.00 96.62 330 PHE A CA 1
ATOM 2645 C C . PHE A 1 330 ? 24.179 4.032 -24.352 1.00 96.62 330 PHE A C 1
ATOM 2647 O O . PHE A 1 330 ? 23.009 3.769 -24.612 1.00 96.62 330 PHE A O 1
ATOM 2654 N N . GLN A 1 331 ? 25.149 4.011 -25.266 1.00 95.31 331 GLN A N 1
ATOM 2655 C CA . GLN A 1 331 ? 24.968 3.564 -26.647 1.00 95.31 331 GLN A CA 1
ATOM 2656 C C . GLN A 1 331 ? 25.575 2.178 -26.849 1.00 95.31 331 GLN A C 1
ATOM 2658 O O . GLN A 1 331 ? 26.717 1.924 -26.448 1.00 95.31 331 GLN A O 1
ATOM 2663 N N . TYR A 1 332 ? 24.820 1.305 -27.509 1.00 95.25 332 TYR A N 1
ATOM 2664 C CA . TYR A 1 332 ? 25.267 -0.037 -27.853 1.00 95.25 332 TYR A CA 1
ATOM 2665 C C . TYR A 1 332 ? 24.568 -0.561 -29.106 1.00 95.25 332 TYR A C 1
ATOM 2667 O O . TYR A 1 332 ? 23.556 -0.017 -29.554 1.00 95.25 332 TYR A O 1
ATOM 2675 N N . TYR A 1 333 ? 25.078 -1.663 -29.641 1.00 93.50 333 TYR A N 1
ATOM 2676 C CA . TYR A 1 333 ? 24.365 -2.482 -30.617 1.00 93.50 333 TYR A CA 1
ATOM 2677 C C . TYR A 1 333 ? 24.675 -3.963 -30.405 1.00 93.50 333 TYR A C 1
ATOM 2679 O O . TYR A 1 333 ? 25.612 -4.324 -29.689 1.00 93.50 333 TYR A O 1
ATOM 2687 N N . ILE A 1 334 ? 23.872 -4.825 -31.024 1.00 92.12 334 ILE A N 1
ATOM 2688 C CA . ILE A 1 334 ? 24.099 -6.270 -31.051 1.00 92.12 334 ILE A CA 1
ATOM 2689 C C . ILE A 1 334 ? 24.256 -6.691 -32.506 1.00 92.12 334 ILE A C 1
ATOM 2691 O O . ILE A 1 334 ? 23.428 -6.327 -33.338 1.00 92.12 334 ILE A O 1
ATOM 2695 N N . ARG A 1 335 ? 25.306 -7.456 -32.804 1.00 90.50 335 ARG A N 1
ATOM 2696 C CA . ARG A 1 335 ? 25.540 -8.057 -34.122 1.00 90.50 335 ARG A CA 1
ATOM 2697 C C . ARG A 1 335 ? 26.213 -9.411 -33.962 1.00 90.50 335 ARG A C 1
ATOM 2699 O O . ARG A 1 335 ? 27.147 -9.512 -33.175 1.00 90.50 335 ARG A O 1
ATOM 2706 N N . ASP A 1 336 ? 25.759 -10.422 -34.701 1.00 88.69 336 ASP A N 1
ATOM 2707 C CA . ASP A 1 336 ? 26.372 -11.760 -34.751 1.00 88.69 336 ASP A CA 1
ATOM 2708 C C . ASP A 1 336 ? 26.715 -12.313 -33.347 1.00 88.69 336 ASP A C 1
ATOM 2710 O O . ASP A 1 336 ? 27.870 -12.600 -33.030 1.00 88.69 336 ASP A O 1
ATOM 2714 N N . ASN A 1 337 ? 25.712 -12.367 -32.461 1.00 92.31 337 ASN A N 1
ATOM 2715 C CA . ASN A 1 337 ? 25.816 -12.804 -31.054 1.00 92.31 337 ASN A CA 1
ATOM 2716 C C . ASN A 1 337 ? 26.793 -11.988 -30.182 1.00 92.31 337 ASN A C 1
ATOM 2718 O O . ASN A 1 337 ? 27.151 -12.402 -29.076 1.00 92.31 337 ASN A O 1
ATOM 2722 N N . THR A 1 338 ? 27.221 -10.816 -30.651 1.00 94.38 338 THR A N 1
ATOM 2723 C CA . THR A 1 338 ? 28.159 -9.936 -29.952 1.00 94.38 338 THR A CA 1
ATOM 2724 C C . THR A 1 338 ? 27.465 -8.650 -29.523 1.00 94.38 338 THR A C 1
ATOM 2726 O O . THR A 1 338 ? 26.957 -7.888 -30.346 1.00 94.38 338 THR A O 1
ATOM 2729 N N . PHE A 1 339 ? 27.472 -8.395 -28.218 1.00 95.19 339 PHE A N 1
ATOM 2730 C CA . PHE A 1 339 ? 27.050 -7.138 -27.612 1.00 95.19 339 PHE A CA 1
ATOM 2731 C C . PHE A 1 339 ? 28.213 -6.138 -27.642 1.00 95.19 339 PHE A C 1
ATOM 2733 O O . PHE A 1 339 ? 29.204 -6.300 -26.927 1.00 95.19 339 PHE A O 1
ATOM 2740 N N . MET A 1 340 ? 28.105 -5.109 -28.483 1.00 95.12 340 MET A N 1
ATOM 2741 C CA . MET A 1 340 ? 29.110 -4.053 -28.601 1.00 95.12 340 MET A CA 1
ATOM 2742 C C . MET A 1 340 ? 28.722 -2.845 -27.750 1.00 95.12 340 MET A C 1
ATOM 2744 O O . MET A 1 340 ? 27.738 -2.161 -28.039 1.00 95.12 340 MET A O 1
ATOM 2748 N N . MET A 1 341 ? 29.539 -2.544 -26.743 1.00 95.38 341 MET A N 1
ATOM 2749 C CA . MET A 1 341 ? 29.430 -1.338 -25.926 1.00 95.38 341 MET A CA 1
ATOM 2750 C C . MET A 1 341 ? 30.180 -0.199 -26.614 1.00 95.38 341 MET A C 1
ATOM 2752 O O . MET A 1 341 ? 31.404 -0.253 -26.753 1.00 95.38 341 MET A O 1
ATOM 2756 N N . GLU A 1 342 ? 29.458 0.835 -27.042 1.00 92.06 342 GLU A N 1
ATOM 2757 C CA . GLU A 1 342 ? 30.067 1.939 -27.786 1.00 92.06 342 GLU A CA 1
ATOM 2758 C C . GLU A 1 342 ? 30.413 3.122 -26.892 1.00 92.06 342 GLU A C 1
ATOM 2760 O O . GLU A 1 342 ? 31.562 3.554 -26.875 1.00 92.06 342 GLU A O 1
ATOM 2765 N N . GLU A 1 343 ? 29.437 3.648 -26.151 1.00 91.50 343 GLU A N 1
ATOM 2766 C CA . GLU A 1 343 ? 29.609 4.924 -25.457 1.00 91.50 343 GLU A CA 1
ATOM 2767 C C . GLU A 1 343 ? 28.808 4.957 -24.158 1.00 91.50 343 GLU A C 1
ATOM 2769 O O . GLU A 1 343 ? 27.580 4.943 -24.195 1.00 91.50 343 GLU A O 1
ATOM 2774 N N . ILE A 1 344 ? 29.495 5.023 -23.013 1.00 92.94 344 ILE A N 1
ATOM 2775 C CA . ILE A 1 344 ? 28.879 5.171 -21.685 1.00 92.94 344 ILE A CA 1
ATOM 2776 C C . ILE A 1 344 ? 29.272 6.534 -21.135 1.00 92.94 344 ILE A C 1
ATOM 2778 O O . ILE A 1 344 ? 30.443 6.771 -20.837 1.00 92.94 344 ILE A O 1
ATOM 2782 N N . GLN A 1 345 ? 28.287 7.400 -20.923 1.00 93.75 345 GLN A N 1
ATOM 2783 C CA . GLN A 1 345 ? 28.507 8.731 -20.371 1.00 93.75 345 GLN A CA 1
ATOM 2784 C C . GLN A 1 345 ? 27.579 8.974 -19.191 1.00 93.75 345 GLN A C 1
ATOM 2786 O O . GLN A 1 345 ? 26.367 8.829 -19.295 1.00 93.75 345 GLN A O 1
ATOM 2791 N N . ILE A 1 346 ? 28.156 9.344 -18.051 1.00 92.44 346 ILE A N 1
ATOM 2792 C CA . ILE A 1 346 ? 27.432 9.658 -16.814 1.00 92.44 346 ILE A CA 1
ATOM 2793 C C . ILE A 1 346 ? 28.055 10.929 -16.242 1.00 92.44 346 ILE A C 1
ATOM 2795 O O . ILE A 1 346 ? 29.285 11.040 -16.219 1.00 92.44 346 ILE A O 1
ATOM 2799 N N . LYS A 1 347 ? 27.238 11.876 -15.776 1.00 91.94 347 LYS A N 1
ATOM 2800 C CA . LYS A 1 347 ? 27.703 13.094 -15.099 1.00 91.94 347 LYS A CA 1
ATOM 2801 C C . LYS A 1 347 ? 28.606 12.743 -13.896 1.00 91.94 347 LYS A C 1
ATOM 2803 O O . LYS A 1 347 ? 28.265 11.823 -13.148 1.00 91.94 347 LYS A O 1
ATOM 2808 N N . PRO A 1 348 ? 29.722 13.465 -13.664 1.00 87.88 348 PRO A N 1
ATOM 2809 C CA . PRO A 1 348 ? 30.672 13.160 -12.589 1.00 87.88 348 PRO A CA 1
ATOM 2810 C C . PRO A 1 348 ? 30.053 13.022 -11.194 1.00 87.88 348 PRO A C 1
ATOM 2812 O O . PRO A 1 348 ? 30.391 12.093 -10.464 1.00 87.88 348 PRO A O 1
ATOM 2815 N N . ASP A 1 349 ? 29.078 13.868 -10.861 1.00 86.88 349 ASP A N 1
ATOM 2816 C CA . ASP A 1 349 ? 28.407 13.870 -9.550 1.00 86.88 349 ASP A CA 1
ATOM 2817 C C . ASP A 1 349 ? 27.548 12.620 -9.289 1.00 86.88 349 ASP A C 1
ATOM 2819 O O . ASP A 1 349 ? 27.061 12.408 -8.175 1.00 86.88 349 ASP A O 1
ATOM 2823 N N . TYR A 1 350 ? 27.362 11.779 -10.308 1.00 84.50 350 TYR A N 1
ATOM 2824 C CA . TYR A 1 350 ? 26.600 10.531 -10.258 1.00 84.50 350 TYR A CA 1
ATOM 2825 C C . TYR A 1 350 ? 27.490 9.286 -10.368 1.00 84.50 350 TYR A C 1
ATOM 2827 O O . TYR A 1 350 ? 27.013 8.148 -10.451 1.00 84.50 350 TYR A O 1
ATOM 2835 N N . HIS A 1 351 ? 28.808 9.473 -10.340 1.00 82.69 351 HIS A N 1
ATOM 2836 C CA . HIS A 1 351 ? 29.765 8.379 -10.263 1.00 82.69 351 HIS A CA 1
ATOM 2837 C C . HIS A 1 351 ? 29.768 7.771 -8.856 1.00 82.69 351 HIS A C 1
ATOM 2839 O O . HIS A 1 351 ? 29.748 8.483 -7.860 1.00 82.69 351 HIS A O 1
ATOM 2845 N N . GLY A 1 352 ? 29.781 6.438 -8.763 1.00 71.94 352 GLY A N 1
ATOM 2846 C CA . GLY A 1 352 ? 29.794 5.726 -7.475 1.00 71.94 352 GLY A CA 1
ATOM 2847 C C . GLY A 1 352 ? 28.441 5.644 -6.755 1.00 71.94 352 GLY A C 1
ATOM 2848 O O . GLY A 1 352 ? 28.355 4.985 -5.726 1.00 71.94 352 GLY A O 1
ATOM 2849 N N . LYS A 1 353 ? 27.376 6.235 -7.310 1.00 76.19 353 LYS A N 1
ATOM 2850 C CA . LYS A 1 353 ? 26.012 6.202 -6.755 1.00 76.19 353 LYS A CA 1
ATOM 2851 C C . LYS A 1 353 ? 25.158 5.057 -7.317 1.00 76.19 353 LYS A C 1
ATOM 2853 O O . LYS A 1 353 ? 24.031 5.294 -7.694 1.00 76.19 353 LYS A O 1
ATOM 2858 N N . ASN A 1 354 ? 25.692 3.847 -7.504 1.00 77.81 354 ASN A N 1
ATOM 2859 C CA . ASN A 1 354 ? 24.978 2.705 -8.126 1.00 77.81 354 ASN A CA 1
ATOM 2860 C C . ASN A 1 354 ? 24.437 2.902 -9.567 1.00 77.81 354 ASN A C 1
ATOM 2862 O O . ASN A 1 354 ? 23.816 1.983 -10.107 1.00 77.81 354 ASN A O 1
ATOM 2866 N N . THR A 1 355 ? 24.722 4.023 -10.240 1.00 81.81 355 THR A N 1
ATOM 2867 C CA . THR A 1 355 ? 24.322 4.294 -11.640 1.00 81.81 355 THR A CA 1
ATOM 2868 C C . THR A 1 355 ? 24.707 3.167 -12.588 1.00 81.81 355 THR A C 1
ATOM 2870 O O . THR A 1 355 ? 23.895 2.695 -13.378 1.00 81.81 355 THR A O 1
ATOM 2873 N N . PHE A 1 356 ? 25.944 2.689 -12.467 1.00 85.06 356 PHE A N 1
ATOM 2874 C CA . PHE A 1 356 ? 26.463 1.614 -13.300 1.00 85.06 356 PHE A CA 1
ATOM 2875 C C . PHE A 1 356 ? 25.712 0.301 -13.053 1.00 85.06 356 PHE A C 1
ATOM 2877 O O . PHE A 1 356 ? 25.306 -0.365 -13.995 1.00 85.06 356 PHE A O 1
ATOM 2884 N N . ARG A 1 357 ? 25.436 -0.052 -11.793 1.00 82.25 357 ARG A N 1
ATOM 2885 C CA . ARG A 1 357 ? 24.692 -1.279 -11.487 1.00 82.25 357 ARG A CA 1
ATOM 2886 C C . ARG A 1 357 ? 23.248 -1.202 -11.986 1.00 82.25 357 ARG A C 1
ATOM 2888 O O . ARG A 1 357 ? 22.766 -2.166 -12.565 1.00 82.25 357 ARG A O 1
ATOM 2895 N N . SER A 1 358 ? 22.603 -0.047 -11.844 1.00 84.62 358 SER A N 1
ATOM 2896 C CA . SER A 1 358 ? 21.250 0.188 -12.365 1.00 84.62 358 SER A CA 1
ATOM 2897 C C . SER A 1 358 ? 21.203 0.060 -13.892 1.00 84.62 358 SER A C 1
ATOM 2899 O O . SER A 1 358 ? 20.321 -0.609 -14.426 1.00 84.62 358 SER A O 1
ATOM 2901 N N . LEU A 1 359 ? 22.210 0.606 -14.588 1.00 90.25 359 LEU A N 1
ATOM 2902 C CA . LEU A 1 359 ? 22.369 0.453 -16.036 1.00 90.25 359 LEU A CA 1
ATOM 2903 C C . LEU A 1 359 ? 22.454 -1.010 -16.460 1.00 90.25 359 LEU A C 1
ATOM 2905 O O . LEU A 1 359 ? 21.697 -1.425 -17.333 1.00 90.25 359 LEU A O 1
ATOM 2909 N N . TYR A 1 360 ? 23.336 -1.799 -15.846 1.00 88.94 360 TYR A N 1
ATOM 2910 C CA . TYR A 1 360 ? 23.482 -3.205 -16.225 1.00 88.94 360 TYR A CA 1
ATOM 2911 C C . TYR A 1 360 ? 22.297 -4.068 -15.778 1.00 88.94 360 TYR A C 1
ATOM 2913 O O . TYR A 1 360 ? 21.962 -5.013 -16.480 1.00 88.94 360 TYR A O 1
ATOM 2921 N N . GLY A 1 361 ? 21.605 -3.721 -14.689 1.00 86.69 361 GLY A N 1
ATOM 2922 C CA . GLY A 1 361 ? 20.355 -4.384 -14.306 1.00 86.69 361 GLY A CA 1
ATOM 2923 C C . GLY A 1 361 ? 19.263 -4.198 -15.359 1.00 86.69 361 GLY A C 1
ATOM 2924 O O . GLY A 1 361 ? 18.673 -5.177 -15.814 1.00 86.69 361 GLY A O 1
ATOM 2925 N N . PHE A 1 362 ? 19.057 -2.957 -15.813 1.00 87.69 362 PHE A N 1
ATOM 2926 C CA . PHE A 1 362 ? 18.142 -2.658 -16.917 1.00 87.69 362 PHE A CA 1
ATOM 2927 C C . PHE A 1 362 ? 18.581 -3.351 -18.212 1.00 87.69 362 PHE A C 1
ATOM 2929 O O . PHE A 1 362 ? 17.772 -3.980 -18.888 1.00 87.69 362 PHE A O 1
ATOM 2936 N N . LEU A 1 363 ? 19.868 -3.277 -18.547 1.00 90.62 363 LEU A N 1
ATOM 2937 C CA . LEU A 1 363 ? 20.426 -3.867 -19.758 1.00 90.62 363 LEU A CA 1
ATOM 2938 C C . LEU A 1 363 ? 20.202 -5.385 -19.810 1.00 90.62 363 LEU A C 1
ATOM 2940 O O . LEU A 1 363 ? 19.599 -5.882 -20.753 1.00 90.62 363 LEU A O 1
ATOM 2944 N N . LEU A 1 364 ? 20.654 -6.120 -18.792 1.00 88.69 364 LEU A N 1
ATOM 2945 C CA . LEU A 1 364 ? 20.595 -7.584 -18.763 1.00 88.69 364 LEU A CA 1
ATOM 2946 C C . LEU A 1 364 ? 19.153 -8.111 -18.760 1.00 88.69 364 LEU A C 1
ATOM 2948 O O . LEU A 1 364 ? 18.909 -9.195 -19.282 1.00 88.69 364 LEU A O 1
ATOM 2952 N N . ALA A 1 365 ? 18.201 -7.343 -18.221 1.00 83.50 365 ALA A N 1
ATOM 2953 C CA . ALA A 1 365 ? 16.779 -7.676 -18.278 1.00 83.50 365 ALA A CA 1
ATOM 2954 C C . ALA A 1 365 ? 16.168 -7.524 -19.686 1.00 83.50 365 ALA A C 1
ATOM 2956 O O . ALA A 1 365 ? 15.154 -8.155 -19.974 1.00 83.50 365 ALA A O 1
ATOM 2957 N N . ASN A 1 366 ? 16.770 -6.702 -20.554 1.00 84.69 366 ASN A N 1
ATOM 2958 C CA . ASN A 1 366 ? 16.244 -6.366 -21.882 1.00 84.69 366 ASN A CA 1
ATOM 2959 C C . ASN A 1 366 ? 17.096 -6.902 -23.049 1.00 84.69 366 ASN A C 1
ATOM 2961 O O . ASN A 1 366 ? 16.674 -6.832 -24.204 1.00 84.69 366 ASN A O 1
ATOM 2965 N N . LEU A 1 367 ? 18.290 -7.435 -22.783 1.00 86.75 367 LEU A N 1
ATOM 2966 C CA . LEU A 1 367 ? 19.123 -8.073 -23.800 1.00 86.75 367 LEU A CA 1
ATOM 2967 C C . LEU A 1 367 ? 18.555 -9.437 -24.226 1.00 86.75 367 LEU A C 1
ATOM 2969 O O . LEU A 1 367 ? 18.004 -10.190 -23.423 1.00 86.75 367 LEU A O 1
ATOM 2973 N N . GLY A 1 368 ? 18.717 -9.764 -25.512 1.00 75.56 368 GLY A N 1
ATOM 2974 C CA . GLY A 1 368 ? 18.316 -11.055 -26.076 1.00 75.56 368 GLY A CA 1
ATOM 2975 C C . GLY A 1 368 ? 19.093 -12.237 -25.480 1.00 75.56 368 GLY A C 1
ATOM 2976 O O . GLY A 1 368 ? 20.176 -12.073 -24.920 1.00 75.56 368 GLY A O 1
ATOM 2977 N N . LYS A 1 369 ? 18.542 -13.450 -25.616 1.00 73.25 369 LYS A N 1
ATOM 2978 C CA . LYS A 1 369 ? 19.102 -14.670 -25.001 1.00 73.25 369 LYS A CA 1
ATOM 2979 C C . LYS A 1 369 ? 20.310 -15.261 -25.740 1.00 73.25 369 LYS A C 1
ATOM 2981 O O . LYS A 1 369 ? 21.013 -16.076 -25.155 1.00 73.25 369 LYS A O 1
ATOM 2986 N N . ASP A 1 370 ? 20.574 -14.823 -26.968 1.00 87.81 370 ASP A N 1
ATOM 2987 C CA . ASP A 1 370 ? 21.561 -15.442 -27.865 1.00 87.81 370 ASP A CA 1
ATOM 2988 C C . ASP A 1 370 ? 22.915 -14.701 -27.893 1.00 87.81 370 ASP A C 1
ATOM 2990 O O . ASP A 1 370 ? 23.673 -14.796 -28.854 1.00 87.81 370 ASP A O 1
ATOM 2994 N N . ILE A 1 371 ? 23.232 -13.921 -26.854 1.00 93.50 371 ILE A N 1
ATOM 2995 C CA . ILE A 1 371 ? 24.489 -13.161 -26.779 1.00 93.50 371 ILE A CA 1
ATOM 2996 C C . ILE A 1 371 ? 25.588 -14.031 -26.166 1.00 93.50 371 ILE A C 1
ATOM 2998 O O . ILE A 1 371 ? 25.478 -14.499 -25.032 1.00 93.50 371 ILE A O 1
ATOM 3002 N N . GLU A 1 372 ? 26.689 -14.187 -26.895 1.00 95.88 372 GLU A N 1
ATOM 3003 C CA . GLU A 1 372 ? 27.849 -14.980 -26.479 1.00 95.88 372 GLU A CA 1
ATOM 3004 C C . GLU A 1 372 ? 29.020 -14.103 -26.025 1.00 95.88 372 GLU A C 1
ATOM 3006 O O . GLU A 1 372 ? 29.715 -14.432 -25.057 1.00 95.88 372 GLU A O 1
ATOM 3011 N N . PHE A 1 373 ? 29.231 -12.968 -26.696 1.00 96.69 373 PHE A N 1
ATOM 3012 C CA . PHE A 1 373 ? 30.408 -12.122 -26.500 1.00 96.69 373 PHE A CA 1
ATOM 3013 C C . PHE A 1 373 ? 30.046 -10.679 -26.176 1.00 96.69 373 PHE A C 1
ATOM 3015 O O . PHE A 1 373 ? 29.016 -10.161 -26.603 1.00 96.69 373 PHE A O 1
ATOM 3022 N N . VAL A 1 374 ? 30.948 -10.021 -25.452 1.00 96.56 374 VAL A N 1
ATOM 3023 C CA . VAL A 1 374 ? 30.901 -8.584 -25.179 1.00 96.56 374 VAL A CA 1
ATOM 3024 C C . VAL A 1 374 ? 32.175 -7.949 -25.697 1.00 96.56 374 VAL A C 1
ATOM 3026 O O . VAL A 1 374 ? 33.269 -8.442 -25.413 1.00 96.56 374 VAL A O 1
ATOM 3029 N N . GLU A 1 375 ? 32.039 -6.850 -26.430 1.00 97.12 375 GLU A N 1
ATOM 3030 C CA . GLU A 1 375 ? 33.163 -6.082 -26.955 1.00 97.12 375 GLU A CA 1
ATOM 3031 C C . GLU A 1 375 ? 33.026 -4.592 -26.641 1.00 97.12 375 GLU A C 1
ATOM 3033 O O . GLU A 1 375 ? 31.924 -4.072 -26.470 1.00 97.12 375 GLU A O 1
ATOM 3038 N N . ALA A 1 376 ? 34.166 -3.908 -26.535 1.00 96.62 376 ALA A N 1
ATOM 3039 C CA . ALA A 1 376 ? 34.227 -2.468 -26.310 1.00 96.62 376 ALA A CA 1
ATOM 3040 C C . ALA A 1 376 ? 35.562 -1.881 -26.783 1.00 96.62 376 ALA A C 1
ATOM 3042 O O . ALA A 1 376 ? 36.580 -2.578 -26.854 1.00 96.62 376 ALA A O 1
ATOM 3043 N N . TYR A 1 377 ? 35.585 -0.569 -27.016 1.00 94.88 377 TYR A N 1
ATOM 3044 C CA . TYR A 1 377 ? 36.819 0.188 -27.218 1.00 94.88 377 TYR A CA 1
ATOM 3045 C C . TYR A 1 377 ? 37.016 1.204 -26.095 1.00 94.88 377 TYR A C 1
ATOM 3047 O O . TYR A 1 377 ? 36.089 1.912 -25.716 1.00 94.88 377 TYR A O 1
ATOM 3055 N N . ALA A 1 378 ? 38.245 1.327 -25.594 1.00 92.25 378 ALA A N 1
ATOM 3056 C CA . ALA A 1 378 ? 38.609 2.390 -24.657 1.00 92.25 378 ALA A CA 1
ATOM 3057 C C . ALA A 1 378 ? 39.887 3.093 -25.107 1.00 92.25 378 ALA A C 1
ATOM 3059 O O . ALA A 1 378 ? 40.867 2.451 -25.492 1.00 92.25 378 ALA A O 1
ATOM 3060 N N . ASN A 1 379 ? 39.886 4.427 -25.066 1.00 90.62 379 ASN A N 1
ATOM 3061 C CA . ASN A 1 379 ? 41.076 5.225 -25.351 1.00 90.62 379 ASN A CA 1
ATOM 3062 C C . ASN A 1 379 ? 42.206 4.860 -24.374 1.00 90.62 379 ASN A C 1
ATOM 3064 O O . ASN A 1 379 ? 41.967 4.743 -23.174 1.00 90.62 379 ASN A O 1
ATOM 3068 N N . LYS A 1 380 ? 43.439 4.729 -24.876 1.00 90.19 380 LYS A N 1
ATOM 3069 C CA . LYS A 1 380 ? 44.619 4.370 -24.070 1.00 90.19 380 LYS A CA 1
ATOM 3070 C C . LYS A 1 380 ? 44.909 5.351 -22.928 1.00 90.19 380 LYS A C 1
ATOM 3072 O O . LYS A 1 380 ? 45.555 4.965 -21.964 1.00 90.19 380 LYS A O 1
ATOM 3077 N N . LYS A 1 381 ? 44.431 6.596 -23.029 1.00 87.94 381 LYS A N 1
ATOM 3078 C CA . LYS A 1 381 ? 44.546 7.630 -21.988 1.00 87.94 381 LYS A CA 1
ATOM 3079 C C . LYS A 1 381 ? 43.433 7.570 -20.935 1.00 87.94 381 LYS A C 1
ATOM 3081 O O . LYS A 1 381 ? 43.505 8.278 -19.939 1.00 87.94 381 LYS A O 1
ATOM 3086 N N . ASN A 1 382 ? 42.393 6.764 -21.146 1.00 86.38 382 ASN A N 1
ATOM 3087 C CA . ASN A 1 382 ? 41.260 6.652 -20.232 1.00 86.38 382 ASN A CA 1
ATOM 3088 C C . ASN A 1 382 ? 41.434 5.435 -19.312 1.00 86.38 382 ASN A C 1
ATOM 3090 O O . ASN A 1 382 ? 40.784 4.400 -19.482 1.00 86.38 382 ASN A O 1
ATOM 3094 N N . GLU A 1 383 ? 42.327 5.574 -18.329 1.00 87.88 383 GLU A N 1
ATOM 3095 C CA . GLU A 1 383 ? 42.645 4.525 -17.347 1.00 87.88 383 GLU A CA 1
ATOM 3096 C C . GLU A 1 383 ? 41.403 4.017 -16.611 1.00 87.88 383 GLU A C 1
ATOM 3098 O O . GLU A 1 383 ? 41.282 2.827 -16.319 1.00 87.88 383 GLU A O 1
ATOM 3103 N N . ARG A 1 384 ? 40.433 4.904 -16.369 1.00 86.75 384 ARG A N 1
ATOM 3104 C CA . ARG A 1 384 ? 39.186 4.549 -15.701 1.00 86.75 384 ARG A CA 1
ATOM 3105 C C 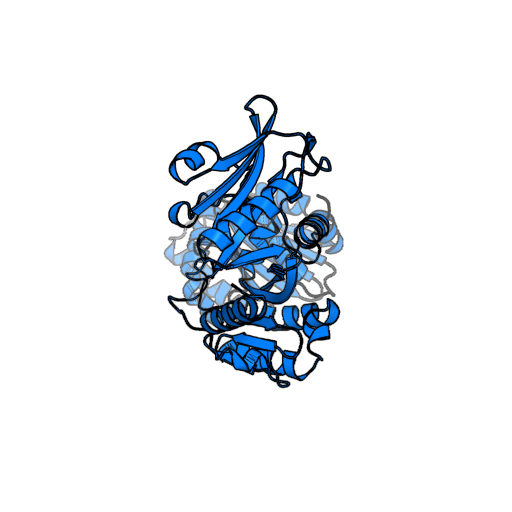. ARG A 1 384 ? 38.338 3.594 -16.533 1.00 86.75 384 ARG A C 1
ATOM 3107 O O . ARG A 1 384 ? 37.904 2.573 -16.005 1.00 86.75 384 ARG A O 1
ATOM 3114 N N . SER A 1 385 ? 38.101 3.898 -17.809 1.00 87.88 385 SER A N 1
ATOM 3115 C CA . SER A 1 385 ? 37.352 2.992 -18.689 1.00 87.88 385 SER A CA 1
ATOM 3116 C C . SER A 1 385 ? 38.079 1.661 -18.863 1.00 87.88 385 SER A C 1
ATOM 3118 O O . SER A 1 385 ? 37.438 0.617 -18.823 1.00 87.88 385 SER A O 1
ATOM 3120 N N . ILE A 1 386 ? 39.412 1.678 -18.969 1.00 92.25 386 ILE A N 1
ATOM 3121 C CA . ILE A 1 386 ? 40.235 0.459 -19.025 1.00 92.25 386 ILE A CA 1
ATOM 3122 C C . ILE A 1 386 ? 40.023 -0.402 -17.770 1.00 92.25 386 ILE A C 1
ATOM 3124 O O . ILE A 1 386 ? 39.759 -1.599 -17.884 1.00 92.25 386 ILE A O 1
ATOM 3128 N N . GLY A 1 387 ? 40.078 0.205 -16.580 1.00 90.94 387 GLY A N 1
ATOM 3129 C CA . GLY A 1 387 ? 39.842 -0.491 -15.315 1.00 90.94 387 GLY A CA 1
ATOM 3130 C C . GLY A 1 387 ? 38.426 -1.060 -15.198 1.00 90.94 387 GLY A C 1
ATOM 3131 O O . GLY A 1 387 ? 38.260 -2.199 -14.765 1.00 90.94 387 GLY A O 1
ATOM 3132 N N . ILE A 1 388 ? 37.409 -0.306 -15.632 1.00 89.06 388 ILE A N 1
ATOM 3133 C CA . ILE A 1 388 ? 36.010 -0.762 -15.641 1.00 89.06 388 ILE A CA 1
ATOM 3134 C C . ILE A 1 388 ? 35.840 -1.979 -16.555 1.00 89.06 388 ILE A C 1
ATOM 3136 O O . ILE A 1 388 ? 35.278 -2.977 -16.115 1.00 89.06 388 ILE A O 1
ATOM 3140 N N . LEU A 1 389 ? 36.345 -1.932 -17.791 1.00 93.19 389 LEU A N 1
ATOM 3141 C CA . LEU A 1 389 ? 36.220 -3.047 -18.739 1.00 93.19 389 LEU A CA 1
ATOM 3142 C C . LEU A 1 389 ? 36.916 -4.314 -18.224 1.00 93.19 389 LEU A C 1
ATOM 3144 O O . LEU A 1 389 ? 36.359 -5.403 -18.342 1.00 93.19 389 LEU A O 1
ATOM 3148 N N . GLY A 1 390 ? 38.077 -4.172 -17.577 1.00 91.69 390 GLY A N 1
ATOM 3149 C CA . GLY A 1 390 ? 38.731 -5.289 -16.892 1.00 91.69 390 GLY A CA 1
ATOM 3150 C C . GLY A 1 390 ? 37.891 -5.851 -15.740 1.00 91.69 390 GLY A C 1
ATOM 3151 O O . GLY A 1 390 ? 37.773 -7.064 -15.591 1.00 91.69 390 GLY A O 1
ATOM 3152 N N . HIS A 1 391 ? 37.249 -4.983 -14.953 1.00 88.81 391 HIS A N 1
ATOM 3153 C CA . HIS A 1 391 ? 36.378 -5.398 -13.850 1.00 88.81 391 HIS A CA 1
ATOM 3154 C C . HIS A 1 391 ? 35.095 -6.103 -14.323 1.00 88.81 391 HIS A C 1
ATOM 3156 O O . HIS A 1 391 ? 34.570 -6.948 -13.603 1.00 88.81 391 HIS A O 1
ATOM 3162 N N . LEU A 1 392 ? 34.630 -5.798 -15.538 1.00 89.25 392 LEU A N 1
ATOM 3163 C CA . LEU A 1 392 ? 33.532 -6.491 -16.220 1.00 89.25 392 LEU A CA 1
ATOM 3164 C C . LEU A 1 392 ? 33.933 -7.857 -16.812 1.00 89.25 392 LEU A C 1
ATOM 3166 O O . LEU A 1 392 ? 33.101 -8.520 -17.425 1.00 89.25 392 LEU A O 1
ATOM 3170 N N . GLY A 1 393 ? 35.196 -8.273 -16.663 1.00 90.56 393 GLY A N 1
ATOM 3171 C CA . GLY A 1 393 ? 35.701 -9.548 -17.176 1.00 90.56 393 GLY A CA 1
ATOM 3172 C C . GLY A 1 393 ? 36.190 -9.507 -18.627 1.00 90.56 393 GLY A C 1
ATOM 3173 O O . GLY A 1 393 ? 36.438 -10.559 -19.214 1.00 90.56 393 GLY A O 1
ATOM 3174 N N . LEU A 1 394 ? 36.352 -8.324 -19.231 1.00 95.50 394 LEU A N 1
ATOM 3175 C CA . LEU A 1 394 ? 36.883 -8.212 -20.590 1.00 95.50 394 LEU A CA 1
ATOM 3176 C C . LEU A 1 394 ? 38.415 -8.128 -20.585 1.00 95.50 394 LEU A C 1
ATOM 3178 O O . LEU A 1 394 ? 39.031 -7.531 -19.704 1.00 95.50 394 LEU A O 1
ATOM 3182 N N . SER A 1 395 ? 39.031 -8.676 -21.631 1.00 96.06 395 SER A N 1
ATOM 3183 C CA . SER A 1 395 ? 40.481 -8.651 -21.853 1.00 96.06 395 SER A CA 1
ATOM 3184 C C . SER A 1 395 ? 40.836 -7.903 -23.135 1.00 96.06 395 SER A C 1
ATOM 3186 O O . SER A 1 395 ? 40.062 -7.892 -24.092 1.00 96.06 395 SER A O 1
ATOM 3188 N N . VAL A 1 396 ? 42.019 -7.285 -23.174 1.00 96.75 396 VAL A N 1
ATOM 3189 C CA . VAL A 1 396 ? 42.523 -6.615 -24.382 1.00 96.75 396 VAL A CA 1
ATOM 3190 C C . VAL A 1 396 ? 42.903 -7.662 -25.429 1.00 96.75 396 VAL A C 1
ATOM 3192 O O . VAL A 1 396 ? 43.750 -8.513 -25.170 1.00 96.75 396 VAL A O 1
ATOM 3195 N N . ILE A 1 397 ? 42.311 -7.569 -26.621 1.00 96.50 397 ILE A N 1
ATOM 3196 C CA . ILE A 1 397 ? 42.592 -8.450 -27.768 1.00 96.50 397 ILE A CA 1
ATOM 3197 C C . ILE A 1 397 ? 43.299 -7.735 -28.925 1.00 96.50 397 ILE A C 1
ATOM 3199 O O . ILE A 1 397 ? 43.740 -8.378 -29.874 1.00 96.50 397 ILE A O 1
ATOM 3203 N N . GLY A 1 398 ? 43.427 -6.408 -28.861 1.00 95.06 398 GLY A N 1
ATOM 3204 C CA . GLY A 1 398 ? 44.087 -5.628 -29.902 1.00 95.06 398 GLY A CA 1
ATOM 3205 C C . GLY A 1 398 ? 43.926 -4.123 -29.727 1.00 95.06 398 GLY A C 1
ATOM 3206 O O . GLY A 1 398 ? 43.669 -3.620 -28.630 1.00 95.06 398 GLY A O 1
ATOM 3207 N N . THR A 1 399 ? 44.069 -3.391 -30.830 1.00 94.94 399 THR A N 1
ATOM 3208 C CA . THR A 1 399 ? 43.857 -1.939 -30.894 1.00 94.94 399 THR A CA 1
ATOM 3209 C C . THR A 1 399 ? 42.990 -1.566 -32.087 1.00 94.94 399 THR A C 1
ATOM 3211 O O . THR A 1 399 ? 42.959 -2.281 -33.086 1.00 94.94 399 THR A O 1
ATOM 3214 N N . ASN A 1 400 ? 42.316 -0.417 -32.018 1.00 91.00 400 ASN A N 1
ATOM 3215 C CA . ASN A 1 400 ? 41.627 0.136 -33.186 1.00 91.00 400 ASN A CA 1
ATOM 3216 C C . ASN A 1 400 ? 42.613 0.523 -34.310 1.00 91.00 400 ASN A C 1
ATOM 3218 O O . ASN A 1 400 ? 43.823 0.600 -34.095 1.00 91.00 400 ASN A O 1
ATOM 3222 N N . LYS A 1 401 ? 42.085 0.816 -35.509 1.00 86.25 401 LYS A N 1
ATOM 3223 C CA . LYS A 1 401 ? 42.882 1.121 -36.717 1.00 86.25 401 LYS A CA 1
ATOM 3224 C C . LYS A 1 401 ? 43.925 2.227 -36.516 1.00 86.25 401 LYS A C 1
ATOM 3226 O O . LYS A 1 401 ? 45.019 2.135 -37.056 1.00 86.25 401 LYS A O 1
ATOM 3231 N N . ASN A 1 402 ? 43.602 3.238 -35.710 1.00 86.50 402 ASN A N 1
ATOM 3232 C CA . ASN A 1 402 ? 44.475 4.390 -35.470 1.00 86.50 402 ASN A CA 1
ATOM 3233 C C . ASN A 1 402 ? 45.421 4.185 -34.271 1.00 86.50 402 ASN A C 1
ATOM 3235 O O . ASN A 1 402 ? 46.150 5.100 -33.906 1.00 86.50 402 ASN A O 1
ATOM 3239 N N . GLY A 1 403 ? 45.381 3.020 -33.614 1.00 89.19 403 GLY A N 1
ATOM 3240 C CA . GLY A 1 403 ? 46.278 2.651 -32.515 1.00 89.19 403 GLY A CA 1
ATOM 3241 C C . GLY A 1 403 ? 46.041 3.375 -31.184 1.00 89.19 403 GLY A C 1
ATOM 3242 O O . GLY A 1 403 ? 46.772 3.122 -30.224 1.00 89.19 403 GLY A O 1
ATOM 3243 N N . ASN A 1 404 ? 45.028 4.237 -31.088 1.00 89.69 404 ASN A N 1
ATOM 3244 C CA . ASN A 1 404 ? 44.784 5.106 -29.928 1.00 89.69 404 ASN A CA 1
ATOM 3245 C C . ASN A 1 404 ? 43.846 4.497 -28.876 1.00 89.69 404 ASN A C 1
ATOM 3247 O O . ASN A 1 404 ? 43.743 5.024 -27.767 1.00 89.69 404 ASN A O 1
ATOM 3251 N N . SER A 1 405 ? 43.183 3.386 -29.194 1.00 92.50 405 SER A N 1
ATOM 3252 C CA . SER A 1 405 ? 42.253 2.702 -28.293 1.00 92.50 405 SER A CA 1
ATOM 3253 C C . SER A 1 405 ? 42.569 1.216 -28.217 1.00 92.50 405 SER A C 1
ATOM 3255 O O . SER A 1 405 ? 42.908 0.601 -29.230 1.00 92.50 405 SER A O 1
ATOM 3257 N N . TYR A 1 406 ? 42.441 0.641 -27.026 1.00 96.00 406 TYR A N 1
ATOM 3258 C CA . TYR A 1 406 ? 42.436 -0.805 -26.839 1.00 96.00 406 TYR A CA 1
ATOM 3259 C C . TYR A 1 406 ? 41.087 -1.381 -27.270 1.00 96.00 406 TYR A C 1
ATOM 3261 O O . TYR A 1 406 ? 40.045 -0.767 -27.031 1.00 96.00 406 TYR A O 1
ATOM 3269 N N . HIS A 1 407 ? 41.126 -2.550 -27.904 1.00 97.00 407 HIS A N 1
ATOM 3270 C CA . HIS A 1 407 ? 39.960 -3.372 -28.220 1.00 97.00 407 HIS A CA 1
ATOM 3271 C C . HIS A 1 407 ? 39.820 -4.442 -27.144 1.00 97.00 407 HIS A C 1
ATOM 3273 O O . HIS A 1 407 ? 40.741 -5.237 -26.946 1.00 97.00 407 HIS A O 1
ATOM 3279 N N . PHE A 1 408 ? 38.692 -4.437 -26.444 1.00 97.62 408 PHE A N 1
ATOM 3280 C CA . PHE A 1 408 ? 38.362 -5.381 -25.386 1.00 97.62 408 PHE A CA 1
ATOM 3281 C C . PHE A 1 408 ? 37.353 -6.418 -25.875 1.00 97.62 408 PHE A C 1
ATOM 3283 O O . PHE A 1 408 ? 36.414 -6.063 -26.587 1.00 97.62 408 PHE A O 1
ATOM 3290 N N . LYS A 1 409 ? 37.519 -7.673 -25.442 1.00 97.56 409 LYS A N 1
ATOM 3291 C CA . LYS A 1 409 ? 36.566 -8.767 -25.660 1.00 97.56 409 LYS A CA 1
ATOM 3292 C C . LYS A 1 409 ? 36.475 -9.677 -24.434 1.00 97.56 409 LYS A C 1
ATOM 3294 O O . LYS A 1 409 ? 37.481 -9.931 -23.772 1.00 97.56 409 LYS A O 1
ATOM 3299 N N . GLY A 1 410 ? 35.279 -10.178 -24.146 1.00 96.88 410 GLY A N 1
ATOM 3300 C CA . GLY A 1 410 ? 35.003 -11.137 -23.072 1.00 96.88 410 GLY A CA 1
ATOM 3301 C C . GLY A 1 410 ? 33.756 -11.972 -23.363 1.00 96.88 410 GLY A C 1
ATOM 3302 O O . GLY A 1 410 ? 33.063 -11.729 -24.357 1.00 96.88 410 GLY A O 1
ATOM 3303 N N . LYS A 1 411 ? 33.471 -12.967 -22.517 1.00 96.44 411 LYS A N 1
ATOM 3304 C CA . LYS A 1 411 ? 32.223 -13.737 -22.615 1.00 96.44 411 LYS A CA 1
ATOM 3305 C C . LYS A 1 411 ? 31.084 -12.974 -21.952 1.00 96.44 411 LYS A C 1
ATOM 3307 O O . LYS A 1 411 ? 31.257 -12.394 -20.882 1.00 96.44 411 LYS A O 1
ATOM 3312 N N . TYR A 1 412 ? 29.892 -13.051 -22.532 1.00 94.56 412 TYR A N 1
ATOM 3313 C CA . TYR A 1 412 ? 28.687 -12.483 -21.925 1.00 94.56 412 TYR A CA 1
ATOM 3314 C C . TYR A 1 412 ? 28.365 -13.111 -20.561 1.00 94.56 412 TYR A C 1
ATOM 3316 O O . TYR A 1 412 ? 27.941 -12.413 -19.642 1.00 94.56 412 TYR A O 1
ATOM 3324 N N . SER A 1 413 ? 28.672 -14.400 -20.376 1.00 92.62 413 SER A N 1
ATOM 3325 C CA . SER A 1 413 ? 28.540 -15.083 -19.082 1.00 92.62 413 SER A CA 1
ATOM 3326 C C . SER A 1 413 ? 29.348 -14.428 -17.962 1.00 92.62 413 SER A C 1
ATOM 3328 O O . SER A 1 413 ? 28.908 -14.434 -16.815 1.00 92.62 413 SER A O 1
ATOM 3330 N N . ASP A 1 414 ? 30.509 -13.854 -18.281 1.00 92.69 414 ASP A N 1
ATOM 3331 C CA . ASP A 1 414 ? 31.391 -13.236 -17.290 1.00 92.69 414 ASP A CA 1
ATOM 3332 C C . ASP A 1 414 ? 30.822 -11.880 -16.848 1.00 92.69 414 ASP A C 1
ATOM 3334 O O . ASP A 1 414 ? 30.833 -11.565 -15.659 1.00 92.69 414 ASP A O 1
ATOM 3338 N N . LEU A 1 415 ? 30.210 -11.136 -17.779 1.00 90.69 415 LEU A N 1
ATOM 3339 C CA . LEU A 1 415 ? 29.463 -9.911 -17.483 1.00 90.69 415 LEU A CA 1
ATOM 3340 C C . LEU A 1 415 ? 28.253 -10.190 -16.574 1.00 90.69 415 LEU A C 1
ATOM 3342 O O . LEU A 1 415 ? 28.029 -9.480 -15.591 1.00 90.69 415 LEU A O 1
ATOM 3346 N N . VAL A 1 416 ? 27.488 -11.245 -16.873 1.00 89.31 416 VAL A N 1
ATOM 3347 C CA . VAL A 1 416 ? 26.354 -11.684 -16.039 1.00 89.31 416 VAL A CA 1
ATOM 3348 C C . VAL A 1 416 ? 26.839 -12.136 -14.658 1.00 89.31 416 VAL A C 1
ATOM 3350 O O . VAL A 1 416 ? 26.258 -11.762 -13.638 1.00 89.31 416 VAL A O 1
ATOM 3353 N N . GLY A 1 417 ? 27.928 -12.908 -14.609 1.00 87.75 417 GLY A N 1
ATOM 3354 C CA . GLY A 1 417 ? 28.556 -13.354 -13.367 1.00 87.75 417 GLY A CA 1
ATOM 3355 C C . GLY A 1 417 ? 29.008 -12.182 -12.499 1.00 87.75 417 GLY A C 1
ATOM 3356 O O . GLY A 1 417 ? 28.701 -12.147 -11.308 1.00 87.75 417 GLY A O 1
ATOM 3357 N N . TRP A 1 418 ? 29.655 -11.182 -13.102 1.00 88.38 418 TRP A N 1
ATOM 3358 C CA . TRP A 1 418 ? 30.027 -9.939 -12.431 1.00 88.38 418 TRP A CA 1
ATOM 3359 C C . TRP A 1 418 ? 28.805 -9.240 -11.819 1.00 88.38 418 TRP A C 1
ATOM 3361 O O . TRP A 1 418 ? 28.830 -8.915 -10.629 1.00 88.38 418 TRP A O 1
ATOM 3371 N N . PHE A 1 419 ? 27.715 -9.073 -12.575 1.00 83.81 419 PHE A N 1
ATOM 3372 C CA . PHE A 1 419 ? 26.507 -8.398 -12.086 1.00 83.81 419 PHE A CA 1
ATOM 3373 C C . PHE A 1 419 ? 25.862 -9.114 -10.885 1.00 83.81 419 PHE A C 1
ATOM 3375 O O . PHE A 1 419 ? 25.402 -8.460 -9.942 1.00 83.81 419 PHE A O 1
ATOM 3382 N N . ASN A 1 420 ? 25.876 -10.449 -10.893 1.00 80.69 420 ASN A N 1
ATOM 3383 C CA . ASN A 1 420 ? 25.287 -11.287 -9.844 1.00 80.69 420 ASN A CA 1
ATOM 3384 C C . ASN A 1 420 ? 26.183 -11.457 -8.602 1.00 80.69 420 ASN A C 1
ATOM 3386 O O . ASN A 1 420 ? 25.712 -11.927 -7.571 1.00 80.69 420 ASN A O 1
ATOM 3390 N N . SE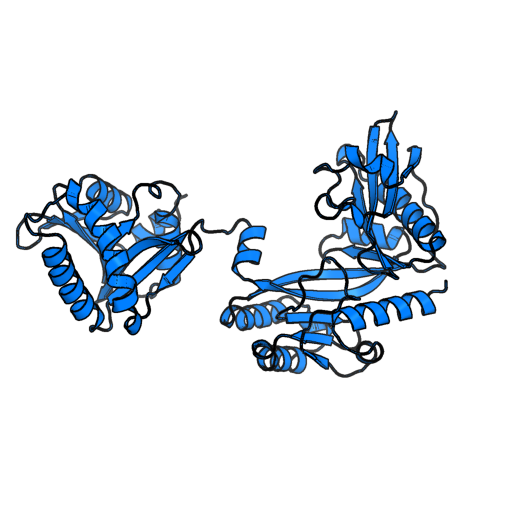R A 1 421 ? 27.466 -11.094 -8.674 1.00 75.06 421 SER A N 1
ATOM 3391 C CA . SER A 1 421 ? 28.474 -11.422 -7.650 1.00 75.06 421 SER A CA 1
ATOM 3392 C C . SER A 1 421 ? 28.465 -10.564 -6.368 1.00 75.06 421 SER A C 1
ATOM 3394 O O . SER A 1 421 ? 29.423 -10.634 -5.597 1.00 75.06 421 SER A O 1
ATOM 3396 N N . LYS A 1 422 ? 27.423 -9.763 -6.101 1.00 53.50 422 LYS A N 1
ATOM 3397 C CA . LYS A 1 422 ? 27.365 -8.874 -4.921 1.00 53.50 422 LYS A CA 1
ATOM 3398 C C . LYS A 1 422 ? 25.984 -8.689 -4.326 1.00 53.50 422 LYS A C 1
ATOM 3400 O O . LYS A 1 422 ? 25.147 -8.097 -5.046 1.00 53.50 422 LYS A O 1
#

Nearest PDB structures (foldseek):
  3g3s-assembly1_A  TM=6.193E-01  e=2.316E-08  Streptococcus suis 89/1591
  7wx5-assembly1_A  TM=3.773E-01  e=2.929E-11  Legionella pneumophila
  7wx6-assembly1_A  TM=3.815E-01  e=4.440E-10  Legionella pneumophila
  4xpk-assembly1_A  TM=6.287E-01  e=4.705E-06  Campylobacter jejuni subsp. jejuni PT14
  4u5y-assembly1_A  TM=6.415E-01  e=2.654E-05  Streptomyces lividans TK24

Sequence (422 aa):
MTNKEIFEIALQQSAYDCNCNPEDFLSNENKIVLSHKNEKARAYMPLPLECDFVSYGNNIVAQVSPRMKETVEWFIGRFPVEHCFESPNVIALNEKLAQFGYKVCFMAEYFLPDVNELKELFCDYEIKVLHPKEFEQYYTAEWSNALCKSRKHLDKLAVGAFDNGKLIGLAGCSADCEAMYQIGVDVLPEYRRKGIASAITSRLAMETLKLGKVPFYCAAWSNIRSVRNAIKCGFRPAWVELTARESEFVDEINGMNTDFCLSYLIKSEFIQYSKALFEILSCNMEKIAPTGNSKDEDYRCWSEAVSEGLSRDERQIILIKDKNELIGFFQYYIRDNTFMMEEIQIKPDYHGKNTFRSLYGFLLANLGKDIEFVEAYANKKNERSIGILGHLGLSVIGTNKNGNSYHFKGKYSDLVGWFNSK

Radius of gyration: 29.16 Å; Cα contacts (8 Å, |Δi|>4): 766; chains: 1; bounding box: 74×41×75 Å